Protein AF-A0AAD6Z0L5-F1 (afdb_monomer)

InterPro domains:
  IPR029052 Metallo-dependent phosphatase-like [SSF56300] (133-350)

Radius of gyration: 22.9 Å; Cα contacts (8 Å, |Δi|>4): 616; chains: 1; bounding box: 65×64×57 Å

pLDDT: mean 75.51, std 23.5, range [26.34, 98.75]

Secondary structure (DSSP, 8-state):
-HHHHHHHHHHHHHHHHHTSTTSGGGSPPSS----TTHHHHHHHHHHHHHTT--TT-HHHHHHHHHHH-----PPPP--PPP-SS---SS------------------SSSS-SS----S-PPS-S-GGGTHHHHHHHHHHHHHHHHHTT--S-------TTSSSSTT----TT-TTPPPTHHHHHHHHHHHHHHH-HHHHHHHHHTTT-EEEEPTTSSEEEEE--GGGGBTT-GGGGS-SS--SSGGGHHHHHHHHHHHHHHHT-EEEEE-SS-SSSTTB-HHHHHHHHHHHHHHTTTEEEEEE-SSSS--EEEEES-TTS--TTTEEEEEEEPPPSS----TTSTTTTT---------HHHHHGGGGT--TT----HHHHHHHHHHHHH-HHHHHHHHHHTTTTTT-----GGG-HHHHHHHHHT-SSTTS----

Solvent-accessible surface area (backbone atoms only — not comparable to full-atom values): 25762 Å² total; per-residue (Å²): 120,68,67,66,57,52,51,58,50,51,55,51,50,51,52,57,33,74,74,32,88,74,49,66,81,66,69,82,61,98,69,80,73,95,53,89,65,64,69,56,52,60,44,51,55,48,46,58,63,56,73,69,63,62,94,87,42,72,34,54,58,52,49,45,30,58,75,63,60,48,90,69,83,72,80,67,72,93,71,79,78,85,68,101,67,81,71,80,94,72,85,76,90,88,86,90,91,91,92,93,91,88,73,74,73,80,71,69,94,57,101,75,41,70,70,90,76,86,91,62,88,78,79,84,87,75,84,73,91,71,49,58,53,53,51,49,49,47,51,52,51,52,49,40,55,54,44,61,75,72,51,90,69,84,52,86,77,54,55,51,58,74,64,35,58,60,66,32,52,50,51,41,89,82,48,91,84,59,78,68,48,52,66,45,17,51,48,50,17,69,53,40,24,90,48,50,33,64,73,21,18,50,28,14,47,75,39,76,41,18,32,54,33,72,44,86,98,50,69,34,29,42,35,26,37,43,35,54,72,35,29,49,76,18,63,50,76,48,80,50,78,71,88,63,83,52,54,72,44,55,59,57,53,51,48,52,53,48,49,54,24,49,75,71,69,21,32,29,36,39,36,29,18,61,50,41,16,38,83,57,22,35,50,50,47,21,51,47,49,46,55,52,44,71,59,40,44,69,31,46,75,46,32,41,24,32,76,78,50,26,48,56,49,22,32,29,54,81,38,78,94,50,86,39,47,87,30,30,61,29,50,42,40,27,43,51,47,63,63,68,52,66,68,79,83,44,96,47,57,90,78,58,86,80,91,72,84,86,80,50,73,60,77,71,47,20,73,78,66,69,55,54,97,86,58,70,93,40,33,32,52,54,45,48,46,48,53,44,34,73,77,31,65,69,59,32,54,52,48,56,32,50,30,44,61,61,39,88,61,70,84,65,48,82,96,69,49,45,58,59,37,54,50,36,31,32,59,4,43,29,26,79,58,38,58,81,121

Foldseek 3Di:
DVVVVVVVVVVVVVVVLLVDLVNVLPDDDPADAPDPPVSPVVSVVVNVLSVPDDPPFPLVVLLCCLRPVPPPPDPADDDADDFPDFADPDFDDDADDDDDDFDDDADDDGPGDDDDDPPDDDDDDDDPPPDPQVVLLVVLLVVLVVCVVPDPDQDDDADDQCSGVVGLAAAFPPQPPDDHPLSSLLSVLVSRCVRQNNQQSVCSNQQSHWGKGDDPPALEIETHAAQSCFFSPNSNVSSDSPDDLQGSCRLVRLSVNLVVSVVSVGAYEYEYADFALAPGGHLNNLVNVLSVCVRRLSRYDAAEYENVLWFAKAWRFPDLVDLALVRGSDMYTYDHDSHDPDPPVPPCRPPDDDDDCLDDCCVLCVVLQVNDPRHHCGSSVLSSLLVSLVVPVVSVLVRLCRGSSNRPRDRPDDVNCVSVQSSQSNHGSHNVRHDDD

Sequence (437 aa):
MPAVRRNRRLQNIVRTSLSNPVAVAAIPDPYPSDGPGLNYIVTRDLVADVAAYELGLQTAEKLFDALLGMCVTHPINEFTVPFPKPLPKHPKAFKSRGRPTVGAEANCTRSICCRDFDDSPAAESEVLECHWGWEVTTDLKAFDVQMAAKLTALIFPSLGNHDSAPVNAFARTTSNTANNSQLVFDTQSAGWDHWIGAPAAFEVDHHSGAYSAKVPGMDLRIIAVNTQYWYKQNYWLYDSDVLQPDPNGIIALVVDALQAAEDAGDRAWIIGHIPLGKEDTLIDQSNYYDQVLQCYKNTIAGRFFGHSHKDPFEVAYSNYSEQTAANAVGVGLIGPALTPTTNISEPSFQVRSQWGLYYSARETYGPLVGLSPNEPLSPAFRQNLTEVFAANKTAFQMFNTFISRGGAVTACDAPSGCQNTTICDMRAFRSQDNCVS

Structure (mmCIF, N/CA/C/O backbone):
data_AF-A0AAD6Z0L5-F1
#
_entry.id   AF-A0AAD6Z0L5-F1
#
loop_
_atom_site.group_PDB
_atom_site.id
_atom_site.type_symbol
_atom_site.label_atom_id
_atom_site.label_alt_id
_atom_site.label_comp_id
_atom_site.label_asym_id
_atom_site.label_entity_id
_atom_site.label_seq_id
_atom_site.pdbx_PDB_ins_code
_atom_site.Cartn_x
_atom_site.Cartn_y
_atom_site.Cartn_z
_atom_site.occupancy
_atom_site.B_iso_or_equiv
_atom_site.auth_seq_id
_atom_site.auth_comp_id
_atom_site.auth_asym_id
_atom_site.auth_atom_id
_atom_site.pdbx_PDB_model_num
ATOM 1 N N . MET A 1 1 ? -5.539 38.392 -16.979 1.00 39.47 1 MET A N 1
ATOM 2 C CA . MET A 1 1 ? -4.248 38.910 -17.508 1.00 39.47 1 MET A CA 1
ATOM 3 C C . MET A 1 1 ? -3.071 38.941 -16.509 1.00 39.47 1 MET A C 1
ATOM 5 O O . MET A 1 1 ? -1.957 38.773 -16.992 1.00 39.47 1 MET A O 1
ATOM 9 N N . PRO A 1 2 ? -3.223 39.092 -15.171 1.00 26.34 2 PRO A N 1
ATOM 10 C CA . PRO A 1 2 ? -2.066 39.060 -14.254 1.00 26.34 2 PRO A CA 1
ATOM 11 C C . PRO A 1 2 ? -1.342 37.701 -14.177 1.00 26.34 2 PRO A C 1
ATOM 13 O O . PRO A 1 2 ? -0.115 37.660 -14.241 1.00 26.34 2 PRO A O 1
ATOM 16 N N . ALA A 1 3 ? -2.088 36.589 -14.112 1.00 28.22 3 ALA A N 1
ATOM 17 C CA . ALA A 1 3 ? -1.534 35.235 -13.967 1.00 28.22 3 ALA A CA 1
ATOM 18 C C . ALA A 1 3 ? -0.533 34.860 -15.082 1.00 28.22 3 ALA A C 1
ATOM 20 O O . ALA A 1 3 ? 0.575 34.412 -14.800 1.00 28.22 3 ALA A O 1
ATOM 21 N N . VAL A 1 4 ? -0.865 35.163 -16.342 1.00 31.27 4 VAL A N 1
ATOM 22 C CA . VAL A 1 4 ? -0.009 34.896 -17.517 1.00 31.27 4 VAL A CA 1
ATOM 23 C C . VAL A 1 4 ? 1.332 35.649 -17.448 1.00 31.27 4 VAL A C 1
ATOM 25 O O . VAL A 1 4 ? 2.357 35.135 -17.895 1.00 31.27 4 VAL A O 1
ATOM 28 N N . ARG A 1 5 ? 1.366 36.851 -16.848 1.00 28.67 5 ARG A N 1
ATOM 29 C CA . ARG A 1 5 ? 2.616 37.608 -16.643 1.00 28.67 5 ARG A CA 1
ATOM 30 C C . ARG A 1 5 ? 3.454 37.081 -15.474 1.00 28.67 5 ARG A C 1
ATOM 32 O O . ARG A 1 5 ? 4.675 37.185 -15.545 1.00 28.67 5 ARG A O 1
ATOM 39 N N . ARG A 1 6 ? 2.834 36.503 -14.434 1.00 32.16 6 ARG A N 1
ATOM 40 C CA . ARG A 1 6 ? 3.556 35.772 -13.373 1.00 32.16 6 ARG A CA 1
ATOM 41 C C . ARG A 1 6 ? 4.226 34.523 -13.948 1.00 32.16 6 ARG A C 1
ATOM 43 O O . ARG A 1 6 ? 5.421 34.342 -13.736 1.00 32.16 6 ARG A O 1
ATOM 50 N N . ASN A 1 7 ? 3.490 33.752 -14.752 1.00 34.91 7 ASN A N 1
ATOM 51 C CA . ASN A 1 7 ? 3.973 32.501 -15.336 1.00 34.91 7 ASN A CA 1
ATOM 52 C C . ASN A 1 7 ? 5.211 32.722 -16.236 1.00 34.91 7 ASN A C 1
ATOM 54 O O . ASN A 1 7 ? 6.258 32.129 -16.003 1.00 34.91 7 ASN A O 1
ATOM 58 N N . ARG A 1 8 ? 5.183 33.717 -17.141 1.00 35.72 8 ARG A N 1
ATOM 59 C CA . ARG A 1 8 ? 6.368 34.082 -17.953 1.00 35.72 8 ARG A CA 1
ATOM 60 C C . ARG A 1 8 ? 7.580 34.573 -17.147 1.00 35.72 8 ARG A C 1
ATOM 62 O O . ARG A 1 8 ? 8.705 34.456 -17.622 1.00 35.72 8 ARG A O 1
ATOM 69 N N . ARG A 1 9 ? 7.384 35.151 -15.953 1.00 33.97 9 ARG A N 1
ATOM 70 C CA . ARG A 1 9 ? 8.504 35.569 -15.087 1.00 33.97 9 ARG A CA 1
ATOM 71 C C . ARG A 1 9 ? 9.155 34.368 -14.402 1.00 33.97 9 ARG A C 1
ATOM 73 O O . ARG A 1 9 ? 10.377 34.307 -14.381 1.00 33.97 9 ARG A O 1
ATOM 80 N N . LEU A 1 10 ? 8.353 33.419 -13.917 1.00 38.00 10 LEU A N 1
ATOM 81 C CA . LEU A 1 10 ? 8.833 32.145 -13.371 1.00 38.00 10 LEU A CA 1
ATOM 82 C C . LEU A 1 10 ? 9.554 31.316 -14.443 1.00 38.00 10 LEU A C 1
ATOM 84 O O . LEU A 1 10 ? 10.703 30.949 -14.234 1.00 38.00 10 LEU A O 1
ATOM 88 N N . GLN A 1 11 ? 8.961 31.149 -15.629 1.00 36.06 11 GLN A N 1
ATOM 89 C CA . GLN A 1 11 ? 9.591 30.464 -16.769 1.00 36.06 11 GLN A CA 1
ATOM 90 C C . GLN A 1 11 ? 10.951 31.069 -17.164 1.00 36.06 11 GLN A C 1
ATOM 92 O O . GLN A 1 11 ? 11.882 30.335 -17.490 1.00 36.06 11 GLN A O 1
ATOM 97 N N . ASN A 1 12 ? 11.100 32.399 -17.108 1.00 35.47 12 ASN A N 1
ATOM 98 C CA . ASN A 1 12 ? 12.386 33.048 -17.377 1.00 35.47 12 ASN A CA 1
ATOM 99 C C . ASN A 1 12 ? 13.410 32.844 -16.248 1.00 35.47 12 ASN A C 1
ATOM 101 O O . ASN A 1 12 ? 14.580 32.646 -16.556 1.00 35.47 12 ASN A O 1
ATOM 105 N N . ILE A 1 13 ? 12.988 32.865 -14.976 1.00 39.41 13 ILE A N 1
ATOM 106 C CA . ILE A 1 13 ? 13.866 32.570 -13.828 1.00 39.41 13 ILE A CA 1
ATOM 107 C C . ILE A 1 13 ? 14.368 31.122 -13.913 1.00 39.41 13 ILE A C 1
ATOM 109 O O . ILE A 1 13 ? 15.573 30.890 -13.840 1.00 39.41 13 ILE A O 1
ATOM 113 N N . VAL A 1 14 ? 13.462 30.172 -14.171 1.00 40.34 14 VAL A N 1
ATOM 114 C CA . VAL A 1 14 ? 13.776 28.749 -14.373 1.00 40.34 14 VAL A CA 1
ATOM 115 C C . VAL A 1 14 ? 14.745 28.563 -15.543 1.00 40.34 14 VAL A C 1
ATOM 117 O O . VAL A 1 14 ? 15.762 27.902 -15.371 1.00 40.34 14 VAL A O 1
ATOM 120 N N . ARG A 1 15 ? 14.530 29.223 -16.694 1.00 37.56 15 ARG A N 1
ATOM 121 C CA . ARG A 1 15 ? 15.501 29.208 -17.808 1.00 37.56 15 ARG A CA 1
ATOM 122 C C . ARG A 1 15 ? 16.902 29.664 -17.390 1.00 37.56 15 ARG A C 1
ATOM 124 O O . ARG A 1 15 ? 17.869 29.017 -17.776 1.00 37.56 15 ARG A O 1
ATOM 131 N N . THR A 1 16 ? 17.026 30.742 -16.610 1.00 35.19 16 THR A N 1
ATOM 132 C CA . THR A 1 16 ? 18.342 31.200 -16.126 1.00 35.19 16 THR A CA 1
ATOM 133 C C . THR A 1 16 ? 18.983 30.249 -15.114 1.00 35.19 16 THR A C 1
ATOM 135 O O . THR A 1 16 ? 20.201 30.082 -15.157 1.00 35.19 16 THR A O 1
ATOM 138 N N . SER A 1 17 ? 18.199 29.595 -14.252 1.00 36.28 17 SER A N 1
ATOM 139 C CA . SER A 1 17 ? 18.722 28.612 -13.292 1.00 36.28 17 SER A CA 1
ATOM 140 C C . SER A 1 17 ? 19.157 27.307 -13.966 1.00 36.28 17 SER A C 1
ATOM 142 O O . SER A 1 17 ? 20.209 26.777 -13.635 1.00 36.28 17 SER A O 1
ATOM 144 N N . LEU A 1 18 ? 18.408 26.825 -14.961 1.00 36.88 18 LEU A N 1
ATOM 145 C CA . LEU A 1 18 ? 18.762 25.623 -15.728 1.00 36.88 18 LEU A CA 1
ATOM 146 C C . LEU A 1 18 ? 19.993 25.834 -16.627 1.00 36.88 18 LEU A C 1
ATOM 148 O O . LEU A 1 18 ? 20.739 24.898 -16.885 1.00 36.88 18 LEU A O 1
ATOM 152 N N . SER A 1 19 ? 20.250 27.068 -17.074 1.00 34.84 19 SER A N 1
ATOM 153 C CA . SER A 1 19 ? 21.434 27.399 -17.885 1.00 34.84 19 SER A CA 1
ATOM 154 C C . SER A 1 19 ? 22.745 27.546 -17.099 1.00 34.84 19 SER A C 1
ATOM 156 O O . SER A 1 19 ? 23.765 27.895 -17.692 1.00 34.84 19 SER A O 1
ATOM 158 N N . ASN A 1 20 ? 22.734 27.361 -15.774 1.00 30.50 20 ASN A N 1
ATOM 159 C CA . ASN A 1 20 ? 23.877 27.671 -14.919 1.00 30.50 20 ASN A CA 1
ATOM 160 C C . ASN A 1 20 ? 24.074 26.571 -13.853 1.00 30.50 20 ASN A C 1
ATOM 162 O O . ASN A 1 20 ? 23.283 26.519 -12.911 1.00 30.50 20 ASN A O 1
ATOM 166 N N . PRO A 1 21 ? 25.120 25.718 -13.943 1.00 32.81 21 PRO A N 1
ATOM 167 C CA . PRO A 1 21 ? 25.277 24.528 -13.087 1.00 32.81 21 PRO A CA 1
ATOM 168 C C . PRO A 1 21 ? 25.244 24.800 -11.575 1.00 32.81 21 PRO A C 1
ATOM 170 O O . PRO A 1 21 ? 24.890 23.933 -10.785 1.00 32.81 21 PRO A O 1
ATOM 173 N N . VAL A 1 22 ? 25.581 26.026 -11.166 1.00 28.75 22 VAL A N 1
ATOM 174 C CA . VAL A 1 22 ? 25.608 26.465 -9.762 1.00 28.75 22 VAL A CA 1
ATOM 175 C C . VAL A 1 22 ? 24.200 26.724 -9.192 1.00 28.75 22 VAL A C 1
ATOM 177 O O . VAL A 1 22 ? 24.020 26.714 -7.980 1.00 28.75 22 VAL A O 1
ATOM 180 N N . ALA A 1 23 ? 23.184 26.952 -10.032 1.00 29.62 23 ALA A N 1
ATOM 181 C CA . ALA A 1 23 ? 21.845 27.348 -9.580 1.00 29.62 23 ALA A CA 1
ATOM 182 C C . ALA A 1 23 ? 20.902 26.170 -9.266 1.00 29.62 23 ALA A C 1
ATOM 184 O O . ALA A 1 23 ? 19.882 26.379 -8.610 1.00 29.62 23 ALA A O 1
ATOM 185 N N . VAL A 1 24 ? 21.241 24.942 -9.680 1.00 33.44 24 VAL A N 1
ATOM 186 C CA . VAL A 1 24 ? 20.523 23.716 -9.270 1.00 33.44 24 VAL A CA 1
ATOM 187 C C . VAL A 1 24 ? 20.819 23.377 -7.799 1.00 33.44 24 VAL A C 1
ATOM 189 O O . VAL A 1 24 ? 19.946 22.886 -7.092 1.00 33.44 24 VAL A O 1
ATOM 192 N N . ALA A 1 25 ? 21.993 23.766 -7.288 1.00 31.91 25 ALA A N 1
ATOM 193 C CA . ALA A 1 25 ? 22.405 23.605 -5.888 1.00 31.91 25 ALA A CA 1
ATOM 194 C C . ALA A 1 25 ? 21.700 24.561 -4.889 1.00 31.91 25 ALA A C 1
ATOM 196 O O . ALA A 1 25 ? 22.191 24.768 -3.781 1.00 31.91 25 ALA A O 1
ATOM 197 N N . ALA A 1 26 ? 20.587 25.190 -5.284 1.00 28.55 26 ALA A N 1
ATOM 198 C CA . ALA A 1 26 ? 19.882 26.215 -4.505 1.00 28.55 26 ALA A CA 1
ATOM 199 C C . ALA A 1 26 ? 18.366 25.963 -4.357 1.00 28.55 26 ALA A C 1
ATOM 201 O O . ALA A 1 26 ? 17.623 26.883 -4.007 1.00 28.55 26 ALA A O 1
ATOM 202 N N . ILE A 1 27 ? 17.896 24.736 -4.605 1.00 33.72 27 ILE A N 1
ATOM 203 C CA . ILE A 1 27 ? 16.567 24.298 -4.155 1.00 33.72 27 ILE A CA 1
ATOM 204 C C . ILE A 1 27 ? 16.690 23.951 -2.661 1.00 33.72 27 ILE A C 1
ATOM 206 O O . ILE A 1 27 ? 17.524 23.111 -2.326 1.00 33.72 27 ILE A O 1
ATOM 210 N N . PRO A 1 28 ? 15.932 24.589 -1.747 1.00 28.23 28 PRO A N 1
ATOM 211 C CA . PRO A 1 28 ? 16.038 24.283 -0.326 1.00 28.23 28 PRO A CA 1
ATOM 212 C C . PRO A 1 28 ? 15.486 22.887 -0.034 1.00 28.23 28 PRO A C 1
ATOM 214 O O . PRO A 1 28 ? 14.287 22.653 -0.179 1.00 28.23 28 PRO A O 1
ATOM 217 N N . ASP A 1 29 ? 16.353 21.992 0.431 1.00 33.59 29 ASP A N 1
ATOM 218 C CA . ASP A 1 29 ? 15.929 20.797 1.153 1.00 33.59 29 ASP A CA 1
ATOM 219 C C . ASP A 1 29 ? 15.163 21.243 2.421 1.00 33.59 29 ASP A C 1
ATOM 221 O O . ASP A 1 29 ? 15.684 22.084 3.168 1.00 33.59 29 ASP A O 1
ATOM 225 N N . PRO A 1 30 ? 13.944 20.737 2.700 1.00 33.16 30 PRO A N 1
ATOM 226 C CA . PRO A 1 30 ? 13.277 20.976 3.982 1.00 33.16 30 PRO A CA 1
ATOM 227 C C . PRO A 1 30 ? 14.077 20.464 5.201 1.00 33.16 30 PRO A C 1
ATOM 229 O O . PRO A 1 30 ? 13.768 20.865 6.325 1.00 33.16 30 PRO A O 1
ATOM 232 N N . TYR A 1 31 ? 15.116 19.645 4.998 1.00 30.95 31 TYR A N 1
ATOM 233 C CA . TYR A 1 31 ? 16.064 19.170 6.008 1.00 30.95 31 TYR A CA 1
ATOM 234 C C . TYR A 1 31 ? 17.530 19.388 5.571 1.00 30.95 31 TYR A C 1
ATOM 236 O O . TYR A 1 31 ? 18.158 18.474 5.042 1.00 30.95 31 TYR A O 1
ATOM 244 N N . PRO A 1 32 ? 18.137 20.565 5.826 1.00 28.09 32 PRO A N 1
ATOM 245 C CA . PRO A 1 32 ? 19.492 20.863 5.358 1.00 28.09 32 PRO A CA 1
ATOM 246 C C . PRO A 1 32 ? 20.540 19.890 5.925 1.00 28.09 32 PRO A C 1
ATOM 248 O O . PRO A 1 32 ? 20.762 19.821 7.136 1.00 28.09 32 PRO A O 1
ATOM 251 N N . SER A 1 33 ? 21.225 19.164 5.039 1.00 38.75 33 SER A N 1
ATOM 252 C CA . SER A 1 33 ? 22.336 18.278 5.394 1.00 38.75 33 SER A CA 1
ATOM 253 C C . SER A 1 33 ? 23.686 19.006 5.340 1.00 38.75 33 SER A C 1
ATOM 255 O O . SER A 1 33 ? 24.220 19.258 4.258 1.00 38.75 33 SER A O 1
ATOM 257 N N . ASP A 1 34 ? 24.286 19.283 6.500 1.00 31.56 34 ASP A N 1
ATOM 258 C CA . ASP A 1 34 ? 25.655 19.810 6.582 1.00 31.56 34 ASP A CA 1
ATOM 259 C C . ASP A 1 34 ? 26.695 18.735 6.205 1.00 31.56 34 ASP A C 1
ATOM 261 O O . ASP A 1 34 ? 27.176 17.970 7.049 1.00 31.56 34 ASP A O 1
ATOM 265 N N . GLY A 1 35 ? 27.052 18.688 4.918 1.00 31.02 35 GLY A N 1
ATOM 266 C CA . GLY A 1 35 ? 28.132 17.858 4.381 1.00 31.02 35 GLY A CA 1
ATOM 267 C C . GLY A 1 35 ? 28.409 18.146 2.894 1.00 31.02 35 GLY A C 1
ATOM 268 O O . GLY A 1 35 ? 27.501 18.000 2.077 1.00 31.02 35 GLY A O 1
ATOM 269 N N . PRO A 1 36 ? 29.643 18.515 2.491 1.00 28.12 36 PRO A N 1
ATOM 270 C CA . PRO A 1 36 ? 29.929 18.970 1.122 1.00 28.12 36 PRO A CA 1
ATOM 271 C C . PRO A 1 36 ? 29.839 17.884 0.029 1.00 28.12 36 PRO A C 1
ATOM 273 O O . PRO A 1 36 ? 29.899 18.224 -1.149 1.00 28.12 36 PRO A O 1
ATOM 276 N N . GLY A 1 37 ? 29.689 16.600 0.386 1.00 28.08 37 GLY A N 1
ATOM 277 C CA . GLY A 1 37 ? 29.610 15.485 -0.572 1.00 28.08 37 GLY A CA 1
ATOM 278 C C . GLY A 1 37 ? 28.209 15.191 -1.133 1.00 28.08 37 GLY A C 1
ATOM 279 O O . GLY A 1 37 ? 28.087 14.835 -2.303 1.00 28.08 37 GLY A O 1
ATOM 280 N N . LEU A 1 38 ? 27.145 15.385 -0.341 1.00 30.73 38 LEU A N 1
ATOM 281 C CA . LEU A 1 38 ? 25.758 15.076 -0.746 1.00 30.73 38 LEU A CA 1
ATOM 282 C C . LEU A 1 38 ? 25.309 15.913 -1.954 1.00 30.73 38 LEU A C 1
ATOM 284 O O . LEU A 1 38 ? 24.701 15.397 -2.890 1.00 30.73 38 LEU A O 1
ATOM 288 N N . ASN A 1 39 ? 25.715 17.183 -1.982 1.00 29.41 39 ASN A N 1
ATOM 289 C CA . ASN A 1 39 ? 25.398 18.120 -3.058 1.00 29.41 39 ASN A CA 1
ATOM 290 C C . ASN A 1 39 ? 26.049 17.788 -4.413 1.00 29.41 39 ASN A C 1
ATOM 292 O O . ASN A 1 39 ? 25.706 18.447 -5.390 1.00 29.41 39 ASN A O 1
ATOM 296 N N . TYR A 1 40 ? 26.980 16.826 -4.507 1.00 27.11 40 TYR A N 1
ATOM 297 C CA . TYR A 1 40 ? 27.768 16.590 -5.731 1.00 27.11 40 TYR A CA 1
ATOM 298 C C . TYR A 1 40 ? 27.297 15.399 -6.584 1.00 27.11 40 TYR A C 1
ATOM 300 O O . TYR A 1 40 ? 27.489 15.415 -7.795 1.00 27.11 40 TYR A O 1
ATOM 308 N N . ILE A 1 41 ? 26.666 14.382 -5.981 1.00 33.53 41 ILE A N 1
ATOM 309 C CA . ILE A 1 41 ? 26.122 13.220 -6.720 1.00 33.53 41 ILE A CA 1
ATOM 310 C C . ILE A 1 41 ? 24.634 13.413 -7.005 1.00 33.53 41 ILE A C 1
ATOM 312 O O . ILE A 1 41 ? 24.222 13.209 -8.143 1.00 33.53 41 ILE A O 1
ATOM 316 N N . VAL A 1 42 ? 23.864 13.949 -6.042 1.00 36.44 42 VAL A N 1
ATOM 317 C CA . VAL A 1 42 ? 22.489 14.413 -6.305 1.00 36.44 42 VAL A CA 1
ATOM 318 C C . VAL A 1 42 ? 22.488 15.356 -7.504 1.00 36.44 42 VAL A C 1
ATOM 320 O O . VAL A 1 42 ? 21.635 15.218 -8.365 1.00 36.44 42 VAL A O 1
ATOM 323 N N . THR A 1 43 ? 23.478 16.249 -7.627 1.00 39.19 43 THR A N 1
ATOM 324 C CA . THR A 1 43 ? 23.611 17.103 -8.814 1.00 39.19 43 THR A CA 1
ATOM 325 C C . THR A 1 43 ? 24.211 16.421 -10.037 1.00 39.19 43 THR A C 1
ATOM 327 O O . THR A 1 43 ? 23.929 16.915 -11.117 1.00 39.19 43 THR A O 1
ATOM 330 N N . ARG A 1 44 ? 24.995 15.335 -9.969 1.00 36.44 44 ARG A N 1
ATOM 331 C CA . ARG A 1 44 ? 25.493 14.702 -11.209 1.00 36.44 44 ARG A CA 1
ATOM 332 C C . ARG A 1 44 ? 24.420 13.863 -11.890 1.00 36.44 44 ARG A C 1
ATOM 334 O O . ARG A 1 44 ? 24.278 13.977 -13.106 1.00 36.44 44 ARG A O 1
ATOM 341 N N . ASP A 1 45 ? 23.640 13.124 -11.107 1.00 39.53 45 ASP A N 1
ATOM 342 C CA . ASP A 1 45 ? 22.478 12.401 -11.619 1.00 39.53 45 ASP A CA 1
ATOM 343 C C . ASP A 1 45 ? 21.372 13.406 -11.993 1.00 39.53 45 ASP A C 1
ATOM 345 O O . ASP A 1 45 ? 21.034 13.465 -13.172 1.00 39.53 45 ASP A O 1
ATOM 349 N N . LEU A 1 46 ? 20.964 14.355 -11.120 1.00 41.41 46 LEU A N 1
ATOM 350 C CA . LEU A 1 46 ? 19.996 15.392 -11.540 1.00 41.41 46 LEU A CA 1
ATOM 351 C C . LEU A 1 46 ? 20.480 16.236 -12.723 1.00 41.41 46 LEU A C 1
ATOM 353 O O . LEU A 1 46 ? 19.637 16.699 -13.473 1.00 41.41 46 LEU A O 1
ATOM 357 N N . VAL A 1 47 ? 21.772 16.526 -12.913 1.00 39.84 47 VAL A N 1
ATOM 358 C CA . VAL A 1 47 ? 22.205 17.315 -14.088 1.00 39.84 47 VAL A CA 1
ATOM 359 C C . VAL A 1 47 ? 22.203 16.463 -15.354 1.00 39.84 47 VAL A C 1
ATOM 361 O O . VAL A 1 47 ? 21.903 17.009 -16.413 1.00 39.84 47 VAL A O 1
ATOM 364 N N . ALA A 1 48 ? 22.449 15.152 -15.275 1.00 41.53 48 ALA A N 1
ATOM 365 C CA . ALA A 1 48 ? 22.195 14.248 -16.395 1.00 41.53 48 ALA A CA 1
ATOM 366 C C . ALA A 1 48 ? 20.688 14.166 -16.709 1.00 41.53 48 ALA A C 1
ATOM 368 O O . ALA A 1 48 ? 20.304 14.349 -17.865 1.00 41.53 48 ALA A O 1
ATOM 369 N N . ASP A 1 49 ? 19.849 14.002 -15.681 1.00 45.16 49 ASP A N 1
ATOM 370 C CA . ASP A 1 49 ? 18.387 13.964 -15.792 1.00 45.16 49 ASP A CA 1
ATOM 371 C C . ASP A 1 49 ? 17.842 15.276 -16.381 1.00 45.16 49 ASP A C 1
ATOM 373 O O . ASP A 1 49 ? 17.043 15.281 -17.314 1.00 45.16 49 ASP A O 1
ATOM 377 N N . VAL A 1 50 ? 18.295 16.419 -15.854 1.00 43.03 50 VAL A N 1
ATOM 378 C CA . VAL A 1 50 ? 17.749 17.748 -16.156 1.00 43.03 50 VAL A CA 1
ATOM 379 C C . VAL A 1 50 ? 18.279 18.331 -17.465 1.00 43.03 50 VAL A C 1
ATOM 381 O O . VAL A 1 50 ? 17.558 19.081 -18.128 1.00 43.03 50 VAL A O 1
ATOM 384 N N . ALA A 1 51 ? 19.496 17.978 -17.891 1.00 40.22 51 ALA A N 1
ATOM 385 C CA . ALA A 1 51 ? 20.046 18.434 -19.171 1.00 40.22 51 ALA A CA 1
ATOM 386 C C . ALA A 1 51 ? 19.328 17.840 -20.400 1.00 40.22 51 ALA A C 1
ATOM 388 O O . ALA A 1 51 ? 19.523 18.343 -21.508 1.00 40.22 51 ALA A O 1
ATOM 389 N N . ALA A 1 52 ? 18.496 16.808 -20.220 1.00 43.69 52 ALA A N 1
ATOM 390 C CA . ALA A 1 52 ? 17.728 16.175 -21.290 1.00 43.69 52 ALA A CA 1
ATOM 391 C C . ALA A 1 52 ? 16.380 16.865 -21.610 1.00 43.69 52 ALA A C 1
ATOM 393 O O . ALA A 1 52 ? 15.788 16.568 -22.648 1.00 43.69 52 ALA A O 1
ATOM 394 N N . TYR A 1 53 ? 15.874 17.776 -20.765 1.00 49.09 53 TYR A N 1
ATOM 395 C CA . TYR A 1 53 ? 14.510 18.310 -20.912 1.00 49.09 53 TYR A CA 1
ATOM 396 C C . TYR A 1 53 ? 14.385 19.517 -21.853 1.00 49.09 53 TYR A C 1
ATOM 398 O O . TYR A 1 53 ? 14.926 20.596 -21.592 1.00 49.09 53 TYR A O 1
ATOM 406 N N . GLU A 1 54 ? 13.512 19.410 -22.861 1.00 45.78 54 GLU A N 1
ATOM 407 C CA . GLU A 1 54 ? 12.914 20.591 -23.492 1.00 45.78 54 GLU A CA 1
ATOM 408 C C . GLU A 1 54 ? 11.698 21.091 -22.687 1.00 45.78 54 GLU A C 1
ATOM 410 O O . GLU A 1 54 ? 10.795 20.343 -22.309 1.00 45.78 54 GLU A O 1
ATOM 415 N N . LEU A 1 55 ? 11.645 22.403 -22.436 1.00 44.81 55 LEU A N 1
ATOM 416 C CA . LEU A 1 55 ? 10.533 23.043 -21.726 1.00 44.81 55 LEU A CA 1
ATOM 417 C C . LEU A 1 55 ? 9.254 23.044 -22.583 1.00 44.81 55 LEU A C 1
ATOM 419 O O . LEU A 1 55 ? 9.166 23.801 -23.552 1.00 44.81 55 LEU A O 1
ATOM 423 N N . GLY A 1 56 ? 8.248 22.271 -22.164 1.00 50.28 56 GLY A N 1
ATOM 424 C CA . GLY A 1 56 ? 6.946 22.129 -22.839 1.00 50.28 56 GLY A CA 1
ATOM 425 C C . GLY A 1 56 ? 6.525 20.679 -23.112 1.00 50.28 56 GLY A C 1
ATOM 426 O O . GLY A 1 56 ? 5.458 20.455 -23.677 1.00 50.28 56 GLY A O 1
ATOM 427 N N . LEU A 1 57 ? 7.361 19.714 -22.726 1.00 64.38 57 LEU A N 1
ATOM 428 C CA . LEU A 1 57 ? 7.094 18.279 -22.778 1.00 64.38 57 LEU A CA 1
ATOM 429 C C . LEU A 1 57 ? 6.358 17.811 -21.506 1.00 64.38 57 LEU A C 1
ATOM 431 O O . LEU A 1 57 ? 6.647 18.308 -20.413 1.00 64.38 57 LEU A O 1
ATOM 435 N N . GLN A 1 58 ? 5.414 16.863 -21.630 1.00 71.19 58 GLN A N 1
ATOM 436 C CA . GLN A 1 58 ? 4.555 16.422 -20.511 1.00 71.19 58 GLN A CA 1
ATOM 437 C C . GLN A 1 58 ? 5.395 15.905 -19.337 1.00 71.19 58 GLN A C 1
ATOM 439 O O . GLN A 1 58 ? 5.071 16.152 -18.174 1.00 71.19 58 GLN A O 1
ATOM 444 N N . THR A 1 59 ? 6.496 15.218 -19.632 1.00 74.38 59 THR A N 1
ATOM 445 C CA . THR A 1 59 ? 7.356 14.639 -18.606 1.00 74.38 59 THR A CA 1
ATOM 446 C C . THR A 1 59 ? 8.064 15.703 -17.766 1.00 74.38 59 THR A C 1
ATOM 448 O O . THR A 1 59 ? 8.093 15.587 -16.540 1.00 74.38 59 THR A O 1
ATOM 451 N N . ALA A 1 60 ? 8.515 16.801 -18.382 1.00 69.81 60 ALA A N 1
ATOM 452 C CA . ALA A 1 60 ? 9.060 17.942 -17.650 1.00 69.81 60 ALA A CA 1
ATOM 453 C C . ALA A 1 60 ? 7.997 18.587 -16.740 1.00 69.81 60 ALA A C 1
ATOM 455 O O . ALA A 1 60 ? 8.286 18.918 -15.592 1.00 69.81 60 ALA A O 1
ATOM 456 N N . GLU A 1 61 ? 6.751 18.733 -17.207 1.00 72.12 61 GLU A N 1
ATOM 457 C CA . GLU A 1 61 ? 5.671 19.305 -16.389 1.00 72.12 61 GLU A CA 1
ATOM 458 C C . GLU A 1 61 ? 5.258 18.406 -15.210 1.00 72.12 61 GLU A C 1
ATOM 460 O O . GLU A 1 61 ? 4.906 18.922 -14.146 1.00 72.12 61 GLU A O 1
ATOM 465 N N . LYS A 1 62 ? 5.333 17.077 -15.360 1.00 75.38 62 LYS A N 1
ATOM 466 C CA . LYS A 1 62 ? 5.104 16.120 -14.263 1.00 75.38 62 LYS A CA 1
ATOM 467 C C . LYS A 1 62 ? 6.262 16.082 -13.259 1.00 75.38 62 LYS A C 1
ATOM 469 O O . LYS A 1 62 ? 6.009 15.950 -12.064 1.00 75.38 62 LYS A O 1
ATOM 474 N N . LEU A 1 63 ? 7.510 16.223 -13.712 1.00 78.31 63 LEU A N 1
ATOM 475 C CA . LEU A 1 63 ? 8.665 16.362 -12.817 1.00 78.31 63 LEU A CA 1
ATOM 476 C C . LEU A 1 63 ? 8.578 17.673 -12.020 1.00 78.31 63 LEU A C 1
ATOM 478 O O . LEU A 1 63 ? 8.854 17.703 -10.825 1.00 78.31 63 LEU A O 1
ATOM 482 N N . PHE A 1 64 ? 8.131 18.756 -12.659 1.00 73.00 64 PHE A N 1
ATOM 483 C CA . PHE A 1 64 ? 7.886 20.030 -11.988 1.00 73.00 64 PHE A CA 1
ATOM 484 C C . PHE A 1 64 ? 6.753 19.971 -10.947 1.00 73.00 64 PHE A C 1
ATOM 486 O O . PHE A 1 64 ? 6.868 20.635 -9.918 1.00 73.00 64 PHE A O 1
ATOM 493 N N . ASP A 1 65 ? 5.691 19.191 -11.175 1.00 73.94 65 ASP A N 1
ATOM 494 C CA . ASP A 1 65 ? 4.684 18.890 -10.143 1.00 73.94 65 ASP A CA 1
ATOM 495 C C . ASP A 1 65 ? 5.324 18.152 -8.953 1.00 73.94 65 ASP A C 1
ATOM 497 O O . ASP A 1 65 ? 5.222 18.613 -7.818 1.00 73.94 65 ASP A O 1
ATOM 501 N N . ALA A 1 66 ? 6.072 17.077 -9.221 1.00 71.88 66 ALA A N 1
ATOM 502 C CA . ALA A 1 66 ? 6.739 16.269 -8.198 1.00 71.88 66 ALA A CA 1
ATOM 503 C C . ALA A 1 66 ? 7.773 17.037 -7.353 1.00 71.88 66 ALA A C 1
ATOM 505 O O . ALA A 1 66 ? 7.863 16.810 -6.149 1.00 71.88 66 ALA A O 1
ATOM 506 N N . LEU A 1 67 ? 8.543 17.944 -7.964 1.00 72.12 67 LEU A N 1
ATOM 507 C CA . LEU A 1 67 ? 9.593 18.710 -7.281 1.00 72.12 67 LEU A CA 1
ATOM 508 C C . LEU A 1 67 ? 9.081 19.955 -6.546 1.00 72.12 67 LEU A C 1
ATOM 510 O O . LEU A 1 67 ? 9.709 20.385 -5.581 1.00 72.12 67 LEU A O 1
ATOM 514 N N . LEU A 1 68 ? 8.014 20.597 -7.037 1.00 66.19 68 LEU A N 1
ATOM 515 C CA . LEU A 1 68 ? 7.629 21.952 -6.609 1.00 66.19 68 LEU A CA 1
ATOM 516 C C . LEU A 1 68 ? 6.167 22.088 -6.154 1.00 66.19 68 LEU A C 1
ATOM 518 O O . LEU A 1 68 ? 5.760 23.205 -5.826 1.00 66.19 68 LEU A O 1
ATOM 522 N N . GLY A 1 69 ? 5.365 21.016 -6.177 1.00 59.88 69 GLY A N 1
ATOM 523 C CA . GLY A 1 69 ? 3.932 21.067 -5.844 1.00 59.88 69 GLY A CA 1
ATOM 524 C C . GLY A 1 69 ? 3.152 22.046 -6.730 1.00 59.88 69 GLY A C 1
ATOM 525 O O . GLY A 1 69 ? 2.219 22.716 -6.284 1.00 59.88 69 GLY A O 1
ATOM 526 N N . MET A 1 70 ? 3.590 22.247 -7.979 1.00 55.44 70 MET A N 1
ATOM 527 C CA . MET A 1 70 ? 2.968 23.246 -8.845 1.00 55.44 70 MET A CA 1
ATOM 528 C C . MET A 1 70 ? 1.601 22.760 -9.315 1.00 55.44 70 MET A C 1
ATOM 530 O O . MET A 1 70 ? 1.524 21.870 -10.150 1.00 55.44 70 MET A O 1
ATOM 534 N N . CYS A 1 71 ? 0.548 23.433 -8.834 1.00 52.22 71 CYS A N 1
ATOM 535 C CA . CYS A 1 71 ? -0.877 23.079 -8.918 1.00 52.22 71 CYS A CA 1
ATOM 536 C C . CYS A 1 71 ? -1.508 23.025 -10.336 1.00 52.22 71 CYS A C 1
ATOM 538 O O . CYS A 1 71 ? -2.639 23.478 -10.536 1.00 52.22 71 CYS A O 1
ATOM 540 N N . VAL A 1 72 ? -0.796 22.523 -11.342 1.00 53.09 72 VAL A N 1
ATOM 541 C CA . VAL A 1 72 ? -1.343 22.140 -12.644 1.00 53.09 72 VAL A CA 1
ATOM 542 C C . VAL A 1 72 ? -1.708 20.665 -12.544 1.00 53.09 72 VAL A C 1
ATOM 544 O O . VAL A 1 72 ? -0.861 19.794 -12.703 1.00 53.09 72 VAL A O 1
ATOM 547 N N . THR A 1 73 ? -2.981 20.385 -12.265 1.00 57.56 73 THR A N 1
ATOM 548 C CA . THR A 1 73 ? -3.504 19.020 -12.316 1.00 57.56 73 THR A CA 1
ATOM 549 C C . THR A 1 73 ? -3.398 18.493 -13.743 1.00 57.56 73 THR A C 1
ATOM 551 O O . THR A 1 73 ? -4.160 18.880 -14.632 1.00 57.56 73 THR A O 1
ATOM 554 N N . HIS A 1 74 ? -2.423 17.616 -13.969 1.00 68.75 74 HIS A N 1
ATOM 555 C CA . HIS A 1 74 ? -2.245 16.962 -15.259 1.00 68.75 74 HIS A CA 1
ATOM 556 C C . HIS A 1 74 ? -3.427 16.032 -15.543 1.00 68.75 74 HIS A C 1
ATOM 558 O O . HIS A 1 74 ? -3.840 15.292 -14.645 1.00 68.75 74 HIS A O 1
ATOM 564 N N . PRO A 1 75 ? -3.992 16.044 -16.765 1.00 81.69 75 PRO A N 1
ATOM 565 C CA . PRO A 1 75 ? -4.965 15.033 -17.145 1.00 81.69 75 PRO A CA 1
ATOM 566 C C . PRO A 1 75 ? -4.296 13.657 -17.092 1.00 81.69 75 PRO A C 1
ATOM 568 O O . PRO A 1 75 ? -3.154 13.502 -17.528 1.00 81.69 75 PRO A O 1
ATOM 571 N N . ILE A 1 76 ? -5.025 12.671 -16.568 1.00 89.44 76 ILE A N 1
ATOM 572 C CA . ILE A 1 76 ? -4.603 11.268 -16.572 1.00 89.44 76 ILE A CA 1
ATOM 573 C C . ILE A 1 76 ? -4.331 10.870 -18.025 1.00 89.44 76 ILE A C 1
ATOM 575 O O . ILE A 1 76 ? -5.168 11.135 -18.896 1.00 89.44 76 ILE A O 1
ATOM 579 N N . ASN A 1 77 ? -3.204 10.221 -18.301 1.00 91.25 77 ASN A N 1
ATOM 580 C CA . ASN A 1 77 ? -3.013 9.629 -19.621 1.00 91.25 77 ASN A CA 1
ATOM 581 C C . ASN A 1 77 ? -4.003 8.473 -19.830 1.00 91.25 77 ASN A C 1
ATOM 583 O O . ASN A 1 77 ? -4.275 7.684 -18.924 1.00 91.25 77 ASN A O 1
ATOM 587 N N . GLU A 1 78 ? -4.560 8.358 -21.035 1.00 92.12 78 GLU A N 1
ATOM 588 C CA . GLU A 1 78 ? -5.510 7.287 -21.330 1.00 92.12 78 GLU A CA 1
ATOM 589 C C . GLU A 1 78 ? -4.792 5.933 -21.421 1.00 92.12 78 GLU A C 1
ATOM 591 O O . GLU A 1 78 ? -4.051 5.654 -22.364 1.00 92.12 78 GLU A O 1
ATOM 596 N N . PHE A 1 79 ? -5.059 5.063 -20.449 1.00 95.06 79 PHE A N 1
ATOM 597 C CA . PHE A 1 79 ? -4.667 3.660 -20.475 1.00 95.06 79 PHE A CA 1
ATOM 598 C C . PHE A 1 79 ? -5.768 2.797 -19.857 1.00 95.06 79 PHE A C 1
ATOM 600 O O . PHE A 1 79 ? -6.257 3.064 -18.758 1.00 95.06 79 PHE A O 1
ATOM 607 N N . THR A 1 80 ? -6.162 1.751 -20.582 1.00 95.94 80 THR A N 1
ATOM 608 C CA . THR A 1 80 ? -7.054 0.703 -20.076 1.00 95.94 80 THR A CA 1
ATOM 609 C C . THR A 1 80 ? -6.198 -0.494 -19.701 1.00 95.94 80 THR A C 1
ATOM 611 O O . THR A 1 80 ? -5.517 -1.047 -20.566 1.00 95.94 80 THR A O 1
ATOM 614 N N . VAL A 1 81 ? -6.238 -0.902 -18.434 1.00 95.50 81 VAL A N 1
ATOM 615 C CA . VAL A 1 81 ? -5.499 -2.082 -17.977 1.00 95.50 81 VAL A CA 1
ATOM 616 C C . VAL A 1 81 ? -6.070 -3.332 -18.666 1.00 95.50 81 VAL A C 1
ATOM 618 O O . VAL A 1 81 ? -7.286 -3.545 -18.627 1.00 95.50 81 VAL A O 1
ATOM 621 N N . PRO A 1 82 ? -5.238 -4.169 -19.313 1.00 94.12 82 PRO A N 1
ATOM 622 C CA . PRO A 1 82 ? -5.707 -5.408 -19.918 1.00 94.12 82 PRO A CA 1
ATOM 623 C C . PRO A 1 82 ? -6.052 -6.434 -18.830 1.00 94.12 82 PRO A C 1
ATOM 625 O O . PRO A 1 82 ? -5.220 -6.751 -17.987 1.00 94.12 82 PRO A O 1
ATOM 628 N N . PHE A 1 83 ? -7.264 -6.994 -18.877 1.00 93.50 83 PHE A N 1
ATOM 629 C CA . PHE A 1 83 ? -7.706 -8.061 -17.971 1.00 93.50 83 PHE A CA 1
ATOM 630 C C . PHE A 1 83 ? -7.933 -9.371 -18.739 1.00 93.50 83 PHE A C 1
ATOM 632 O O . PHE A 1 83 ? -8.649 -9.353 -19.746 1.00 93.50 83 PHE A O 1
ATOM 639 N N . PRO A 1 84 ? -7.407 -10.523 -18.273 1.00 87.31 84 PRO A N 1
ATOM 640 C CA . PRO A 1 84 ?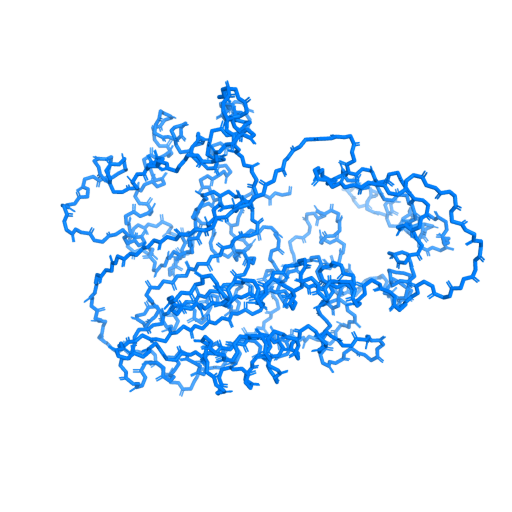 -7.626 -11.808 -18.939 1.00 87.31 84 PRO A CA 1
ATOM 641 C C . PRO A 1 84 ? -9.093 -12.270 -18.955 1.00 87.31 84 PRO A C 1
ATOM 643 O O . PRO A 1 84 ? -9.489 -13.019 -19.852 1.00 87.31 84 PRO A O 1
ATOM 646 N N . LYS A 1 85 ? -9.905 -11.868 -17.963 1.00 80.31 85 LYS A N 1
ATOM 647 C CA . LYS A 1 85 ? -11.315 -12.276 -17.813 1.00 80.31 85 LYS A CA 1
ATOM 648 C C . LYS A 1 85 ? -12.197 -11.141 -17.271 1.00 80.31 85 LYS A C 1
ATOM 650 O O . LYS A 1 85 ? -11.699 -10.255 -16.583 1.00 80.31 85 LYS A O 1
ATOM 655 N N . PRO A 1 86 ? -13.517 -11.165 -17.543 1.00 74.25 86 PRO A N 1
ATOM 656 C CA . PRO A 1 86 ? -14.472 -10.232 -16.949 1.00 74.25 86 PRO A CA 1
ATOM 657 C C . PRO A 1 86 ? -14.885 -10.630 -15.519 1.00 74.25 86 PRO A C 1
ATOM 659 O O . PRO A 1 86 ? -14.901 -11.808 -15.167 1.00 74.25 86 PRO A O 1
ATOM 662 N N . LEU A 1 87 ? -15.328 -9.629 -14.749 1.00 64.62 87 LEU A N 1
ATOM 663 C CA . LEU A 1 87 ? -15.830 -9.715 -13.367 1.00 64.62 87 LEU A CA 1
ATOM 664 C C . LEU A 1 87 ? -16.705 -10.959 -13.047 1.00 64.62 87 LEU A C 1
ATOM 666 O O . LEU A 1 87 ? -17.713 -11.197 -13.728 1.00 64.62 87 LEU A O 1
ATOM 670 N N . PRO A 1 88 ? -16.428 -11.688 -11.943 1.00 53.69 88 PRO A N 1
ATOM 671 C CA . PRO A 1 88 ? -17.275 -12.783 -11.467 1.00 53.69 88 PRO A CA 1
ATOM 672 C C . PRO A 1 88 ? -18.695 -12.346 -11.074 1.00 53.69 88 PRO A C 1
ATOM 674 O O . PRO A 1 88 ? -18.895 -11.361 -10.364 1.00 53.69 88 PRO A O 1
ATOM 677 N N . LYS A 1 89 ? -19.702 -13.146 -11.451 1.00 55.19 89 LYS A N 1
ATOM 678 C CA . LYS A 1 89 ? -21.131 -12.834 -11.227 1.00 55.19 89 LYS A CA 1
ATOM 679 C C . LYS A 1 89 ? -21.615 -12.939 -9.769 1.00 55.19 89 LYS A C 1
ATOM 681 O O . LYS A 1 89 ? -22.707 -12.459 -9.475 1.00 55.19 89 LYS A O 1
ATOM 686 N N . HIS A 1 90 ? -20.853 -13.565 -8.864 1.00 54.41 90 HIS A N 1
ATOM 687 C CA . HIS A 1 90 ? -21.283 -13.848 -7.484 1.00 54.41 90 HIS A CA 1
ATOM 688 C C . HIS A 1 90 ? -20.140 -13.672 -6.453 1.00 54.41 90 HIS A C 1
ATOM 690 O O . HIS A 1 90 ? -19.236 -14.509 -6.412 1.00 54.41 90 HIS A O 1
ATOM 696 N N . PRO A 1 91 ? -20.172 -12.629 -5.596 1.00 47.34 91 PRO A N 1
ATOM 697 C CA . PRO A 1 91 ? -19.190 -12.421 -4.520 1.00 47.34 91 PRO A CA 1
ATOM 698 C C . PRO A 1 91 ? -19.272 -13.449 -3.372 1.00 47.34 91 PRO A C 1
ATOM 700 O O . PRO A 1 91 ? -20.349 -13.957 -3.061 1.00 47.34 91 PRO A O 1
ATOM 703 N N . LYS A 1 92 ? -18.149 -13.696 -2.675 1.00 41.62 92 LYS A N 1
ATOM 704 C CA . LYS A 1 92 ? -18.050 -14.539 -1.456 1.00 41.62 92 LYS A CA 1
ATOM 705 C C . LYS A 1 92 ? -17.508 -13.730 -0.256 1.00 41.62 92 LYS A C 1
ATOM 707 O O . LYS A 1 92 ? -16.634 -12.885 -0.432 1.00 41.62 92 LYS A O 1
ATOM 712 N N . ALA A 1 93 ? -17.967 -14.009 0.972 1.00 37.19 93 ALA A N 1
ATOM 713 C CA . ALA A 1 93 ? -17.628 -13.248 2.193 1.00 37.19 93 ALA A CA 1
ATOM 714 C C . ALA A 1 93 ? -16.808 -14.056 3.232 1.00 37.19 93 ALA A C 1
ATOM 716 O O . ALA A 1 93 ? -17.052 -15.245 3.410 1.00 37.19 93 ALA A O 1
ATOM 717 N N . PHE A 1 94 ? -15.854 -13.414 3.937 1.00 38.19 94 PHE A N 1
ATOM 718 C CA . PHE A 1 94 ? -14.835 -14.067 4.800 1.00 38.19 94 PHE A CA 1
ATOM 719 C C . PHE A 1 94 ? -14.386 -13.197 6.017 1.00 38.19 94 PHE A C 1
ATOM 721 O O . PHE A 1 94 ? -14.763 -12.028 6.103 1.00 38.19 94 PHE A O 1
ATOM 728 N N . LYS A 1 95 ? -13.592 -13.745 6.971 1.00 31.75 95 LYS A N 1
ATOM 729 C CA . LYS A 1 95 ? -13.084 -13.077 8.214 1.00 31.75 95 LYS A CA 1
ATOM 730 C C . LYS A 1 95 ? -11.617 -13.477 8.557 1.00 31.75 95 LYS A C 1
ATOM 732 O O . LYS A 1 95 ? -11.213 -14.567 8.178 1.00 31.75 95 LYS A O 1
ATOM 737 N N . SER A 1 96 ? -10.839 -12.635 9.275 1.00 30.78 96 SER A N 1
ATOM 738 C CA . SER A 1 96 ? -9.353 -12.736 9.465 1.00 30.78 96 SER A CA 1
ATOM 739 C C . SER A 1 96 ? -8.815 -12.207 10.838 1.00 30.78 96 SER A C 1
ATOM 741 O O . SER A 1 96 ? -9.551 -11.454 11.484 1.00 30.78 96 SER A O 1
ATOM 743 N N . ARG A 1 97 ? -7.575 -12.576 11.285 1.00 32.19 97 ARG A N 1
ATOM 744 C CA . ARG A 1 97 ? -6.793 -12.080 12.483 1.00 32.19 97 ARG A CA 1
ATOM 745 C C . ARG A 1 97 ? -5.235 -12.331 12.389 1.00 32.19 97 ARG A C 1
ATOM 747 O O . ARG A 1 97 ? -4.878 -13.405 11.924 1.00 32.19 97 ARG A O 1
ATOM 754 N N . GLY A 1 98 ? -4.329 -11.445 12.896 1.00 30.44 98 GLY A N 1
ATOM 755 C CA . GLY A 1 98 ? -2.827 -11.629 13.014 1.00 30.44 98 GLY A CA 1
ATOM 756 C C . GLY A 1 98 ? -1.988 -10.401 13.548 1.00 30.44 98 GLY A C 1
ATOM 757 O O . GLY A 1 98 ? -2.569 -9.317 13.577 1.00 30.44 98 GLY A O 1
ATOM 758 N N . ARG A 1 99 ? -0.695 -10.528 14.012 1.00 31.05 99 ARG A N 1
ATOM 759 C CA . ARG A 1 99 ? 0.197 -9.453 14.640 1.00 31.05 99 ARG A CA 1
ATOM 760 C C . ARG A 1 99 ? 1.777 -9.739 14.728 1.00 31.05 99 ARG A C 1
ATOM 762 O O . ARG A 1 99 ? 2.126 -10.847 14.338 1.00 31.05 99 ARG A O 1
ATOM 769 N N . PRO A 1 100 ? 2.707 -8.809 15.188 1.00 43.06 100 PRO A N 1
ATOM 770 C CA . PRO A 1 100 ? 4.120 -8.574 14.677 1.00 43.06 100 PRO A CA 1
ATOM 771 C C . PRO A 1 100 ? 5.323 -8.315 15.699 1.00 43.06 100 PRO A C 1
ATOM 773 O O . PRO A 1 100 ? 5.131 -8.549 16.890 1.00 43.06 100 PRO A O 1
ATOM 776 N N . THR A 1 101 ? 6.499 -7.747 15.266 1.00 30.00 101 THR A N 1
ATOM 777 C CA . THR A 1 101 ? 7.697 -7.159 16.022 1.00 30.00 101 THR A CA 1
ATOM 778 C C . THR A 1 101 ? 8.635 -6.244 15.117 1.00 30.00 101 THR A C 1
ATOM 780 O O . THR A 1 101 ? 8.293 -6.144 13.947 1.00 30.00 101 THR A O 1
ATOM 783 N N . VAL A 1 102 ? 9.842 -5.664 15.460 1.00 38.53 102 VAL A N 1
ATOM 784 C CA . VAL A 1 102 ? 10.250 -4.517 16.383 1.00 38.53 102 VAL A CA 1
ATOM 785 C C . VAL A 1 102 ? 11.784 -4.065 16.367 1.00 38.53 102 VAL A C 1
ATOM 787 O O . VAL A 1 102 ? 12.617 -4.962 16.410 1.00 38.53 102 VAL A O 1
ATOM 790 N N . GLY A 1 103 ? 12.186 -2.747 16.458 1.00 34.78 103 GLY A N 1
ATOM 791 C CA . GLY A 1 103 ? 13.513 -2.250 17.031 1.00 34.78 103 GLY A CA 1
ATOM 792 C C . GLY A 1 103 ? 14.265 -0.935 16.540 1.00 34.78 103 GLY A C 1
ATOM 793 O O . GLY A 1 103 ? 14.216 -0.656 15.350 1.00 34.78 103 GLY A O 1
ATOM 794 N N . ALA A 1 104 ? 15.034 -0.227 17.435 1.00 35.84 104 ALA A N 1
ATOM 795 C CA . ALA A 1 104 ? 16.094 0.866 17.284 1.00 35.84 104 ALA A CA 1
ATOM 796 C C . ALA A 1 104 ? 15.815 2.337 17.805 1.00 35.84 104 ALA A C 1
ATOM 798 O O . ALA A 1 104 ? 14.681 2.614 18.171 1.00 35.84 104 ALA A O 1
ATOM 799 N N . GLU A 1 105 ? 16.825 3.244 17.960 1.00 38.81 105 GLU A N 1
ATOM 800 C CA . GLU A 1 105 ? 16.821 4.511 18.796 1.00 38.81 105 GLU A CA 1
ATOM 801 C C . GLU A 1 105 ? 16.825 5.889 18.026 1.00 38.81 105 GLU A C 1
ATOM 803 O O . GLU A 1 105 ? 16.851 5.875 16.800 1.00 38.81 105 GLU A O 1
ATOM 808 N N . ALA A 1 106 ? 16.713 7.080 18.686 1.00 46.22 106 ALA A N 1
ATOM 809 C CA . ALA A 1 106 ? 16.140 8.304 18.048 1.00 46.22 106 ALA A CA 1
ATOM 810 C C . ALA A 1 106 ? 16.491 9.793 18.465 1.00 46.22 106 ALA A C 1
ATOM 812 O O . ALA A 1 106 ? 15.596 10.629 18.332 1.00 46.22 106 ALA A O 1
ATOM 813 N N . ASN A 1 107 ? 17.682 10.240 18.929 1.00 46.03 107 ASN A N 1
ATOM 814 C CA . ASN A 1 107 ? 17.920 11.707 19.148 1.00 46.03 107 ASN A CA 1
ATOM 815 C C . ASN A 1 107 ? 19.373 12.232 18.954 1.00 46.03 107 ASN A C 1
ATOM 817 O O . ASN A 1 107 ? 20.310 11.687 19.528 1.00 46.03 107 ASN A O 1
ATOM 821 N N . CYS A 1 108 ? 19.558 13.299 18.157 1.00 42.19 108 CYS A N 1
ATOM 822 C CA . CYS A 1 108 ? 20.833 13.978 17.830 1.00 42.19 108 CYS A CA 1
ATOM 823 C C . CYS A 1 108 ? 20.601 15.302 17.046 1.00 42.19 108 CYS A C 1
ATOM 825 O O . CYS A 1 108 ? 19.466 15.733 16.873 1.00 42.19 108 CYS A O 1
ATOM 827 N N . THR A 1 109 ? 21.673 15.929 16.532 1.00 41.84 109 THR A N 1
ATOM 828 C CA . THR A 1 109 ? 21.659 17.186 15.744 1.00 41.84 109 THR A CA 1
ATOM 829 C C . THR A 1 109 ? 21.872 17.033 14.224 1.00 41.84 109 THR A C 1
ATOM 831 O O . THR A 1 109 ? 21.946 18.033 13.516 1.00 41.84 109 THR A O 1
ATOM 834 N N . ARG A 1 110 ? 21.992 15.805 13.706 1.00 50.47 110 ARG A N 1
ATOM 835 C CA . ARG A 1 110 ? 22.115 15.475 12.269 1.00 50.47 110 ARG A CA 1
ATOM 836 C C . ARG A 1 110 ? 20.758 14.990 11.727 1.00 50.47 110 ARG A C 1
ATOM 838 O O . ARG A 1 110 ? 19.879 14.641 12.506 1.00 50.47 110 ARG A O 1
ATOM 845 N N . SER A 1 111 ? 20.592 14.906 10.404 1.00 43.97 111 SER A N 1
ATOM 846 C CA . SER A 1 111 ? 19.318 14.519 9.759 1.00 43.97 111 SER A CA 1
ATOM 847 C C . SER A 1 111 ? 18.799 13.113 10.116 1.00 43.97 111 SER A C 1
ATOM 849 O O . SER A 1 111 ? 17.595 12.884 10.068 1.00 43.97 111 SER A O 1
ATOM 851 N N . ILE A 1 112 ? 19.679 12.186 10.516 1.00 43.12 112 ILE A N 1
ATOM 852 C CA . ILE A 1 112 ? 19.322 10.898 11.143 1.00 43.12 112 ILE A CA 1
ATOM 853 C C . ILE A 1 112 ? 20.282 10.635 12.304 1.00 43.12 112 ILE A C 1
ATOM 855 O O . ILE A 1 112 ? 21.492 10.865 12.174 1.00 43.12 112 ILE A O 1
ATOM 859 N N . CYS A 1 113 ? 19.727 10.126 13.403 1.00 48.22 113 CYS A N 1
ATOM 860 C CA . CYS A 1 113 ? 20.327 10.078 14.730 1.00 48.22 113 CYS A CA 1
ATOM 861 C C . CYS A 1 113 ? 20.569 8.672 15.277 1.00 48.22 113 CYS A C 1
ATOM 863 O O . CYS A 1 113 ? 20.192 7.692 14.647 1.00 48.22 113 CYS A O 1
ATOM 865 N N . CYS A 1 114 ? 21.208 8.600 16.452 1.00 52.66 114 CYS A N 1
ATOM 866 C CA . CYS A 1 114 ? 21.585 7.354 17.130 1.00 52.66 114 CYS A CA 1
ATOM 867 C C . CYS A 1 114 ? 22.460 6.427 16.272 1.00 52.66 114 CYS A C 1
ATOM 869 O O . CYS A 1 114 ? 22.195 5.237 16.122 1.00 52.66 114 CYS A O 1
ATOM 871 N N . ARG A 1 115 ? 23.533 7.017 15.740 1.00 50.09 115 ARG A N 1
ATOM 872 C CA . ARG A 1 115 ? 24.657 6.358 15.070 1.00 50.09 115 ARG A CA 1
ATOM 873 C C . ARG A 1 115 ? 25.957 7.047 15.470 1.00 50.09 115 ARG A C 1
ATOM 875 O O . ARG A 1 115 ? 25.927 8.217 15.861 1.00 50.09 115 ARG A O 1
ATOM 882 N N . ASP A 1 116 ? 27.064 6.333 15.329 1.00 43.09 116 ASP A N 1
ATOM 883 C CA . ASP A 1 116 ? 28.394 6.926 15.409 1.00 43.09 116 ASP A CA 1
ATOM 884 C C . ASP A 1 116 ? 28.649 7.817 14.180 1.00 43.09 116 ASP A C 1
ATOM 886 O O . ASP A 1 116 ? 28.120 7.573 13.090 1.00 43.09 116 ASP A O 1
ATOM 890 N N . PHE A 1 117 ? 29.437 8.875 14.366 1.00 50.12 117 PHE A N 1
ATOM 891 C CA . PHE A 1 117 ? 29.874 9.771 13.298 1.00 50.12 117 PHE A CA 1
ATOM 892 C C . PHE A 1 117 ? 31.403 9.794 13.280 1.00 50.12 117 PHE A C 1
ATOM 894 O O . PHE A 1 117 ? 32.023 10.162 14.279 1.00 50.12 117 PHE A O 1
ATOM 901 N N . ASP A 1 118 ? 32.003 9.428 12.145 1.00 49.84 118 ASP A N 1
ATOM 902 C CA . ASP A 1 118 ? 33.448 9.531 11.936 1.00 49.84 118 ASP A CA 1
ATOM 903 C C . ASP A 1 118 ? 33.853 10.996 11.720 1.00 49.84 118 ASP A C 1
ATOM 905 O O . ASP A 1 118 ? 34.074 11.466 10.601 1.00 49.84 118 ASP A O 1
ATOM 909 N N . ASP A 1 119 ? 33.962 11.739 12.821 1.00 44.12 119 ASP A N 1
ATOM 910 C CA . ASP A 1 119 ? 34.515 13.093 12.843 1.00 44.12 119 ASP A CA 1
ATOM 911 C C . ASP A 1 119 ? 36.051 13.032 12.667 1.00 44.12 119 ASP A C 1
ATOM 913 O O . ASP A 1 119 ? 36.837 13.242 13.594 1.00 44.12 119 ASP A O 1
ATOM 917 N N . SER A 1 120 ? 36.505 12.710 11.453 1.00 32.09 120 SER A N 1
ATOM 918 C CA . SER A 1 120 ? 37.914 12.766 11.043 1.00 32.09 120 SER A CA 1
ATOM 919 C C . SER A 1 120 ? 38.060 13.278 9.606 1.00 32.09 120 SER A C 1
ATOM 921 O O . SER A 1 120 ? 37.245 12.947 8.746 1.00 32.09 120 SER A O 1
ATOM 923 N N . PRO A 1 121 ? 39.081 14.108 9.311 1.00 35.81 121 PRO A N 1
ATOM 924 C CA . PRO A 1 121 ? 39.255 14.679 7.982 1.00 35.81 121 PRO A CA 1
ATOM 925 C C . PRO A 1 121 ? 39.678 13.589 6.991 1.00 35.81 121 PRO A C 1
ATOM 927 O O . PRO A 1 121 ? 40.805 13.096 7.043 1.00 35.81 121 PRO A O 1
ATOM 930 N N . ALA A 1 122 ? 38.772 13.226 6.082 1.00 35.38 122 ALA A N 1
ATOM 931 C CA . ALA A 1 122 ? 39.067 12.303 4.994 1.00 35.38 122 ALA A CA 1
ATOM 932 C C . ALA A 1 122 ? 40.218 12.843 4.128 1.00 35.38 122 ALA A C 1
ATOM 934 O O . ALA A 1 122 ? 40.202 14.001 3.704 1.00 35.38 122 ALA A O 1
ATOM 935 N N . ALA A 1 123 ? 41.214 11.995 3.867 1.00 28.73 123 ALA A N 1
ATOM 936 C CA . ALA A 1 123 ? 42.266 12.294 2.904 1.00 28.73 123 ALA A CA 1
ATOM 937 C C . ALA A 1 123 ? 41.682 12.355 1.481 1.00 28.73 123 ALA A C 1
ATOM 939 O O . ALA A 1 123 ? 40.724 11.650 1.161 1.00 28.73 123 ALA A O 1
ATOM 940 N N . GLU A 1 124 ? 42.248 13.211 0.632 1.00 37.00 124 GLU A N 1
ATOM 941 C CA . GLU A 1 124 ? 41.722 13.452 -0.712 1.00 37.00 124 GLU A CA 1
ATOM 942 C C . GLU A 1 124 ? 41.849 12.237 -1.650 1.00 37.00 124 GLU A C 1
ATOM 944 O O . GLU A 1 124 ? 42.865 11.545 -1.685 1.00 37.00 124 GLU A O 1
ATOM 949 N N . SER A 1 125 ? 40.847 12.112 -2.526 1.00 39.19 125 SER A N 1
ATOM 950 C CA . SER A 1 125 ? 40.885 11.423 -3.824 1.00 39.19 125 SER A CA 1
ATOM 951 C C . SER A 1 125 ? 41.124 9.904 -3.855 1.00 39.19 125 SER A C 1
ATOM 953 O O . SER A 1 125 ? 42.215 9.443 -4.167 1.00 39.19 125 SER A O 1
ATOM 955 N N . GLU A 1 126 ? 40.031 9.140 -3.769 1.00 28.59 126 GLU A N 1
ATOM 956 C CA . GLU A 1 126 ? 39.772 8.030 -4.700 1.00 28.59 126 GLU A CA 1
ATOM 957 C C . GLU A 1 126 ? 38.249 7.866 -4.919 1.00 28.59 126 GLU A C 1
ATOM 959 O O . GLU A 1 126 ? 37.441 8.415 -4.174 1.00 28.59 126 GLU A O 1
ATOM 964 N N . VAL A 1 127 ? 37.855 7.229 -6.025 1.00 35.00 127 VAL A N 1
ATOM 965 C CA . VAL A 1 127 ? 36.519 7.292 -6.663 1.00 35.00 127 VAL A CA 1
ATOM 966 C C . VAL A 1 127 ? 35.336 6.960 -5.723 1.00 35.00 127 VAL A C 1
ATOM 968 O O . VAL A 1 127 ? 35.014 5.796 -5.499 1.00 35.00 127 VAL A O 1
ATOM 971 N N . LEU A 1 128 ? 34.600 7.982 -5.259 1.00 35.34 128 LEU A N 1
ATOM 972 C CA . LEU A 1 128 ? 33.451 7.827 -4.340 1.00 35.34 128 LEU A CA 1
ATOM 973 C C . LEU A 1 128 ? 32.176 7.200 -4.956 1.00 35.34 128 LEU A C 1
ATOM 975 O O . LEU A 1 128 ? 31.230 6.901 -4.230 1.00 35.34 128 LEU A O 1
ATOM 979 N N . GLU A 1 129 ? 32.118 7.004 -6.275 1.00 35.22 129 GLU A N 1
ATOM 980 C CA . GLU A 1 129 ? 30.894 6.593 -6.996 1.00 35.22 129 GLU A CA 1
ATOM 981 C C . GLU A 1 129 ? 30.564 5.092 -6.929 1.00 35.22 129 GLU A C 1
ATOM 983 O O . GLU A 1 129 ? 29.543 4.667 -7.461 1.00 35.22 129 GLU A O 1
ATOM 988 N N . CYS A 1 130 ? 31.385 4.277 -6.260 1.00 35.16 130 CYS A N 1
ATOM 989 C CA . CYS A 1 130 ? 31.150 2.833 -6.117 1.00 35.16 130 CYS A CA 1
ATOM 990 C C . CYS A 1 130 ? 30.991 2.342 -4.669 1.00 35.16 130 CYS A C 1
ATOM 992 O O . CYS A 1 130 ? 30.926 1.137 -4.471 1.00 35.16 130 CYS A O 1
ATOM 994 N N . HIS A 1 131 ? 30.896 3.219 -3.663 1.00 43.66 131 HIS A N 1
ATOM 995 C CA . HIS A 1 131 ? 30.788 2.785 -2.259 1.00 43.66 131 HIS A CA 1
ATOM 996 C C . HIS A 1 131 ? 29.338 2.705 -1.738 1.00 43.66 131 HIS A C 1
ATOM 998 O O . HIS A 1 131 ? 28.932 1.675 -1.204 1.00 43.66 131 HIS A O 1
ATOM 1004 N N . TRP A 1 132 ? 28.502 3.714 -1.993 1.00 41.91 132 TRP A N 1
ATOM 1005 C CA . TRP A 1 132 ? 27.161 3.825 -1.387 1.00 41.91 132 TRP A CA 1
ATOM 1006 C C . TRP A 1 132 ? 26.169 2.707 -1.770 1.00 41.91 132 TRP A C 1
ATOM 1008 O O . TRP A 1 132 ? 25.388 2.255 -0.935 1.00 41.91 132 TRP A O 1
ATOM 1018 N N . GLY A 1 133 ? 26.216 2.211 -3.013 1.00 50.50 133 GLY A N 1
ATOM 1019 C CA . GLY A 1 133 ? 25.403 1.063 -3.453 1.00 50.50 133 GLY A CA 1
ATOM 1020 C C . GLY A 1 133 ? 25.774 -0.252 -2.769 1.00 50.50 133 GLY A C 1
ATOM 1021 O O . GLY A 1 133 ? 24.908 -1.097 -2.540 1.00 50.50 133 GLY A O 1
ATOM 1022 N N . TRP A 1 134 ? 27.046 -0.404 -2.396 1.00 58.31 134 TRP A N 1
ATOM 1023 C CA . TRP A 1 134 ? 27.537 -1.560 -1.651 1.00 58.31 134 TRP A CA 1
ATOM 1024 C C . TRP A 1 134 ? 27.178 -1.471 -0.170 1.00 58.31 134 TRP A C 1
ATOM 1026 O O . TRP A 1 134 ? 26.895 -2.502 0.429 1.00 58.31 134 TRP A O 1
ATOM 1036 N N . GLU A 1 135 ? 27.134 -0.272 0.414 1.00 68.69 135 GLU A N 1
ATOM 1037 C CA . GLU A 1 135 ? 26.703 -0.069 1.804 1.00 68.69 135 GLU A CA 1
ATOM 1038 C C . GLU A 1 135 ? 25.238 -0.478 2.005 1.00 68.69 135 GLU A C 1
ATOM 1040 O O . GLU A 1 135 ? 24.974 -1.393 2.783 1.00 68.69 135 GLU A O 1
ATOM 1045 N N . VAL A 1 136 ? 24.295 0.081 1.231 1.00 80.69 136 VAL A N 1
ATOM 1046 C CA . VAL A 1 136 ? 22.862 -0.260 1.373 1.00 80.69 136 VAL A CA 1
ATOM 1047 C C . VAL A 1 136 ? 22.611 -1.751 1.132 1.00 80.69 136 VAL A C 1
ATOM 1049 O O . VAL A 1 136 ? 21.927 -2.398 1.919 1.00 80.69 136 VAL A O 1
ATOM 1052 N N . THR A 1 137 ? 23.201 -2.346 0.094 1.00 81.19 137 THR A N 1
ATOM 1053 C CA . THR A 1 137 ? 23.008 -3.783 -0.190 1.00 81.19 137 THR A CA 1
ATOM 1054 C C . THR A 1 137 ? 23.702 -4.691 0.834 1.00 81.19 137 THR A C 1
ATOM 1056 O O . THR A 1 137 ? 23.201 -5.781 1.125 1.00 81.19 137 THR A O 1
ATOM 1059 N N . THR A 1 138 ? 24.792 -4.236 1.464 1.00 84.31 138 THR A N 1
ATOM 1060 C CA . THR A 1 138 ? 25.404 -4.917 2.618 1.00 84.31 138 THR A CA 1
ATOM 1061 C C . THR A 1 138 ? 24.493 -4.862 3.843 1.00 84.31 138 THR A C 1
ATOM 1063 O O . THR A 1 138 ? 24.307 -5.893 4.491 1.00 84.31 138 THR A O 1
ATOM 1066 N N . ASP A 1 139 ? 23.878 -3.712 4.127 1.00 84.12 139 ASP A N 1
ATOM 1067 C CA . ASP A 1 139 ? 22.943 -3.539 5.243 1.00 84.12 139 ASP A CA 1
ATOM 1068 C C . ASP A 1 139 ? 21.668 -4.373 5.063 1.00 84.12 139 ASP A C 1
ATOM 1070 O O . ASP A 1 139 ? 21.254 -5.057 6.000 1.00 84.12 139 ASP A O 1
ATOM 1074 N N . LEU A 1 140 ? 21.088 -4.405 3.855 1.00 88.06 140 LEU A N 1
ATOM 1075 C CA . LEU A 1 140 ? 19.944 -5.267 3.526 1.00 88.06 140 LEU A CA 1
ATOM 1076 C C . LEU A 1 140 ? 20.281 -6.746 3.760 1.00 88.06 140 LEU A C 1
ATOM 1078 O O . LEU A 1 140 ? 19.588 -7.440 4.503 1.00 88.06 140 LEU A O 1
ATOM 1082 N N . LYS A 1 141 ? 21.420 -7.210 3.234 1.00 89.12 141 LYS A N 1
ATOM 1083 C CA . LYS A 1 141 ? 21.898 -8.584 3.440 1.00 89.12 141 LYS A CA 1
ATOM 1084 C C . LYS A 1 141 ? 22.170 -8.900 4.915 1.00 89.12 141 LYS A C 1
ATOM 1086 O O . LYS A 1 141 ? 21.889 -10.007 5.380 1.00 89.12 141 LYS A O 1
ATOM 1091 N N . ALA A 1 142 ? 22.720 -7.948 5.668 1.00 86.69 142 ALA A N 1
ATOM 1092 C CA . ALA A 1 142 ? 22.956 -8.093 7.101 1.00 86.69 142 ALA A CA 1
ATOM 1093 C C . ALA A 1 142 ? 21.643 -8.116 7.901 1.00 86.69 142 ALA A C 1
ATOM 1095 O O . ALA A 1 142 ? 21.554 -8.839 8.898 1.00 86.69 142 ALA A O 1
ATOM 1096 N N . PHE A 1 143 ? 20.628 -7.362 7.476 1.00 86.19 143 PHE A N 1
ATOM 1097 C CA . PHE A 1 143 ? 19.285 -7.384 8.046 1.00 86.19 143 PHE A CA 1
ATOM 1098 C C . PHE A 1 143 ? 18.600 -8.730 7.792 1.00 86.19 143 PHE A C 1
ATOM 1100 O O . PHE A 1 143 ? 18.164 -9.364 8.754 1.00 86.19 143 PHE A O 1
ATOM 1107 N N . ASP A 1 144 ? 18.591 -9.221 6.551 1.00 89.88 144 ASP A N 1
ATOM 1108 C CA . ASP A 1 144 ? 17.994 -10.515 6.197 1.00 89.88 144 ASP A CA 1
ATOM 1109 C C . ASP A 1 144 ? 18.603 -11.657 7.012 1.00 89.88 144 ASP A C 1
ATOM 1111 O O . ASP A 1 144 ? 17.875 -12.418 7.648 1.00 89.88 144 ASP A O 1
ATOM 1115 N N . VAL A 1 145 ? 19.938 -11.738 7.091 1.00 89.50 145 VAL A N 1
ATOM 1116 C CA . VAL A 1 145 ? 20.637 -12.756 7.897 1.00 89.50 145 VAL A CA 1
ATOM 1117 C C . VAL A 1 145 ? 20.262 -12.659 9.381 1.00 89.50 145 VAL A C 1
ATOM 1119 O O . VAL A 1 145 ? 20.023 -13.680 10.033 1.00 89.50 145 VAL A O 1
ATOM 1122 N N . GLN A 1 146 ? 20.178 -11.446 9.936 1.00 87.75 146 GLN A N 1
ATOM 1123 C CA . GLN A 1 146 ? 19.784 -11.247 11.334 1.00 87.75 146 GLN A CA 1
ATOM 1124 C C . GLN A 1 146 ? 18.327 -11.623 11.599 1.00 87.75 146 GLN A C 1
ATOM 1126 O O . GLN A 1 146 ? 18.026 -12.162 12.667 1.00 87.75 146 GLN A O 1
ATOM 1131 N N . MET A 1 147 ? 17.428 -11.335 10.661 1.00 84.12 147 MET A N 1
ATOM 1132 C CA . MET A 1 147 ? 16.003 -11.617 10.787 1.00 84.12 147 MET A CA 1
ATOM 1133 C C . MET A 1 147 ? 15.714 -13.102 10.561 1.00 84.12 147 MET A C 1
ATOM 1135 O O . MET A 1 147 ? 14.995 -13.692 11.366 1.00 84.12 147 MET A O 1
ATOM 1139 N N . ALA A 1 148 ? 16.359 -13.741 9.584 1.00 87.00 148 ALA A N 1
ATOM 1140 C CA . ALA A 1 148 ? 16.329 -15.188 9.362 1.00 87.00 148 ALA A CA 1
ATOM 1141 C C . ALA A 1 148 ? 16.783 -15.970 10.607 1.00 87.00 148 ALA A C 1
ATOM 1143 O O . ALA A 1 148 ? 16.174 -16.966 10.991 1.00 87.00 148 ALA A O 1
ATOM 1144 N N . ALA A 1 149 ? 17.815 -15.480 11.302 1.00 88.88 149 ALA A N 1
ATOM 1145 C CA . ALA A 1 149 ? 18.311 -16.087 12.538 1.00 88.88 149 ALA A CA 1
ATOM 1146 C C . ALA A 1 149 ? 17.395 -15.878 13.766 1.00 88.88 149 ALA A C 1
ATOM 1148 O O . ALA A 1 149 ? 17.587 -16.541 14.788 1.00 88.88 149 ALA A O 1
ATOM 1149 N N . LYS A 1 150 ? 16.433 -14.944 13.712 1.00 84.69 150 LYS A N 1
ATOM 1150 C CA . LYS A 1 150 ? 15.552 -14.575 14.842 1.00 84.69 150 LYS A CA 1
ATOM 1151 C C . LYS A 1 150 ? 14.092 -14.982 14.643 1.00 84.69 150 LYS A C 1
ATOM 1153 O O . LYS A 1 150 ? 13.382 -15.168 15.633 1.00 84.69 150 LYS A O 1
ATOM 1158 N N . LEU A 1 151 ? 13.627 -15.080 13.400 1.00 82.94 151 LEU A N 1
ATOM 1159 C CA . LEU A 1 151 ? 12.232 -15.326 13.051 1.00 82.94 151 LEU A CA 1
ATOM 1160 C C . LEU A 1 151 ? 12.018 -16.769 12.592 1.00 82.94 151 LEU A C 1
ATOM 1162 O O . LEU A 1 151 ? 12.754 -17.304 11.777 1.00 82.94 151 LEU A O 1
ATOM 1166 N N . THR A 1 152 ? 10.955 -17.384 13.108 1.00 81.00 152 THR A N 1
ATOM 1167 C CA . THR A 1 152 ? 10.504 -18.741 12.739 1.00 81.00 152 THR A CA 1
ATOM 1168 C C . THR A 1 152 ? 9.155 -18.740 12.014 1.00 81.00 152 THR A C 1
ATOM 1170 O O . THR A 1 152 ? 8.646 -19.794 11.643 1.00 81.00 152 THR A O 1
ATOM 1173 N N . ALA A 1 153 ? 8.559 -17.560 11.828 1.00 79.88 153 ALA A N 1
ATOM 1174 C CA . ALA A 1 153 ? 7.335 -17.367 11.062 1.00 79.88 153 ALA A CA 1
ATOM 1175 C C . ALA A 1 153 ? 7.658 -17.113 9.583 1.00 79.88 153 ALA A C 1
ATOM 1177 O O . ALA A 1 153 ? 8.732 -16.611 9.261 1.00 79.88 153 ALA A O 1
ATOM 1178 N N . LEU A 1 154 ? 6.700 -17.402 8.698 1.00 82.88 154 LEU A N 1
ATOM 1179 C CA . LEU A 1 154 ? 6.762 -16.952 7.308 1.00 82.88 154 LEU A CA 1
ATOM 1180 C C . LEU A 1 154 ? 6.647 -15.426 7.251 1.00 82.88 154 LEU A C 1
ATOM 1182 O O . LEU A 1 154 ? 5.748 -14.850 7.869 1.00 82.88 154 LEU A O 1
ATOM 1186 N N . ILE A 1 155 ? 7.537 -14.798 6.488 1.00 89.19 155 ILE A N 1
ATOM 1187 C CA . ILE A 1 155 ? 7.594 -13.352 6.277 1.00 89.19 155 ILE A CA 1
ATOM 1188 C C . ILE A 1 155 ? 7.404 -13.077 4.789 1.00 89.19 155 ILE A C 1
ATOM 1190 O O . ILE A 1 155 ? 7.965 -13.763 3.944 1.00 89.19 155 ILE A O 1
ATOM 1194 N N . PHE A 1 156 ? 6.608 -12.062 4.470 1.00 94.56 156 PHE A N 1
ATOM 1195 C CA . PHE A 1 156 ? 6.419 -11.591 3.104 1.00 94.56 156 PHE A CA 1
ATOM 1196 C C . PHE A 1 156 ? 6.831 -10.116 3.072 1.00 94.56 156 PHE A C 1
ATOM 1198 O O . PHE A 1 156 ? 6.041 -9.265 3.485 1.00 94.56 156 PHE A O 1
ATOM 1205 N N . PRO A 1 157 ? 8.090 -9.816 2.713 1.00 94.31 157 PRO A N 1
ATOM 1206 C CA . PRO A 1 157 ? 8.606 -8.453 2.639 1.00 94.31 157 PRO A CA 1
ATOM 1207 C C . PRO A 1 157 ? 8.193 -7.755 1.333 1.00 94.31 157 PRO A C 1
ATOM 1209 O O . PRO A 1 157 ? 7.722 -8.390 0.388 1.00 94.31 157 PRO A O 1
ATOM 1212 N N . SER A 1 158 ? 8.385 -6.439 1.283 1.00 96.19 158 SER A N 1
ATOM 1213 C CA . SER A 1 158 ? 8.199 -5.597 0.096 1.00 96.19 158 SER A CA 1
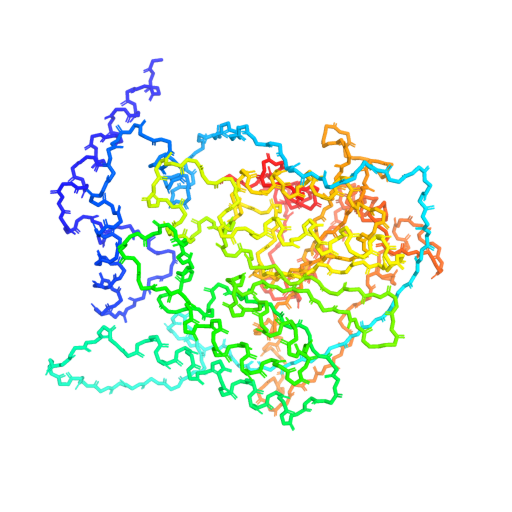ATOM 1214 C C . SER A 1 158 ? 9.211 -4.458 0.127 1.00 96.19 158 SER A C 1
ATOM 1216 O O . SER A 1 158 ? 9.398 -3.872 1.195 1.00 96.19 158 SER A O 1
ATOM 1218 N N . LEU A 1 159 ? 9.800 -4.119 -1.021 1.00 96.19 159 LEU A N 1
ATOM 1219 C CA . LEU A 1 159 ? 10.801 -3.054 -1.124 1.00 96.19 159 LEU A CA 1
ATOM 1220 C C . LEU A 1 159 ? 10.252 -1.679 -0.732 1.00 96.19 159 LEU A C 1
ATOM 1222 O O . LEU A 1 159 ? 9.140 -1.315 -1.126 1.00 96.19 159 LEU A O 1
ATOM 1226 N N . GLY A 1 160 ? 11.058 -0.917 0.004 1.00 94.50 160 GLY A N 1
ATOM 1227 C CA . GLY A 1 160 ? 10.837 0.485 0.344 1.00 94.50 160 GLY A CA 1
ATOM 1228 C C . GLY A 1 160 ? 11.728 1.458 -0.426 1.00 94.50 160 GLY A C 1
ATOM 1229 O O . GLY A 1 160 ? 12.648 1.080 -1.149 1.00 94.50 160 GLY A O 1
ATOM 1230 N N . ASN A 1 161 ? 11.466 2.756 -0.256 1.00 93.38 161 ASN A N 1
ATOM 1231 C CA . ASN A 1 161 ? 12.154 3.804 -1.016 1.00 93.38 161 ASN A CA 1
ATOM 1232 C C . ASN A 1 161 ? 13.617 4.040 -0.587 1.00 93.38 161 ASN A C 1
ATOM 1234 O O . ASN A 1 161 ? 14.378 4.648 -1.335 1.00 93.38 161 ASN A O 1
ATOM 1238 N N . HIS A 1 162 ? 14.011 3.534 0.585 1.00 91.19 162 HIS A N 1
ATOM 1239 C CA . HIS A 1 162 ? 15.383 3.570 1.105 1.00 91.19 162 HIS A CA 1
ATOM 1240 C C . HIS A 1 162 ? 16.197 2.295 0.816 1.00 91.19 162 HIS A C 1
ATOM 1242 O O . HIS A 1 162 ? 17.366 2.243 1.185 1.00 91.19 162 HIS A O 1
ATOM 1248 N N . ASP A 1 163 ? 15.625 1.300 0.130 1.00 91.00 163 ASP A N 1
ATOM 1249 C CA . ASP A 1 163 ? 16.314 0.033 -0.174 1.00 91.00 163 ASP A CA 1
ATOM 1250 C C . ASP A 1 163 ? 17.266 0.150 -1.387 1.00 91.00 163 ASP A C 1
ATOM 1252 O O . ASP A 1 163 ? 17.907 -0.821 -1.782 1.00 91.00 163 ASP A O 1
ATOM 1256 N N . SER A 1 164 ? 17.370 1.339 -1.989 1.00 84.75 164 SER A N 1
ATOM 1257 C CA . SER A 1 164 ? 18.295 1.671 -3.075 1.00 84.75 164 SER A CA 1
ATOM 1258 C C . SER A 1 164 ? 19.290 2.756 -2.652 1.00 84.75 164 SER A C 1
ATOM 1260 O O . SER A 1 164 ? 18.968 3.633 -1.849 1.00 84.75 164 SER A O 1
ATOM 1262 N N . ALA A 1 165 ? 20.473 2.757 -3.273 1.00 79.75 165 ALA A N 1
ATOM 1263 C CA . ALA A 1 165 ? 21.364 3.915 -3.297 1.00 79.75 165 ALA A CA 1
ATOM 1264 C C . ALA A 1 165 ? 21.602 4.356 -4.758 1.00 79.75 165 ALA A C 1
ATOM 1266 O O . ALA A 1 165 ? 22.057 3.527 -5.550 1.00 79.75 165 ALA A O 1
ATOM 1267 N N . PRO A 1 166 ? 21.345 5.627 -5.127 1.00 81.88 166 PRO A N 1
ATOM 1268 C CA . PRO A 1 166 ? 20.723 6.672 -4.310 1.00 81.88 166 PRO A CA 1
ATOM 1269 C C . PRO A 1 166 ? 19.310 6.316 -3.812 1.00 81.88 166 PRO A C 1
ATOM 1271 O O . PRO A 1 166 ? 18.651 5.412 -4.331 1.00 81.88 166 PRO A O 1
ATOM 1274 N N . VAL A 1 167 ? 18.846 7.033 -2.787 1.00 82.62 167 VAL A N 1
ATOM 1275 C CA . VAL A 1 167 ? 17.476 6.895 -2.269 1.00 82.62 167 VAL A CA 1
ATOM 1276 C C . VAL A 1 167 ? 16.460 7.132 -3.395 1.00 82.62 167 VAL A C 1
ATOM 1278 O O . VAL A 1 167 ? 16.685 7.963 -4.273 1.00 82.62 167 VAL A O 1
ATOM 1281 N N . ASN A 1 168 ? 15.350 6.394 -3.382 1.00 87.62 168 ASN A N 1
ATOM 1282 C CA . ASN A 1 168 ? 14.283 6.407 -4.391 1.00 87.62 168 ASN A CA 1
ATOM 1283 C C . ASN A 1 168 ? 14.664 5.915 -5.807 1.00 87.62 168 ASN A C 1
ATOM 1285 O O . ASN A 1 168 ? 13.768 5.813 -6.646 1.00 87.62 168 ASN A O 1
ATOM 1289 N N . ALA A 1 169 ? 15.932 5.604 -6.096 1.00 86.31 169 ALA A N 1
ATOM 1290 C CA . ALA A 1 169 ? 16.423 5.294 -7.440 1.00 86.31 169 ALA A CA 1
ATOM 1291 C C . ALA A 1 169 ? 16.026 3.883 -7.935 1.00 86.31 169 ALA A C 1
ATOM 1293 O O . ALA A 1 169 ? 16.783 2.915 -7.808 1.00 86.31 169 ALA A O 1
ATOM 1294 N N . PHE A 1 170 ? 14.849 3.782 -8.564 1.00 89.38 170 PHE A N 1
ATOM 1295 C CA . PHE A 1 170 ? 14.344 2.553 -9.187 1.00 89.38 170 PHE A CA 1
ATOM 1296 C C . PHE A 1 170 ? 14.183 2.718 -10.703 1.00 89.38 170 PHE A C 1
ATOM 1298 O O . PHE A 1 170 ? 13.140 3.151 -11.196 1.00 89.38 170 PHE A O 1
ATOM 1305 N N . ALA A 1 171 ? 15.243 2.381 -11.442 1.00 85.69 171 ALA A N 1
ATOM 1306 C CA . ALA A 1 171 ? 15.348 2.629 -12.878 1.00 85.69 171 ALA A CA 1
ATOM 1307 C C . ALA A 1 171 ? 14.346 1.822 -13.722 1.00 85.69 171 ALA A C 1
ATOM 1309 O O . ALA A 1 171 ? 14.024 0.666 -13.409 1.00 85.69 171 ALA A O 1
ATOM 1310 N N . ARG A 1 172 ? 13.876 2.415 -14.830 1.00 84.19 172 ARG A N 1
ATOM 1311 C CA . ARG A 1 172 ? 13.065 1.706 -15.829 1.00 84.19 172 ARG A CA 1
ATOM 1312 C C . ARG A 1 172 ? 13.972 0.796 -16.658 1.00 84.19 172 ARG A C 1
ATOM 1314 O O . ARG A 1 172 ? 15.110 1.132 -16.961 1.00 84.19 172 ARG A O 1
ATOM 1321 N N . THR A 1 173 ? 13.447 -0.336 -17.111 1.00 83.62 173 THR A N 1
ATOM 1322 C CA . THR A 1 173 ? 14.131 -1.236 -18.065 1.00 83.62 173 THR A CA 1
ATOM 1323 C C . THR A 1 173 ? 14.412 -0.571 -19.418 1.00 83.62 173 THR A C 1
ATOM 1325 O O . THR A 1 173 ? 15.247 -1.048 -20.181 1.00 83.62 173 THR A O 1
ATOM 1328 N N . THR A 1 174 ? 13.746 0.549 -19.711 1.00 82.62 174 THR A N 1
ATOM 1329 C CA . THR A 1 174 ? 13.980 1.400 -20.887 1.00 82.62 174 THR A CA 1
ATOM 1330 C C . THR A 1 174 ? 15.023 2.503 -20.668 1.00 82.62 174 THR A C 1
ATOM 1332 O O . THR A 1 174 ? 15.315 3.240 -21.610 1.00 82.62 174 THR A O 1
ATOM 1335 N N . SER A 1 175 ? 15.521 2.689 -19.441 1.00 77.62 175 SER A N 1
ATOM 1336 C CA . SER A 1 175 ? 16.456 3.763 -19.090 1.00 77.62 175 SER A CA 1
ATOM 1337 C C . SER A 1 175 ? 17.843 3.470 -19.664 1.00 77.62 175 SER A C 1
ATOM 1339 O O . SER A 1 175 ? 18.552 2.588 -19.189 1.00 77.62 175 SER A O 1
ATOM 1341 N N . ASN A 1 176 ? 18.251 4.215 -20.695 1.00 61.56 176 ASN A N 1
ATOM 1342 C CA . ASN A 1 176 ? 19.485 3.936 -21.450 1.00 61.56 176 ASN A CA 1
ATOM 1343 C C . ASN A 1 176 ? 20.787 4.326 -20.721 1.00 61.56 176 ASN A C 1
ATOM 1345 O O . ASN A 1 176 ? 21.873 3.992 -21.190 1.00 61.56 176 ASN A O 1
ATOM 1349 N N . THR A 1 177 ? 20.688 5.076 -19.622 1.00 55.09 177 THR A N 1
ATOM 1350 C CA . THR A 1 177 ? 21.817 5.675 -18.884 1.00 55.09 177 THR A CA 1
ATOM 1351 C C . THR A 1 177 ? 21.896 5.232 -17.423 1.00 55.09 177 THR A C 1
ATOM 1353 O O . THR A 1 177 ? 22.846 5.595 -16.733 1.00 55.09 177 THR A O 1
ATOM 1356 N N . ALA A 1 178 ? 20.920 4.458 -16.945 1.00 55.69 178 ALA A N 1
ATOM 1357 C CA . ALA A 1 178 ? 20.828 4.057 -15.549 1.00 55.69 178 ALA A CA 1
ATOM 1358 C C . ALA A 1 178 ? 21.719 2.851 -15.239 1.00 55.69 178 ALA A C 1
ATOM 1360 O O . ALA A 1 178 ? 21.709 1.855 -15.965 1.00 55.69 178 ALA A O 1
ATOM 1361 N N . ASN A 1 179 ? 22.395 2.886 -14.091 1.00 56.41 179 ASN A N 1
ATOM 1362 C CA . ASN A 1 179 ? 22.808 1.647 -13.443 1.00 56.41 179 ASN A CA 1
ATOM 1363 C C . ASN A 1 179 ? 21.532 0.992 -12.888 1.00 56.41 179 ASN A C 1
ATOM 1365 O O . ASN A 1 179 ? 20.744 1.656 -12.212 1.00 56.41 179 ASN A O 1
ATOM 1369 N N . ASN A 1 180 ? 21.269 -0.269 -13.227 1.00 62.47 180 ASN A N 1
ATOM 1370 C CA . ASN A 1 180 ? 19.997 -0.890 -12.871 1.00 62.47 180 ASN A CA 1
ATOM 1371 C C . ASN A 1 180 ? 19.909 -1.161 -11.358 1.00 62.47 180 ASN A C 1
ATOM 1373 O O . ASN A 1 180 ? 20.889 -1.500 -10.700 1.00 62.47 180 ASN A O 1
ATOM 1377 N N . SER A 1 181 ? 18.698 -1.099 -10.802 1.00 82.88 181 SER A N 1
ATOM 1378 C CA . SER A 1 181 ? 18.432 -1.459 -9.399 1.00 82.88 181 SER A CA 1
ATOM 1379 C C . SER A 1 181 ? 18.528 -2.976 -9.142 1.00 82.88 181 SER A C 1
ATOM 1381 O O . SER A 1 181 ? 18.117 -3.459 -8.091 1.00 82.88 181 SER A O 1
ATOM 1383 N N . GLN A 1 182 ? 19.089 -3.727 -10.096 1.00 84.12 182 GLN A N 1
ATOM 1384 C CA . GLN A 1 182 ? 19.173 -5.182 -10.106 1.00 84.12 182 GLN A CA 1
ATOM 1385 C C . GLN A 1 182 ? 19.949 -5.716 -8.907 1.00 84.12 182 GLN A C 1
ATOM 1387 O O . GLN A 1 182 ? 19.495 -6.656 -8.280 1.00 84.12 182 GLN A O 1
ATOM 1392 N N . LEU A 1 183 ? 21.025 -5.047 -8.476 1.00 84.75 183 LEU A N 1
ATOM 1393 C CA . LEU A 1 183 ? 21.768 -5.462 -7.279 1.00 84.75 183 LEU A CA 1
ATOM 1394 C C . LEU A 1 183 ? 20.888 -5.501 -6.009 1.00 84.75 183 LEU A C 1
ATOM 1396 O O . LEU A 1 183 ? 21.123 -6.330 -5.128 1.00 84.75 183 LEU A O 1
ATOM 1400 N N . VAL A 1 184 ? 19.863 -4.644 -5.913 1.00 89.38 184 VAL A N 1
ATOM 1401 C CA . VAL A 1 184 ? 18.867 -4.694 -4.826 1.00 89.38 184 VAL A CA 1
ATOM 1402 C C . VAL A 1 184 ? 17.986 -5.933 -4.984 1.00 89.38 184 VAL A C 1
ATOM 1404 O O . VAL A 1 184 ? 17.776 -6.662 -4.017 1.00 89.38 184 VAL A O 1
ATOM 1407 N N . PHE A 1 185 ? 17.508 -6.205 -6.200 1.00 91.50 185 PHE A N 1
ATOM 1408 C CA . PHE A 1 185 ? 16.659 -7.358 -6.509 1.00 91.50 185 PHE A CA 1
ATOM 1409 C C . PHE A 1 185 ? 17.400 -8.690 -6.308 1.00 91.50 185 PHE A C 1
ATOM 1411 O O . PHE A 1 185 ? 16.876 -9.560 -5.622 1.00 91.50 185 PHE A O 1
ATOM 1418 N N . ASP A 1 186 ? 18.641 -8.815 -6.783 1.00 89.44 186 ASP A N 1
ATOM 1419 C CA . ASP A 1 186 ? 19.528 -9.969 -6.586 1.00 89.44 186 ASP A CA 1
ATOM 1420 C C . ASP A 1 186 ? 19.759 -10.244 -5.090 1.00 89.44 186 ASP A C 1
ATOM 1422 O O . ASP A 1 186 ? 19.645 -11.380 -4.620 1.00 89.44 186 ASP A O 1
ATOM 1426 N N . THR A 1 187 ? 20.066 -9.185 -4.326 1.00 91.50 187 THR A N 1
ATOM 1427 C CA . THR A 1 187 ? 20.323 -9.268 -2.880 1.00 91.50 187 THR A CA 1
ATOM 1428 C C . THR A 1 187 ? 19.092 -9.781 -2.141 1.00 91.50 187 THR A C 1
ATOM 1430 O O . THR A 1 187 ? 19.194 -10.733 -1.368 1.00 91.50 187 THR A O 1
ATOM 1433 N N . GLN A 1 188 ? 17.932 -9.184 -2.414 1.00 95.31 188 GLN A N 1
ATOM 1434 C CA . GLN A 1 188 ? 16.680 -9.488 -1.723 1.00 95.31 188 GLN A CA 1
ATOM 1435 C C . GLN A 1 188 ? 16.064 -10.809 -2.202 1.00 95.31 188 GLN A C 1
ATOM 1437 O O . GLN A 1 188 ? 15.490 -11.542 -1.405 1.00 95.31 188 GLN A O 1
ATOM 1442 N N . SER A 1 189 ? 16.244 -11.190 -3.469 1.00 93.81 189 SER A N 1
ATOM 1443 C CA . SER A 1 189 ? 15.883 -12.517 -3.981 1.00 93.81 189 SER A CA 1
ATOM 1444 C C . SER A 1 189 ? 16.625 -13.614 -3.211 1.00 93.81 189 SER A C 1
ATOM 1446 O O . SER A 1 189 ? 16.002 -14.511 -2.634 1.00 93.81 189 SER A O 1
ATOM 1448 N N . ALA A 1 190 ? 17.954 -13.490 -3.103 1.00 93.94 190 ALA A N 1
ATOM 1449 C CA . ALA A 1 190 ? 18.786 -14.429 -2.356 1.00 93.94 190 ALA A CA 1
ATOM 1450 C C . ALA A 1 190 ? 18.511 -14.406 -0.839 1.00 93.94 190 ALA A C 1
ATOM 1452 O O . ALA A 1 190 ? 18.565 -15.451 -0.189 1.00 93.94 190 ALA A O 1
ATOM 1453 N N . GLY A 1 191 ? 18.221 -13.232 -0.269 1.00 93.19 191 GLY A N 1
ATOM 1454 C CA . GLY A 1 191 ? 17.868 -13.073 1.141 1.00 93.19 191 GLY A CA 1
ATOM 1455 C C . GLY A 1 191 ? 16.512 -13.690 1.492 1.00 93.19 191 GLY A C 1
ATOM 1456 O O . GLY A 1 191 ? 16.389 -14.402 2.491 1.00 93.19 191 GLY A O 1
ATOM 1457 N N . TRP A 1 192 ? 15.495 -13.472 0.657 1.00 95.19 192 TRP A N 1
ATOM 1458 C CA . TRP A 1 192 ? 14.101 -13.805 0.962 1.00 95.19 192 TRP A CA 1
ATOM 1459 C C . TRP A 1 192 ? 13.661 -15.204 0.525 1.00 95.19 192 TRP A C 1
ATOM 1461 O O . TRP A 1 192 ? 12.632 -15.662 1.025 1.00 95.19 192 TRP A O 1
ATOM 1471 N N . ASP A 1 193 ? 14.406 -15.906 -0.342 1.00 94.50 193 ASP A N 1
ATOM 1472 C CA . ASP A 1 193 ? 14.071 -17.256 -0.848 1.00 94.50 193 ASP A CA 1
ATOM 1473 C C . ASP A 1 193 ? 13.568 -18.211 0.248 1.00 94.50 193 ASP A C 1
ATOM 1475 O O . ASP A 1 193 ? 12.517 -18.836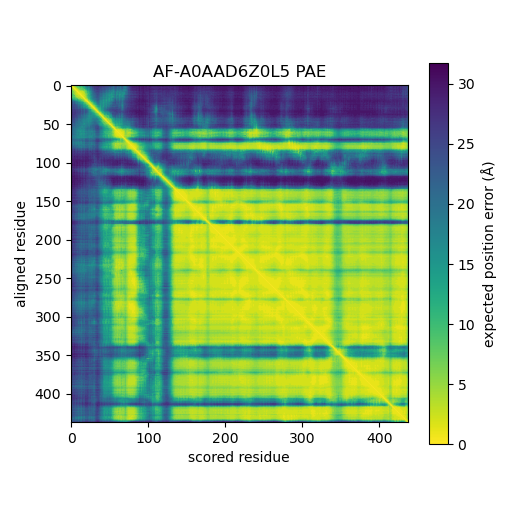 0.118 1.00 94.50 193 ASP A O 1
ATOM 1479 N N . HIS A 1 194 ? 14.247 -18.246 1.393 1.00 91.38 194 HIS A N 1
ATOM 1480 C CA . HIS A 1 194 ? 13.879 -19.118 2.509 1.00 91.38 194 HIS A CA 1
ATOM 1481 C C . HIS A 1 194 ? 12.523 -18.786 3.180 1.00 91.38 194 HIS A C 1
ATOM 1483 O O . HIS A 1 194 ? 11.968 -19.639 3.878 1.00 91.38 194 HIS A O 1
ATOM 1489 N N . TRP A 1 195 ? 11.978 -17.580 2.978 1.00 91.88 195 TRP A N 1
ATOM 1490 C CA . TRP A 1 195 ? 10.652 -17.163 3.451 1.00 91.88 195 TRP A CA 1
ATOM 1491 C C . TRP A 1 195 ? 9.567 -17.241 2.369 1.00 91.88 195 TRP A C 1
ATOM 1493 O O . TRP A 1 195 ? 8.464 -17.709 2.656 1.00 91.88 195 TRP A O 1
ATOM 1503 N N . ILE A 1 196 ? 9.856 -16.763 1.151 1.00 94.50 196 ILE A N 1
ATOM 1504 C CA . ILE A 1 196 ? 8.857 -16.618 0.070 1.00 94.50 196 ILE A CA 1
ATOM 1505 C C . ILE A 1 196 ? 8.863 -17.789 -0.925 1.00 94.50 196 ILE A C 1
ATOM 1507 O O . ILE A 1 196 ? 7.864 -18.024 -1.607 1.00 94.50 196 ILE A O 1
ATOM 1511 N N . GLY A 1 197 ? 9.950 -18.563 -0.953 1.00 94.69 197 GLY A N 1
ATOM 1512 C CA . GLY A 1 197 ? 10.181 -19.711 -1.823 1.00 94.69 197 GLY A CA 1
ATOM 1513 C C . GLY A 1 197 ? 10.722 -19.341 -3.207 1.00 94.69 197 GLY A C 1
ATOM 1514 O O . GLY A 1 197 ? 10.366 -18.309 -3.776 1.00 94.69 197 GLY A O 1
ATOM 1515 N N . ALA A 1 198 ? 11.512 -20.248 -3.784 1.00 96.38 198 ALA A N 1
ATOM 15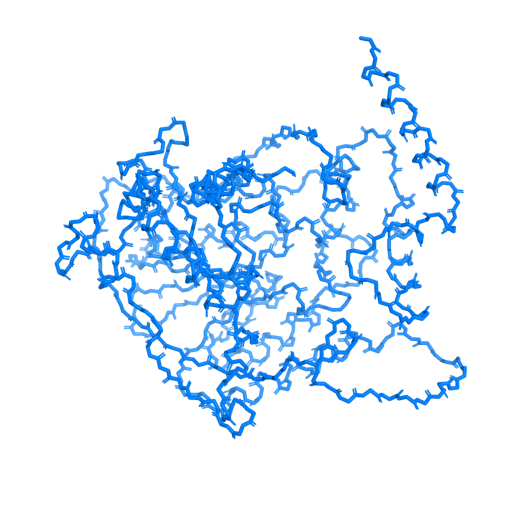16 C CA . ALA A 1 198 ? 12.235 -20.041 -5.041 1.00 96.38 198 ALA A CA 1
ATOM 1517 C C . ALA A 1 198 ? 11.422 -19.455 -6.217 1.00 96.38 198 ALA A C 1
ATOM 1519 O O . ALA A 1 198 ? 11.970 -18.609 -6.919 1.00 96.38 198 ALA A O 1
ATOM 1520 N N . PRO A 1 199 ? 10.139 -19.812 -6.460 1.00 96.56 199 PRO A N 1
ATOM 1521 C CA . PRO A 1 199 ? 9.356 -19.168 -7.519 1.00 96.56 199 PRO A CA 1
ATOM 1522 C C . PRO A 1 199 ? 9.132 -17.668 -7.276 1.00 96.56 199 PRO A C 1
ATOM 1524 O O . PRO A 1 199 ? 9.228 -16.877 -8.205 1.00 96.56 199 PRO A O 1
ATOM 1527 N N . ALA A 1 200 ? 8.881 -17.271 -6.027 1.00 97.25 200 ALA A N 1
ATOM 1528 C CA . ALA A 1 200 ? 8.682 -15.874 -5.660 1.00 97.25 200 ALA A CA 1
ATOM 1529 C C . ALA A 1 200 ? 10.013 -15.106 -5.605 1.00 97.25 200 ALA A C 1
ATOM 1531 O O . ALA A 1 200 ? 10.064 -13.955 -6.022 1.00 97.25 200 ALA A O 1
ATOM 1532 N N . ALA A 1 201 ? 11.104 -15.743 -5.169 1.00 96.12 201 ALA A N 1
ATOM 1533 C CA . ALA A 1 201 ? 12.445 -15.160 -5.255 1.00 96.12 201 ALA A CA 1
ATOM 1534 C C . ALA A 1 201 ? 12.893 -14.947 -6.714 1.00 96.12 201 ALA A C 1
ATOM 1536 O O . ALA A 1 201 ? 13.485 -13.917 -7.035 1.00 96.12 201 ALA A O 1
ATOM 1537 N N . PHE A 1 202 ? 12.554 -15.868 -7.622 1.00 94.31 202 PHE A N 1
ATOM 1538 C CA . PHE A 1 202 ? 12.763 -15.678 -9.058 1.00 94.31 202 PHE A CA 1
ATOM 1539 C C . PHE A 1 202 ? 11.958 -14.484 -9.599 1.00 94.31 202 PHE A C 1
ATOM 1541 O O . PHE A 1 202 ? 12.485 -13.709 -10.397 1.00 94.31 202 PHE A O 1
ATOM 1548 N N . GLU A 1 203 ? 10.713 -14.297 -9.140 1.00 95.00 203 GLU A N 1
ATOM 1549 C CA . GLU A 1 203 ? 9.918 -13.109 -9.478 1.00 95.00 203 GLU A CA 1
ATOM 1550 C C . GLU A 1 203 ? 10.556 -11.813 -8.934 1.00 95.00 203 GLU A C 1
ATOM 1552 O O . GLU A 1 203 ? 10.684 -10.867 -9.704 1.00 95.00 203 GLU A O 1
ATOM 1557 N N . VAL A 1 204 ? 11.060 -11.776 -7.687 1.00 95.38 204 VAL A N 1
ATOM 1558 C CA . VAL A 1 204 ? 11.801 -10.610 -7.136 1.00 95.38 204 VAL A CA 1
ATOM 1559 C C . VAL A 1 204 ? 12.938 -10.180 -8.068 1.00 95.38 204 VAL A C 1
ATOM 1561 O O . VAL A 1 204 ? 13.049 -9.001 -8.392 1.00 95.38 204 VAL A O 1
ATOM 1564 N N . ASP A 1 205 ? 13.749 -11.139 -8.509 1.00 89.31 205 ASP A N 1
ATOM 1565 C CA . ASP A 1 205 ? 14.902 -10.938 -9.393 1.00 89.31 205 ASP A CA 1
ATOM 1566 C C . ASP A 1 205 ? 14.480 -10.408 -10.784 1.00 89.31 205 ASP A C 1
ATOM 1568 O O . ASP A 1 205 ? 14.979 -9.385 -11.255 1.00 89.31 205 ASP A O 1
ATOM 1572 N N . HIS A 1 206 ? 13.476 -11.033 -11.413 1.00 89.25 206 HIS A N 1
ATOM 1573 C CA . HIS A 1 206 ? 13.133 -10.788 -12.823 1.00 89.25 206 HIS A CA 1
ATOM 1574 C C . HIS A 1 206 ? 11.988 -9.784 -13.058 1.00 89.25 206 HIS A C 1
ATOM 1576 O O . HIS A 1 206 ? 11.827 -9.290 -14.175 1.00 89.25 206 HIS A O 1
ATOM 1582 N N . HIS A 1 207 ? 11.200 -9.449 -12.033 1.00 93.06 207 HIS A N 1
ATOM 1583 C CA . HIS A 1 207 ? 10.063 -8.518 -12.099 1.00 93.06 207 HIS A CA 1
ATOM 1584 C C . HIS A 1 207 ? 10.286 -7.268 -11.236 1.00 93.06 207 HIS A C 1
ATOM 1586 O O . HIS A 1 207 ? 9.369 -6.725 -10.616 1.00 93.06 207 HIS A O 1
ATOM 1592 N N . SER A 1 208 ? 11.529 -6.779 -11.224 1.00 93.94 208 SER A N 1
ATOM 1593 C CA . SER A 1 208 ? 11.927 -5.524 -10.573 1.00 93.94 208 SER A CA 1
ATOM 1594 C C . SER A 1 208 ? 11.518 -5.435 -9.094 1.00 93.94 208 SER A C 1
ATOM 1596 O O . SER A 1 208 ? 10.994 -4.416 -8.634 1.00 93.94 208 SER A O 1
ATOM 1598 N N . GLY A 1 209 ? 11.714 -6.520 -8.344 1.00 94.31 209 GLY A N 1
ATOM 1599 C CA . GLY A 1 209 ? 11.425 -6.605 -6.914 1.00 94.31 209 GLY A CA 1
ATOM 1600 C C . GLY A 1 209 ? 9.961 -6.852 -6.535 1.00 94.31 209 GLY A C 1
ATOM 1601 O O . GLY A 1 209 ? 9.654 -6.923 -5.344 1.00 94.31 209 GLY A O 1
ATOM 1602 N N . ALA A 1 210 ? 9.053 -6.979 -7.507 1.00 97.56 210 ALA A N 1
ATOM 1603 C CA . ALA A 1 210 ? 7.678 -7.420 -7.274 1.00 97.56 210 ALA A CA 1
ATOM 1604 C C . ALA A 1 210 ? 7.563 -8.949 -7.386 1.00 97.56 210 ALA A C 1
ATOM 1606 O O . ALA A 1 210 ? 8.280 -9.572 -8.162 1.00 97.56 210 ALA A O 1
ATOM 1607 N N . TYR A 1 211 ? 6.659 -9.561 -6.617 1.00 98.56 211 TYR A N 1
ATOM 1608 C CA . TYR A 1 211 ? 6.444 -11.013 -6.643 1.00 98.56 211 TYR A CA 1
ATOM 1609 C C . TYR A 1 211 ? 5.060 -11.415 -6.133 1.00 98.56 211 TYR A C 1
ATOM 1611 O O . TYR A 1 211 ? 4.344 -10.643 -5.490 1.00 98.56 211 TYR A O 1
ATOM 1619 N N . SER A 1 212 ? 4.700 -12.676 -6.349 1.00 98.12 212 SER A N 1
ATOM 1620 C CA . SER A 1 212 ? 3.534 -13.319 -5.769 1.00 98.12 212 SER A CA 1
ATOM 1621 C C . SER A 1 212 ? 3.874 -14.680 -5.153 1.00 98.12 212 SER A C 1
ATOM 1623 O O . SER A 1 212 ? 4.587 -15.498 -5.724 1.00 98.12 212 SER A O 1
ATOM 1625 N N . ALA A 1 213 ? 3.334 -14.953 -3.966 1.00 96.44 213 ALA A N 1
ATOM 1626 C CA . ALA A 1 213 ? 3.591 -16.186 -3.226 1.00 96.44 213 ALA A CA 1
ATOM 1627 C C . ALA A 1 213 ? 2.283 -16.760 -2.670 1.00 96.44 213 ALA A C 1
ATOM 1629 O O . ALA A 1 213 ? 1.519 -16.055 -2.009 1.00 96.44 213 ALA A O 1
ATOM 1630 N N . LYS A 1 214 ? 2.003 -18.049 -2.906 1.00 94.44 214 LYS A N 1
ATOM 1631 C CA . LYS A 1 214 ? 0.892 -18.732 -2.223 1.00 94.44 214 LYS A CA 1
ATOM 1632 C C . LYS A 1 214 ? 1.327 -19.106 -0.809 1.00 94.44 214 LYS A C 1
ATOM 1634 O O . LYS A 1 214 ? 2.347 -19.766 -0.632 1.00 94.44 214 LYS A O 1
ATOM 1639 N N . VAL A 1 215 ? 0.540 -18.716 0.190 1.00 90.62 215 VAL A N 1
ATOM 1640 C CA . VAL A 1 215 ? 0.818 -19.019 1.596 1.00 90.62 215 VAL A CA 1
ATOM 1641 C C . VAL A 1 215 ? 0.620 -20.526 1.835 1.00 90.62 215 VAL A C 1
ATOM 1643 O O . VAL A 1 215 ? -0.476 -21.040 1.590 1.00 90.62 215 VAL A O 1
ATOM 1646 N N . PRO A 1 216 ? 1.643 -21.262 2.311 1.00 90.56 216 PRO A N 1
ATOM 1647 C CA . PRO A 1 216 ? 1.546 -22.697 2.557 1.00 90.56 216 PRO A CA 1
ATOM 1648 C C . PRO A 1 216 ? 0.373 -23.068 3.472 1.00 90.56 216 PRO A C 1
ATOM 1650 O O . PRO A 1 216 ? 0.210 -22.517 4.559 1.00 90.56 216 PRO A O 1
ATOM 1653 N N . GLY A 1 217 ? -0.445 -24.028 3.033 1.00 91.31 217 GLY A N 1
ATOM 1654 C CA . GLY A 1 217 ? -1.600 -24.514 3.794 1.00 91.31 217 GLY A CA 1
ATOM 1655 C C . GLY A 1 217 ? -2.796 -23.555 3.865 1.00 91.31 217 GLY A C 1
ATOM 1656 O O . GLY A 1 217 ? -3.701 -23.797 4.663 1.00 91.31 217 GLY A O 1
ATOM 1657 N N . MET A 1 218 ? -2.824 -22.486 3.060 1.00 90.94 218 MET A N 1
ATOM 1658 C CA . MET A 1 218 ? -3.920 -21.513 3.026 1.00 90.94 218 MET A CA 1
ATOM 1659 C C . MET A 1 218 ? -4.389 -21.216 1.597 1.00 90.94 218 MET A C 1
ATOM 1661 O O . MET A 1 218 ? -3.590 -21.154 0.664 1.00 90.94 218 MET A O 1
ATOM 1665 N N . ASP A 1 219 ? -5.679 -20.911 1.451 1.00 94.50 219 ASP A N 1
ATOM 1666 C CA . ASP A 1 219 ? -6.268 -20.378 0.214 1.00 94.50 219 ASP A CA 1
ATOM 1667 C C . ASP A 1 219 ? -6.024 -18.856 0.115 1.00 94.50 219 ASP A C 1
ATOM 1669 O O . ASP A 1 219 ? -6.946 -18.035 0.056 1.00 94.50 219 ASP A O 1
ATOM 1673 N N . LEU A 1 220 ? -4.749 -18.466 0.219 1.00 92.62 220 LEU A N 1
ATOM 1674 C CA . LEU A 1 220 ? -4.279 -17.082 0.275 1.00 92.62 220 LEU A CA 1
ATOM 1675 C C . LEU A 1 220 ? -3.004 -16.919 -0.561 1.00 92.62 220 LEU A C 1
ATOM 1677 O O . LEU A 1 220 ? -2.018 -17.617 -0.336 1.00 92.62 220 LEU A O 1
ATOM 1681 N N . ARG A 1 221 ? -3.001 -15.947 -1.474 1.00 97.00 221 ARG A N 1
ATOM 1682 C CA . ARG A 1 221 ? -1.816 -15.452 -2.182 1.00 97.00 221 ARG A CA 1
ATOM 1683 C C . ARG A 1 221 ? -1.416 -14.085 -1.627 1.00 97.00 221 ARG A C 1
ATOM 1685 O O . ARG A 1 221 ? -2.268 -13.216 -1.453 1.00 97.00 221 ARG A O 1
ATOM 1692 N N . ILE A 1 222 ? -0.132 -13.890 -1.359 1.00 98.00 222 ILE A N 1
ATOM 1693 C CA . ILE A 1 222 ? 0.461 -12.568 -1.147 1.00 98.00 222 ILE A CA 1
ATOM 1694 C C . ILE A 1 222 ? 0.974 -12.064 -2.494 1.00 98.00 222 ILE A C 1
ATOM 1696 O O . ILE A 1 222 ? 1.501 -12.847 -3.281 1.00 98.00 222 ILE A O 1
ATOM 1700 N N . ILE A 1 223 ? 0.793 -10.777 -2.761 1.00 98.75 223 ILE A N 1
ATOM 1701 C CA . ILE A 1 223 ? 1.288 -10.081 -3.948 1.00 98.75 223 ILE A CA 1
ATOM 1702 C C . ILE A 1 223 ? 2.048 -8.859 -3.437 1.00 98.75 223 ILE A C 1
ATOM 1704 O O . ILE A 1 223 ? 1.437 -7.924 -2.914 1.00 98.75 223 ILE A O 1
ATOM 1708 N N . ALA A 1 224 ? 3.371 -8.898 -3.526 1.00 98.44 224 ALA A N 1
ATOM 1709 C CA . ALA A 1 224 ? 4.239 -7.798 -3.151 1.00 98.44 224 ALA A CA 1
ATOM 1710 C C . ALA A 1 224 ? 4.519 -6.928 -4.372 1.00 98.44 224 ALA A C 1
ATOM 1712 O O . ALA A 1 224 ? 4.964 -7.406 -5.414 1.00 98.44 224 ALA A O 1
ATOM 1713 N N . VAL A 1 225 ? 4.226 -5.643 -4.234 1.00 98.44 225 VAL A N 1
ATOM 1714 C CA . VAL A 1 225 ? 4.237 -4.674 -5.321 1.00 98.44 225 VAL A CA 1
ATOM 1715 C C . VAL A 1 225 ? 5.359 -3.687 -5.078 1.00 98.44 225 VAL A C 1
ATOM 1717 O O . VAL A 1 225 ? 5.378 -3.014 -4.045 1.00 98.44 225 VAL A O 1
ATOM 1720 N N . ASN A 1 226 ? 6.267 -3.555 -6.046 1.00 97.94 226 ASN A N 1
ATOM 1721 C CA . ASN A 1 226 ? 7.269 -2.503 -6.000 1.00 97.94 226 ASN A CA 1
ATOM 1722 C C . ASN A 1 226 ? 6.635 -1.152 -6.382 1.00 97.94 226 ASN A C 1
ATOM 1724 O O . ASN A 1 226 ? 6.660 -0.717 -7.534 1.00 97.94 226 ASN A O 1
ATOM 1728 N N . THR A 1 227 ? 6.063 -0.481 -5.382 1.00 98.00 227 THR A N 1
ATOM 1729 C CA . THR A 1 227 ? 5.414 0.834 -5.510 1.00 98.00 227 THR A CA 1
ATOM 1730 C C . THR A 1 227 ? 6.373 1.960 -5.910 1.00 98.00 227 THR A C 1
ATOM 1732 O O . THR A 1 227 ? 5.917 3.052 -6.237 1.00 98.00 227 THR A O 1
ATOM 1735 N N . GLN A 1 228 ? 7.690 1.721 -5.934 1.00 96.38 228 GLN A N 1
ATOM 1736 C CA . GLN A 1 228 ? 8.679 2.717 -6.358 1.00 96.38 228 GLN A CA 1
ATOM 1737 C C . GLN A 1 228 ? 8.544 3.093 -7.836 1.00 96.38 228 GLN A C 1
ATOM 1739 O O . GLN A 1 228 ? 8.858 4.220 -8.214 1.00 96.38 228 GLN A O 1
ATOM 1744 N N . TYR A 1 229 ? 7.986 2.207 -8.663 1.00 96.12 229 TYR A N 1
ATOM 1745 C CA . TYR A 1 229 ? 7.642 2.507 -10.056 1.00 96.12 229 TYR A CA 1
ATOM 1746 C C . TYR A 1 229 ? 6.429 3.435 -10.216 1.00 96.12 229 TYR A C 1
ATOM 1748 O O . TYR A 1 229 ? 6.097 3.827 -11.334 1.00 96.12 229 TYR A O 1
ATOM 1756 N N . TRP A 1 230 ? 5.769 3.793 -9.112 1.00 96.75 230 TRP A N 1
ATOM 1757 C CA . TRP A 1 230 ? 4.604 4.679 -9.064 1.00 96.75 230 TRP A CA 1
ATOM 1758 C C . TRP A 1 230 ? 4.864 5.942 -8.214 1.00 96.75 230 TRP A C 1
ATOM 1760 O O . TRP A 1 230 ? 3.973 6.778 -8.073 1.00 96.75 230 TRP A O 1
ATOM 1770 N N . TYR A 1 231 ? 6.064 6.085 -7.639 1.00 95.69 231 TYR A N 1
ATOM 1771 C CA . TYR A 1 231 ? 6.416 7.116 -6.658 1.00 95.69 231 TYR A CA 1
ATOM 1772 C C . TYR A 1 231 ? 7.003 8.373 -7.312 1.00 95.69 231 TYR A C 1
ATOM 1774 O O . TYR A 1 231 ? 7.964 8.284 -8.075 1.00 95.69 231 TYR A O 1
ATOM 1782 N N . LYS A 1 232 ? 6.483 9.558 -6.971 1.00 91.69 232 LYS A N 1
ATOM 1783 C CA . LYS A 1 232 ? 6.889 10.841 -7.576 1.00 91.69 232 LYS A CA 1
ATOM 1784 C C . LYS A 1 232 ? 8.366 11.206 -7.379 1.00 91.69 232 LYS A C 1
ATOM 1786 O O . LYS A 1 232 ? 8.925 11.895 -8.223 1.00 91.69 232 LYS A O 1
ATOM 1791 N N . GLN A 1 233 ? 9.018 10.756 -6.302 1.00 90.00 233 GLN A N 1
ATOM 1792 C CA . GLN A 1 233 ? 10.450 11.032 -6.091 1.00 90.00 233 GLN A CA 1
ATOM 1793 C C . GLN A 1 233 ? 11.386 9.990 -6.733 1.00 90.00 233 GLN A C 1
ATOM 1795 O O . GLN A 1 233 ? 12.602 10.088 -6.573 1.00 90.00 233 GLN A O 1
ATOM 1800 N N . ASN A 1 234 ? 10.862 8.986 -7.447 1.00 91.44 234 ASN A N 1
ATOM 1801 C CA . ASN A 1 234 ? 11.684 8.129 -8.299 1.00 91.44 234 ASN A CA 1
ATOM 1802 C C . ASN A 1 234 ? 11.903 8.827 -9.650 1.00 91.44 234 ASN A C 1
ATOM 1804 O O . ASN A 1 234 ? 11.089 8.703 -10.569 1.00 91.44 234 ASN A O 1
ATOM 1808 N N . TYR A 1 235 ? 12.996 9.585 -9.773 1.00 87.19 235 TYR A N 1
ATOM 1809 C CA . TYR A 1 235 ? 13.196 10.458 -10.934 1.00 87.19 235 TYR A CA 1
ATOM 1810 C C . TYR A 1 235 ? 13.407 9.712 -12.269 1.00 87.19 235 TYR A C 1
ATOM 1812 O O . TYR A 1 235 ? 13.150 10.275 -13.333 1.00 87.19 235 TYR A O 1
ATOM 1820 N N . TRP A 1 236 ? 13.703 8.408 -12.237 1.00 85.44 236 TRP A N 1
ATOM 1821 C CA . TRP A 1 236 ? 13.740 7.548 -13.430 1.00 85.44 236 TRP A CA 1
ATOM 1822 C C . TRP A 1 236 ? 12.389 7.392 -14.140 1.00 85.44 236 TRP A C 1
ATOM 1824 O O . TRP A 1 236 ? 12.338 6.953 -15.287 1.00 85.44 236 TRP A O 1
ATOM 1834 N N . LEU A 1 237 ? 11.278 7.766 -13.502 1.00 88.38 237 LEU A N 1
ATOM 1835 C CA . LEU A 1 237 ? 9.961 7.791 -14.146 1.00 88.38 237 LEU A CA 1
ATOM 1836 C C . LEU A 1 237 ? 9.798 8.971 -15.122 1.00 88.38 237 LEU A C 1
ATOM 1838 O O . LEU A 1 237 ? 8.825 8.997 -15.879 1.00 88.38 237 LEU A O 1
ATOM 1842 N N . TYR A 1 238 ? 10.759 9.902 -15.142 1.00 85.38 238 TYR A N 1
ATOM 1843 C CA . TYR A 1 238 ? 10.747 11.111 -15.967 1.00 85.38 238 TYR A CA 1
ATOM 1844 C C . TYR A 1 238 ? 11.841 11.135 -17.054 1.00 85.38 238 TYR A C 1
ATOM 1846 O O . TYR A 1 238 ? 11.944 12.100 -17.799 1.00 85.38 238 TYR A O 1
ATOM 1854 N N . ASP A 1 239 ? 12.615 10.066 -17.250 1.00 79.12 239 ASP A N 1
ATOM 1855 C CA . ASP A 1 239 ? 13.712 10.044 -18.239 1.00 79.12 239 ASP A CA 1
ATOM 1856 C C . ASP A 1 239 ? 13.264 9.899 -19.720 1.00 79.12 239 ASP A C 1
ATOM 1858 O O . ASP A 1 239 ? 14.090 9.722 -20.616 1.00 79.12 239 ASP A O 1
ATOM 1862 N N . SER A 1 240 ? 11.954 9.947 -20.009 1.00 82.31 240 SER A N 1
ATOM 1863 C CA . SER A 1 240 ? 11.407 9.842 -21.373 1.00 82.31 240 SER A CA 1
ATOM 1864 C C . SER A 1 240 ? 9.943 10.287 -21.477 1.00 82.31 240 SER A C 1
ATOM 1866 O O . SER A 1 240 ? 9.126 9.910 -20.636 1.00 82.31 240 SER A O 1
ATOM 1868 N N . ASP A 1 241 ? 9.590 10.998 -22.556 1.00 81.50 241 ASP A N 1
ATOM 1869 C CA . ASP A 1 241 ? 8.205 11.300 -22.977 1.00 81.50 241 ASP A CA 1
ATOM 1870 C C . ASP A 1 241 ? 7.482 10.141 -23.677 1.00 81.50 241 ASP A C 1
ATOM 1872 O O . ASP A 1 241 ? 6.296 10.250 -24.000 1.00 81.50 241 ASP A O 1
ATOM 1876 N N . VAL A 1 242 ? 8.155 9.011 -23.924 1.00 85.69 242 VAL A N 1
ATOM 1877 C CA . VAL A 1 242 ? 7.452 7.804 -24.369 1.00 85.69 242 VAL A CA 1
ATOM 1878 C C . VAL A 1 242 ? 6.567 7.331 -23.217 1.00 85.69 242 VAL A C 1
ATOM 1880 O O . VAL A 1 242 ? 7.068 6.903 -22.176 1.00 85.69 242 VAL A O 1
ATOM 1883 N N . LEU A 1 243 ? 5.246 7.412 -23.406 1.00 87.00 243 LEU A N 1
ATOM 1884 C CA . LEU A 1 243 ? 4.267 7.000 -22.404 1.00 87.00 243 LEU A CA 1
ATOM 1885 C C . LEU A 1 243 ? 4.463 5.522 -22.045 1.00 87.00 243 LEU A C 1
ATOM 1887 O O . LEU A 1 243 ? 4.254 4.632 -22.868 1.00 87.00 243 LEU A O 1
ATOM 1891 N N . GLN A 1 244 ? 4.819 5.275 -20.787 1.00 89.81 244 GLN A N 1
ATOM 1892 C CA . GLN A 1 244 ? 4.934 3.942 -20.205 1.00 89.81 244 GLN A CA 1
ATOM 1893 C C . GLN A 1 244 ? 3.918 3.832 -19.066 1.00 89.81 244 GLN A C 1
ATOM 1895 O O . GLN A 1 244 ? 4.210 4.253 -17.945 1.00 89.81 244 GLN A O 1
ATOM 1900 N N . PRO A 1 245 ? 2.699 3.340 -19.346 1.00 92.44 245 PRO A N 1
ATOM 1901 C CA . PRO A 1 245 ? 1.635 3.319 -18.351 1.00 92.44 245 PRO A CA 1
ATOM 1902 C C . PRO A 1 245 ? 1.900 2.292 -17.242 1.00 92.44 245 PRO A C 1
ATOM 1904 O O . PRO A 1 245 ? 1.515 2.518 -16.099 1.00 92.44 245 PRO A O 1
ATOM 1907 N N . ASP A 1 246 ? 2.619 1.215 -17.565 1.00 95.50 246 ASP A N 1
ATOM 1908 C CA . ASP A 1 246 ? 3.065 0.189 -16.624 1.00 95.50 246 ASP A CA 1
ATOM 1909 C C . ASP A 1 246 ? 4.599 0.026 -16.678 1.00 95.50 246 ASP A C 1
ATOM 1911 O O . ASP A 1 246 ? 5.105 -0.843 -17.399 1.00 95.50 246 ASP A O 1
ATOM 1915 N N . PRO A 1 247 ? 5.369 0.890 -15.984 1.00 91.88 247 PRO A N 1
ATOM 1916 C CA . PRO A 1 247 ? 6.823 0.782 -15.939 1.00 91.88 247 PRO A CA 1
ATOM 1917 C C . PRO A 1 247 ? 7.241 -0.589 -15.394 1.00 91.88 247 PRO A C 1
ATOM 1919 O O . PRO A 1 247 ? 6.799 -0.995 -14.323 1.00 91.88 247 PRO A O 1
ATOM 1922 N N . ASN A 1 248 ? 8.086 -1.299 -16.142 1.00 91.69 248 ASN A N 1
ATOM 1923 C CA . ASN A 1 248 ? 8.591 -2.645 -15.831 1.00 91.69 248 ASN A CA 1
ATOM 1924 C C . ASN A 1 248 ? 7.522 -3.748 -15.626 1.00 91.69 248 ASN A C 1
ATOM 1926 O O . ASN A 1 248 ? 7.860 -4.828 -15.146 1.00 91.69 248 ASN A O 1
ATOM 1930 N N . GLY A 1 249 ? 6.260 -3.540 -16.029 1.00 94.50 249 GLY A N 1
ATOM 1931 C CA . GLY A 1 249 ? 5.231 -4.592 -15.985 1.00 94.50 249 GLY A CA 1
ATOM 1932 C C . GLY A 1 249 ? 4.679 -4.903 -14.585 1.00 94.50 249 GLY A C 1
ATOM 1933 O O . GLY A 1 249 ? 4.193 -6.011 -14.344 1.00 94.50 249 GLY A O 1
ATOM 1934 N N . ILE A 1 250 ? 4.779 -3.961 -13.643 1.00 96.69 250 ILE A N 1
ATOM 1935 C CA . ILE A 1 250 ? 4.349 -4.139 -12.248 1.00 96.69 250 ILE A CA 1
ATOM 1936 C C . ILE A 1 250 ? 2.825 -4.324 -12.145 1.00 96.69 250 ILE A C 1
ATOM 1938 O O . ILE A 1 250 ? 2.355 -5.168 -11.381 1.00 96.69 250 ILE A O 1
ATOM 1942 N N . ILE A 1 251 ? 2.033 -3.577 -12.919 1.00 97.88 251 ILE A N 1
ATOM 1943 C CA . ILE A 1 251 ? 0.570 -3.724 -12.973 1.00 97.88 251 ILE A CA 1
ATOM 1944 C C . ILE A 1 251 ? 0.205 -5.061 -13.627 1.00 97.88 251 ILE A C 1
ATOM 1946 O O . ILE A 1 251 ? -0.671 -5.755 -13.109 1.00 97.88 251 ILE A O 1
ATOM 1950 N N . ALA A 1 252 ? 0.892 -5.457 -14.703 1.00 96.94 252 ALA A N 1
ATOM 1951 C CA . ALA A 1 252 ? 0.698 -6.755 -15.349 1.00 96.94 252 ALA A CA 1
ATOM 1952 C C . ALA A 1 252 ? 0.929 -7.928 -14.376 1.00 96.94 252 ALA A C 1
ATOM 1954 O O . ALA A 1 252 ? 0.052 -8.783 -14.250 1.00 96.94 252 ALA A O 1
ATOM 1955 N N . LEU A 1 253 ? 2.023 -7.918 -13.599 1.00 96.88 253 LEU A N 1
ATOM 1956 C CA . LEU A 1 253 ? 2.277 -8.927 -12.557 1.00 96.88 253 LEU A CA 1
ATOM 1957 C C . LEU A 1 253 ? 1.137 -8.990 -11.531 1.00 96.88 253 LEU A C 1
ATOM 1959 O O . LEU A 1 253 ? 0.695 -10.077 -11.155 1.00 96.88 253 LEU A O 1
ATOM 1963 N N . VAL A 1 254 ? 0.630 -7.836 -11.082 1.00 98.25 254 VAL A N 1
ATOM 1964 C CA . VAL A 1 254 ? -0.489 -7.787 -10.127 1.00 98.25 254 VAL A CA 1
ATOM 1965 C C . VAL A 1 254 ? -1.771 -8.356 -10.742 1.00 98.25 254 VAL A C 1
ATOM 1967 O O . VAL A 1 254 ? -2.479 -9.102 -10.065 1.00 98.25 254 VAL A O 1
ATOM 1970 N N . VAL A 1 255 ? -2.068 -8.049 -12.008 1.00 98.56 255 VAL A N 1
ATOM 1971 C CA . VAL A 1 255 ? -3.224 -8.601 -12.735 1.00 98.56 255 VAL A CA 1
ATOM 1972 C C . VAL A 1 255 ? -3.116 -10.118 -12.871 1.00 98.56 255 VAL A C 1
ATOM 1974 O O . VAL A 1 255 ? -4.061 -10.819 -12.508 1.00 98.56 255 VAL A O 1
ATOM 1977 N N . ASP A 1 256 ? -1.973 -10.637 -13.317 1.00 97.62 256 ASP A N 1
ATOM 1978 C CA . ASP A 1 256 ? -1.767 -12.074 -13.513 1.00 97.62 256 ASP A CA 1
ATOM 1979 C C . ASP A 1 256 ? -1.831 -12.841 -12.184 1.00 97.62 256 ASP A C 1
ATOM 1981 O O . ASP A 1 256 ? -2.513 -13.867 -12.079 1.00 97.62 256 ASP A O 1
ATOM 1985 N N . ALA A 1 257 ? -1.214 -12.311 -11.123 1.00 98.00 257 ALA A N 1
ATOM 1986 C CA . ALA A 1 257 ? -1.268 -12.903 -9.789 1.00 98.00 257 ALA A CA 1
ATOM 1987 C C . ALA A 1 257 ? -2.686 -12.880 -9.180 1.00 98.00 257 ALA A C 1
ATOM 1989 O O . ALA A 1 257 ? -3.081 -13.837 -8.504 1.00 98.00 257 ALA A O 1
ATOM 1990 N N . LEU A 1 258 ? -3.473 -11.825 -9.429 1.00 98.38 258 LEU A N 1
ATOM 1991 C CA . LEU A 1 258 ? -4.877 -11.746 -9.008 1.00 98.38 258 LEU A CA 1
ATOM 1992 C C . LEU A 1 258 ? -5.779 -12.676 -9.819 1.00 98.38 258 LEU A C 1
ATOM 1994 O O . LEU A 1 258 ? -6.634 -13.338 -9.230 1.00 98.38 258 LEU A O 1
ATOM 1998 N N . GLN A 1 259 ? -5.564 -12.789 -11.132 1.00 97.69 259 GLN A N 1
ATOM 1999 C CA . GLN A 1 259 ? -6.297 -13.732 -11.971 1.00 97.69 259 GLN A CA 1
ATOM 2000 C C . GLN A 1 259 ? -6.005 -15.178 -11.561 1.00 97.69 259 GLN A C 1
ATOM 2002 O O . GLN A 1 259 ? -6.933 -15.976 -11.443 1.00 97.69 259 GLN A O 1
ATOM 2007 N N . ALA A 1 260 ? -4.741 -15.509 -11.282 1.00 95.56 260 ALA A N 1
ATOM 2008 C CA . ALA A 1 260 ? -4.342 -16.826 -10.795 1.00 95.56 260 ALA A CA 1
ATOM 2009 C C . ALA A 1 260 ? -4.947 -17.148 -9.417 1.00 95.56 260 ALA A C 1
ATOM 2011 O O . ALA A 1 260 ? -5.342 -18.289 -9.174 1.00 95.56 260 ALA A O 1
ATOM 2012 N N . ALA A 1 261 ? -5.052 -16.159 -8.520 1.00 96.25 261 ALA A N 1
ATOM 2013 C CA . ALA A 1 261 ? -5.744 -16.325 -7.244 1.00 96.25 261 ALA A CA 1
ATOM 2014 C C . ALA A 1 261 ? -7.252 -16.567 -7.443 1.00 96.25 261 ALA A C 1
ATOM 2016 O O . ALA A 1 261 ? -7.799 -17.514 -6.883 1.00 96.25 261 ALA A O 1
ATOM 2017 N N . GLU A 1 262 ? -7.912 -15.765 -8.282 1.00 96.12 262 GLU A N 1
ATOM 2018 C CA . GLU A 1 262 ? -9.344 -15.899 -8.575 1.00 96.12 262 GLU A CA 1
ATOM 2019 C C . GLU A 1 262 ? -9.687 -17.250 -9.223 1.00 96.12 262 GLU A C 1
ATOM 2021 O O . GLU A 1 262 ? -10.644 -17.909 -8.811 1.00 96.12 262 GLU A O 1
ATOM 2026 N N . ASP A 1 263 ? -8.864 -17.698 -10.174 1.00 95.25 263 ASP A N 1
ATOM 2027 C CA . ASP A 1 263 ? -8.989 -18.989 -10.857 1.00 95.25 263 ASP A CA 1
ATOM 2028 C C . ASP A 1 263 ? -8.813 -20.179 -9.904 1.00 95.25 263 ASP A C 1
ATOM 2030 O O . ASP A 1 263 ? -9.522 -21.181 -10.025 1.00 95.25 263 ASP A O 1
ATOM 2034 N N . ALA A 1 264 ? -7.898 -20.066 -8.936 1.00 94.19 264 ALA A N 1
ATOM 2035 C CA . ALA A 1 264 ? -7.702 -21.056 -7.878 1.00 94.19 264 ALA A CA 1
ATOM 2036 C C . ALA A 1 264 ? -8.790 -21.002 -6.785 1.00 94.19 264 ALA A C 1
ATOM 2038 O O . ALA A 1 264 ? -8.918 -21.939 -5.997 1.00 94.19 264 ALA A O 1
ATOM 2039 N N . GLY A 1 265 ? -9.578 -19.923 -6.726 1.00 93.06 265 GLY A N 1
ATOM 2040 C CA . GLY A 1 265 ? -10.510 -19.640 -5.632 1.00 93.06 265 GLY A CA 1
ATOM 2041 C C . GLY A 1 265 ? -9.848 -19.096 -4.358 1.00 93.06 265 GLY A C 1
ATOM 2042 O O . GLY A 1 265 ? -10.527 -18.992 -3.332 1.00 93.06 265 GLY A O 1
ATOM 2043 N N . ASP A 1 266 ? -8.564 -18.736 -4.432 1.00 94.44 266 ASP A N 1
ATOM 2044 C CA . ASP A 1 266 ? -7.789 -18.116 -3.360 1.00 94.44 266 ASP A CA 1
ATOM 2045 C C . ASP A 1 266 ? -8.250 -16.672 -3.099 1.00 94.44 266 ASP A C 1
ATOM 2047 O O . ASP A 1 266 ? -8.817 -15.987 -3.954 1.00 94.44 266 ASP A O 1
ATOM 2051 N N . ARG A 1 267 ? -7.948 -16.158 -1.905 1.00 92.38 267 ARG A N 1
ATOM 2052 C CA . ARG A 1 267 ? -7.953 -14.713 -1.638 1.00 92.38 267 ARG A CA 1
ATOM 2053 C C . ARG A 1 267 ? -6.569 -14.123 -1.887 1.00 92.38 267 ARG A C 1
ATOM 2055 O O . ARG A 1 267 ? -5.571 -14.825 -1.788 1.00 92.38 267 ARG A O 1
ATOM 2062 N N . ALA A 1 268 ? -6.500 -12.820 -2.144 1.00 96.69 268 ALA A N 1
ATOM 2063 C CA . ALA A 1 268 ? -5.234 -12.107 -2.306 1.00 96.69 268 ALA A CA 1
ATOM 2064 C C . ALA A 1 268 ? -5.023 -11.042 -1.220 1.00 96.69 268 ALA A C 1
ATOM 2066 O O . ALA A 1 268 ? -5.934 -10.266 -0.920 1.00 96.69 268 ALA A O 1
ATOM 2067 N N . TRP A 1 269 ? -3.824 -10.962 -0.649 1.00 97.19 269 TRP A N 1
ATOM 2068 C CA . TRP A 1 269 ? -3.341 -9.766 0.047 1.00 97.19 269 TRP A CA 1
ATOM 2069 C C . TRP A 1 269 ? -2.321 -9.065 -0.833 1.00 97.19 269 TRP A C 1
ATOM 2071 O O . TRP A 1 269 ? -1.438 -9.711 -1.386 1.00 97.19 269 TRP A O 1
ATOM 2081 N N . ILE A 1 270 ? -2.440 -7.747 -0.934 1.00 98.44 270 ILE A N 1
ATOM 2082 C CA . ILE A 1 270 ? -1.476 -6.909 -1.642 1.00 98.44 270 ILE A CA 1
ATOM 2083 C C . ILE A 1 270 ? -0.649 -6.163 -0.595 1.00 98.44 270 ILE A C 1
ATOM 2085 O O . ILE A 1 270 ? -1.214 -5.594 0.343 1.00 98.44 270 ILE A O 1
ATOM 2089 N N . ILE A 1 271 ? 0.670 -6.185 -0.737 1.00 98.19 271 ILE A N 1
ATOM 2090 C CA . ILE A 1 271 ? 1.602 -5.436 0.108 1.00 98.19 271 ILE A CA 1
ATOM 2091 C C . ILE A 1 271 ? 2.479 -4.538 -0.767 1.00 98.19 271 ILE A C 1
ATOM 2093 O O . ILE A 1 271 ? 2.806 -4.898 -1.895 1.00 98.19 271 ILE A O 1
ATOM 2097 N N . GLY A 1 272 ? 2.838 -3.366 -0.261 1.00 96.94 272 GLY A N 1
ATOM 2098 C CA . GLY A 1 272 ? 3.726 -2.411 -0.923 1.00 96.94 272 GLY A CA 1
ATOM 2099 C C . GLY A 1 272 ? 4.221 -1.377 0.082 1.00 96.94 272 GLY A C 1
ATOM 2100 O O . GLY A 1 272 ? 3.868 -1.446 1.260 1.00 96.94 272 GLY A O 1
ATOM 2101 N N . HIS A 1 273 ? 5.017 -0.403 -0.354 1.00 97.25 273 HIS A N 1
ATOM 2102 C CA . HIS A 1 273 ? 5.561 0.604 0.558 1.00 97.25 273 HIS A CA 1
ATOM 2103 C C . HIS A 1 273 ? 4.779 1.920 0.514 1.00 97.25 273 HIS A C 1
ATOM 2105 O O . HIS A 1 273 ? 4.226 2.331 1.537 1.00 97.25 273 HIS A O 1
ATOM 2111 N N . ILE A 1 274 ? 4.684 2.545 -0.662 1.00 97.06 274 ILE A N 1
ATOM 2112 C CA . ILE A 1 274 ? 4.010 3.835 -0.862 1.00 97.06 274 ILE A CA 1
ATOM 2113 C C . ILE A 1 274 ? 2.486 3.621 -0.959 1.00 97.06 274 ILE A C 1
ATOM 2115 O O . ILE A 1 274 ? 2.046 2.795 -1.764 1.00 97.06 274 ILE A O 1
ATOM 2119 N N . PRO A 1 275 ? 1.662 4.333 -0.169 1.00 95.38 275 PRO A N 1
ATOM 2120 C CA . PRO A 1 275 ? 0.207 4.299 -0.299 1.00 95.38 275 PRO A CA 1
ATOM 2121 C C . PRO A 1 275 ? -0.293 5.093 -1.517 1.00 95.38 275 PRO A C 1
ATOM 2123 O O . PRO A 1 275 ? 0.301 6.087 -1.936 1.00 95.38 275 PRO A O 1
ATOM 2126 N N . LEU A 1 276 ? -1.411 4.652 -2.096 1.00 94.56 276 LEU A N 1
ATOM 2127 C CA . LEU A 1 276 ? -1.840 5.069 -3.439 1.00 94.56 276 LEU A CA 1
ATOM 2128 C C . LEU A 1 276 ? -2.744 6.304 -3.450 1.00 94.56 276 LEU A C 1
ATOM 2130 O O . LEU A 1 276 ? -2.898 6.931 -4.501 1.00 94.56 276 LEU A O 1
ATOM 2134 N N . GLY A 1 277 ? -3.343 6.647 -2.306 1.00 90.81 277 GLY A N 1
ATOM 2135 C CA . GLY A 1 277 ? -4.140 7.857 -2.128 1.00 90.81 277 GLY A CA 1
ATOM 2136 C C . GLY A 1 277 ? -3.322 9.135 -1.966 1.00 90.81 277 GLY A C 1
ATOM 2137 O O . GLY A 1 277 ? -3.833 10.227 -2.211 1.00 90.81 277 GLY A O 1
ATOM 2138 N N . LYS A 1 278 ? -2.055 9.020 -1.567 1.00 84.88 278 LYS A N 1
ATOM 2139 C CA . LYS A 1 278 ? -1.226 10.169 -1.196 1.00 84.88 278 LYS A CA 1
ATOM 2140 C C . LYS A 1 278 ? -0.615 10.924 -2.371 1.00 84.88 278 LYS A C 1
ATOM 2142 O O . LYS A 1 278 ? -0.446 10.390 -3.466 1.00 84.88 278 LYS A O 1
ATOM 2147 N N . GLU A 1 279 ? -0.280 12.182 -2.098 1.00 85.62 279 GLU A N 1
ATOM 2148 C CA . GLU A 1 279 ? 0.424 13.124 -2.973 1.00 85.62 279 GLU A CA 1
ATOM 2149 C C . GLU A 1 279 ? 1.732 12.548 -3.549 1.00 85.62 279 GLU A C 1
ATOM 2151 O O . GLU A 1 279 ? 2.122 12.903 -4.661 1.00 85.62 279 GLU A O 1
ATOM 2156 N N . ASP A 1 280 ? 2.332 11.600 -2.827 1.00 89.06 280 ASP A N 1
ATOM 2157 C CA . ASP A 1 280 ? 3.509 10.804 -3.178 1.00 89.06 280 ASP A CA 1
ATOM 2158 C C . ASP A 1 280 ? 3.347 9.938 -4.439 1.00 89.06 280 ASP A C 1
ATOM 2160 O O . ASP A 1 280 ? 4.330 9.670 -5.133 1.00 89.06 280 ASP A O 1
ATOM 2164 N N . THR A 1 281 ? 2.132 9.474 -4.751 1.00 93.56 281 THR A N 1
ATOM 2165 C CA . THR A 1 281 ? 1.895 8.519 -5.848 1.00 93.56 281 THR A CA 1
ATOM 2166 C C . THR A 1 281 ? 1.443 9.232 -7.123 1.00 93.56 281 THR A C 1
ATOM 2168 O O . THR A 1 281 ? 0.533 10.066 -7.117 1.00 93.56 281 THR A O 1
ATOM 2171 N N . LEU A 1 282 ? 2.038 8.863 -8.260 1.00 92.81 282 LEU A N 1
ATOM 2172 C CA . LEU A 1 282 ? 1.658 9.355 -9.584 1.00 92.81 282 LEU A CA 1
ATOM 2173 C C . LEU A 1 282 ? 0.179 9.077 -9.900 1.00 92.81 282 LEU A C 1
ATOM 2175 O O . LEU A 1 282 ? -0.310 7.955 -9.770 1.00 92.81 282 LEU A O 1
ATOM 2179 N N . ILE A 1 283 ? -0.514 10.115 -10.377 1.00 92.94 283 ILE A N 1
ATOM 2180 C CA . ILE A 1 283 ? -1.954 10.093 -10.687 1.00 92.94 283 ILE A CA 1
ATOM 2181 C C . ILE A 1 283 ? -2.308 9.025 -11.733 1.00 92.94 283 ILE A C 1
ATOM 2183 O O . ILE A 1 283 ? -3.326 8.347 -11.585 1.00 92.94 283 ILE A O 1
ATOM 2187 N N . ASP A 1 284 ? -1.465 8.857 -12.756 1.00 95.19 284 ASP A N 1
ATOM 2188 C CA . ASP A 1 284 ? -1.615 7.844 -13.808 1.00 95.19 284 ASP A CA 1
ATOM 2189 C C . ASP A 1 284 ? -1.666 6.433 -13.189 1.00 95.19 284 ASP A C 1
ATOM 2191 O O . ASP A 1 284 ? -2.702 5.767 -13.214 1.00 95.19 284 ASP A O 1
ATOM 2195 N N . GLN A 1 285 ? -0.578 6.004 -12.543 1.00 96.69 285 GLN A N 1
ATOM 2196 C CA . GLN A 1 285 ? -0.438 4.663 -11.968 1.00 96.69 285 GLN A CA 1
ATOM 2197 C C . GLN A 1 285 ? -1.452 4.388 -10.847 1.00 96.69 285 GLN A C 1
ATOM 2199 O O . GLN A 1 285 ? -1.992 3.284 -10.767 1.00 96.69 285 GLN A O 1
ATOM 2204 N N . SER A 1 286 ? -1.779 5.398 -10.035 1.00 96.56 286 SER A N 1
ATOM 2205 C CA . SER A 1 286 ? -2.825 5.315 -9.009 1.00 96.56 286 SER A CA 1
ATOM 2206 C C . SER A 1 286 ? -4.206 4.999 -9.613 1.00 96.56 286 SER A C 1
ATOM 2208 O O . SER A 1 286 ? -4.922 4.115 -9.133 1.00 96.56 286 SER A O 1
ATOM 2210 N N . ASN A 1 287 ? -4.563 5.641 -10.733 1.00 97.31 287 ASN A N 1
ATOM 2211 C CA . ASN A 1 287 ? -5.804 5.352 -11.459 1.00 97.31 287 ASN A CA 1
ATOM 2212 C C . ASN A 1 287 ? -5.783 4.001 -12.182 1.00 97.31 287 ASN A C 1
ATOM 2214 O O . ASN A 1 287 ? -6.804 3.314 -12.217 1.00 97.31 287 ASN A O 1
ATOM 2218 N N . TYR A 1 288 ? -4.649 3.598 -12.756 1.00 98.19 288 TYR A N 1
ATOM 2219 C CA . TYR A 1 288 ? -4.534 2.292 -13.409 1.00 98.19 288 TYR A CA 1
ATOM 2220 C C . TYR A 1 288 ? -4.680 1.159 -12.385 1.00 98.19 288 TYR A C 1
ATOM 2222 O O . TYR A 1 288 ? -5.410 0.198 -12.625 1.00 98.19 288 TYR A O 1
ATOM 2230 N N . TYR A 1 289 ? -4.083 1.301 -11.198 1.00 97.94 289 TYR A N 1
ATOM 2231 C CA . TYR A 1 289 ? -4.291 0.355 -10.106 1.00 97.94 289 TYR A CA 1
ATOM 2232 C C . TYR A 1 289 ? -5.749 0.324 -9.614 1.00 97.94 289 TYR A C 1
ATOM 2234 O O . TYR A 1 289 ? -6.252 -0.759 -9.305 1.00 97.94 289 TYR A O 1
ATOM 2242 N N . ASP A 1 290 ? -6.473 1.451 -9.577 1.00 97.81 290 ASP A N 1
ATOM 2243 C CA . ASP A 1 290 ? -7.906 1.406 -9.248 1.00 97.81 290 ASP A CA 1
ATOM 2244 C C . ASP A 1 290 ? -8.696 0.553 -10.253 1.00 97.81 290 ASP A C 1
ATOM 2246 O O . ASP A 1 290 ? -9.529 -0.239 -9.825 1.00 97.81 290 ASP A O 1
ATOM 2250 N N . GLN A 1 291 ? -8.380 0.572 -11.556 1.00 98.12 291 GLN A N 1
ATOM 2251 C CA . GLN A 1 291 ? -9.013 -0.353 -12.516 1.00 98.12 291 GLN A CA 1
ATOM 2252 C C . GLN A 1 291 ? -8.828 -1.824 -12.089 1.00 98.12 291 GLN A C 1
ATOM 2254 O O . GLN A 1 291 ? -9.789 -2.600 -12.092 1.00 98.12 291 GLN A O 1
ATOM 2259 N N . VAL A 1 292 ? -7.616 -2.198 -11.654 1.00 98.19 292 VAL A N 1
ATOM 2260 C CA . VAL A 1 292 ? -7.302 -3.541 -11.129 1.00 98.19 292 VAL A CA 1
ATOM 2261 C C . VAL A 1 292 ? -8.105 -3.843 -9.864 1.00 98.19 292 VAL A C 1
ATOM 2263 O O . VAL A 1 292 ? -8.694 -4.919 -9.737 1.00 98.19 292 VAL A O 1
ATOM 2266 N N . LEU A 1 293 ? -8.185 -2.884 -8.941 1.00 96.44 293 LEU A N 1
ATOM 2267 C CA . LEU A 1 293 ? -8.982 -2.995 -7.724 1.00 96.44 293 LEU A CA 1
ATOM 2268 C C . LEU A 1 293 ? -10.465 -3.193 -8.042 1.00 96.44 293 LEU A C 1
ATOM 2270 O O . LEU A 1 293 ? -11.091 -4.080 -7.462 1.00 96.44 293 LEU A O 1
ATOM 2274 N N . GLN A 1 294 ? -11.039 -2.412 -8.960 1.00 96.38 294 GLN A N 1
ATOM 2275 C CA . GLN A 1 294 ? -12.444 -2.536 -9.348 1.00 96.38 294 GLN A CA 1
ATOM 2276 C C . GLN A 1 294 ? -12.740 -3.898 -9.981 1.00 96.38 294 GLN A C 1
ATOM 2278 O O . GLN A 1 294 ? -13.813 -4.448 -9.715 1.00 96.38 294 GLN A O 1
ATOM 2283 N N . CYS A 1 295 ? -11.803 -4.447 -10.762 1.00 96.69 295 CYS A N 1
ATOM 2284 C CA . CYS A 1 295 ? -11.907 -5.781 -11.352 1.00 96.69 295 CYS A CA 1
ATOM 2285 C C . CYS A 1 295 ? -11.838 -6.889 -10.284 1.00 96.69 295 CYS A C 1
ATOM 2287 O O . CYS A 1 295 ? -12.724 -7.738 -10.210 1.00 96.69 295 CYS A O 1
ATOM 2289 N N . TYR A 1 296 ? -10.846 -6.848 -9.390 1.00 96.62 296 TYR A N 1
ATOM 2290 C CA . TYR A 1 296 ? -10.544 -7.951 -8.467 1.00 96.62 296 TYR A CA 1
ATOM 2291 C C . TYR A 1 296 ? -10.983 -7.726 -7.008 1.00 96.62 296 TYR A C 1
ATOM 2293 O O . TYR A 1 296 ? -10.584 -8.480 -6.118 1.00 96.62 296 TYR A O 1
ATOM 2301 N N . LYS A 1 297 ? -11.847 -6.740 -6.717 1.00 93.88 297 LYS A N 1
ATOM 2302 C CA . LYS A 1 297 ? -12.338 -6.412 -5.353 1.00 93.88 297 LYS A CA 1
ATOM 2303 C C . LYS A 1 297 ? -12.943 -7.578 -4.561 1.00 93.88 297 LYS A C 1
ATOM 2305 O O . LYS A 1 297 ? -12.934 -7.544 -3.333 1.00 93.88 297 LYS A O 1
ATOM 2310 N N . ASN A 1 298 ? -13.446 -8.611 -5.236 1.00 90.88 298 ASN A N 1
ATOM 2311 C CA . ASN A 1 298 ? -13.957 -9.825 -4.589 1.00 90.88 298 ASN A CA 1
ATOM 2312 C C . ASN A 1 298 ? -12.834 -10.798 -4.176 1.00 90.88 298 ASN A C 1
ATOM 2314 O O . ASN A 1 298 ? -12.964 -11.507 -3.176 1.00 90.88 298 ASN A O 1
ATOM 2318 N N . THR A 1 299 ? -11.729 -10.800 -4.920 1.00 95.94 299 THR A N 1
ATOM 2319 C CA . THR A 1 299 ? -10.559 -11.671 -4.741 1.00 95.94 299 THR A CA 1
ATOM 2320 C C . THR A 1 299 ? -9.576 -11.051 -3.743 1.00 95.94 299 THR A C 1
ATOM 2322 O O . THR A 1 299 ? -9.149 -11.714 -2.792 1.00 95.94 299 THR A O 1
ATOM 2325 N N . ILE A 1 300 ? -9.329 -9.741 -3.831 1.00 95.62 300 ILE A N 1
ATOM 2326 C CA . ILE A 1 300 ? -8.538 -8.976 -2.854 1.00 95.62 300 ILE A CA 1
ATOM 2327 C C . ILE A 1 300 ? -9.226 -9.005 -1.477 1.00 95.62 300 ILE A C 1
ATOM 2329 O O . ILE A 1 300 ? -10.405 -8.683 -1.348 1.00 95.62 300 ILE A O 1
ATOM 2333 N N . ALA A 1 301 ? -8.500 -9.397 -0.432 1.00 87.69 301 ALA A N 1
ATOM 2334 C CA . ALA A 1 301 ? -8.956 -9.472 0.962 1.00 87.69 301 ALA A CA 1
ATOM 2335 C C . ALA A 1 301 ? -8.251 -8.481 1.901 1.00 87.69 301 ALA A C 1
ATOM 2337 O O . ALA A 1 301 ? -8.760 -8.211 2.989 1.00 87.69 301 ALA A O 1
ATOM 2338 N N . GLY A 1 302 ? -7.098 -7.945 1.498 1.00 86.38 302 GLY A N 1
ATOM 2339 C CA . GLY A 1 302 ? -6.312 -6.997 2.282 1.00 86.38 302 GLY A CA 1
ATOM 2340 C C . GLY A 1 302 ? -5.328 -6.233 1.402 1.00 86.38 302 GLY A C 1
ATOM 2341 O O . GLY A 1 302 ? -4.917 -6.731 0.354 1.00 86.38 302 GLY A O 1
ATOM 2342 N N . ARG A 1 303 ? -4.991 -5.017 1.826 1.00 95.62 303 ARG A N 1
ATOM 2343 C CA . ARG A 1 303 ? -3.983 -4.136 1.229 1.00 95.62 303 ARG A CA 1
ATOM 2344 C C . ARG A 1 303 ? -3.235 -3.455 2.363 1.00 95.62 303 ARG A C 1
ATOM 2346 O O . ARG A 1 303 ? -3.890 -2.891 3.244 1.00 95.62 303 ARG A O 1
ATOM 2353 N N . PHE A 1 304 ? -1.912 -3.533 2.353 1.00 95.50 304 PHE A N 1
ATOM 2354 C CA . PHE A 1 304 ? -1.067 -3.066 3.448 1.00 95.50 304 PHE A CA 1
ATOM 2355 C C . PHE A 1 304 ? 0.117 -2.270 2.888 1.00 95.50 304 PHE A C 1
ATOM 2357 O O . PHE A 1 304 ? 0.816 -2.753 2.002 1.00 95.50 304 PHE A O 1
ATOM 2364 N N . PHE A 1 305 ? 0.310 -1.062 3.408 1.00 96.31 305 PHE A N 1
ATOM 2365 C CA . PHE A 1 305 ? 1.331 -0.100 2.995 1.00 96.31 305 PHE A CA 1
ATOM 2366 C C . PHE A 1 305 ? 2.057 0.480 4.217 1.00 96.31 305 PHE A C 1
ATOM 2368 O O . PHE A 1 305 ? 1.682 0.199 5.359 1.00 96.31 305 PHE A O 1
ATOM 2375 N N . GLY A 1 306 ? 3.079 1.302 3.987 1.00 89.81 306 GLY A N 1
ATOM 2376 C CA . GLY A 1 306 ? 3.861 1.977 5.022 1.00 89.81 306 GLY A CA 1
ATOM 2377 C C . GLY A 1 306 ? 4.161 3.424 4.634 1.00 89.81 306 GLY A C 1
ATOM 2378 O O . GLY A 1 306 ? 3.243 4.238 4.532 1.00 89.81 306 GLY A O 1
ATOM 2379 N N . HIS A 1 307 ? 5.447 3.734 4.442 1.00 93.19 307 HIS A N 1
ATOM 2380 C CA . HIS A 1 307 ? 6.007 5.029 4.026 1.00 93.19 307 HIS A CA 1
ATOM 2381 C C . HIS A 1 307 ? 5.726 6.234 4.945 1.00 93.19 307 HIS A C 1
ATOM 2383 O O . HIS A 1 307 ? 6.649 6.801 5.514 1.00 93.19 307 HIS A O 1
ATOM 2389 N N . SER A 1 308 ? 4.462 6.586 5.193 1.00 87.94 308 SER A N 1
ATOM 2390 C CA . SER A 1 308 ? 4.052 7.776 5.966 1.00 87.94 308 SER A CA 1
ATOM 2391 C C . SER A 1 308 ? 4.500 7.805 7.439 1.00 87.94 308 SER A C 1
ATOM 2393 O O . SER A 1 308 ? 4.286 8.803 8.131 1.00 87.94 308 SER A O 1
ATOM 2395 N N . HIS A 1 309 ? 5.033 6.685 7.942 1.00 87.19 309 HIS A N 1
ATOM 2396 C CA . HIS A 1 309 ? 5.390 6.406 9.341 1.00 87.19 309 HIS A CA 1
ATOM 2397 C C . HIS A 1 309 ? 4.234 6.562 10.358 1.00 87.19 309 HIS A C 1
ATOM 2399 O O . HIS A 1 309 ? 4.450 6.470 11.569 1.00 87.19 309 HIS A O 1
ATOM 2405 N N . LYS A 1 310 ? 2.999 6.724 9.874 1.00 86.38 310 LYS A N 1
ATOM 2406 C CA . LYS A 1 310 ? 1.771 6.979 10.638 1.00 86.38 310 LYS A CA 1
ATOM 2407 C C . LYS A 1 310 ? 0.799 5.789 10.546 1.00 86.38 310 LYS A C 1
ATOM 2409 O O . LYS A 1 310 ? 1.016 4.883 9.753 1.00 86.38 310 LYS A O 1
ATOM 2414 N N . ASP A 1 311 ? -0.284 5.816 11.328 1.00 88.88 311 ASP A N 1
ATOM 2415 C CA . ASP A 1 311 ? -1.387 4.825 11.317 1.00 88.88 311 ASP A CA 1
ATOM 2416 C C . ASP A 1 311 ? -2.707 5.346 10.671 1.00 88.88 311 ASP A C 1
ATOM 2418 O O . ASP A 1 311 ? -3.752 5.362 11.333 1.00 88.88 311 ASP A O 1
ATOM 2422 N N . PRO A 1 312 ? -2.714 5.864 9.418 1.00 91.50 312 PRO A N 1
ATOM 2423 C CA . PRO A 1 312 ? -3.941 6.175 8.695 1.00 91.50 312 PRO A CA 1
ATOM 2424 C C . PRO A 1 312 ? -4.495 4.954 7.937 1.00 91.50 312 PRO A C 1
ATOM 2426 O O . PRO A 1 312 ? -3.965 3.842 7.944 1.00 91.50 312 PRO A O 1
ATOM 2429 N N . PHE A 1 313 ? -5.603 5.170 7.236 1.00 94.19 313 PHE A N 1
ATOM 2430 C CA . PHE A 1 313 ? -6.124 4.242 6.242 1.00 94.19 313 PHE A CA 1
ATOM 2431 C C . PHE A 1 313 ? -6.766 5.026 5.103 1.00 94.19 313 PHE A C 1
ATOM 2433 O O . PHE A 1 313 ? -7.247 6.135 5.317 1.00 94.19 313 PHE A O 1
ATOM 2440 N N . GLU A 1 314 ? -6.831 4.410 3.931 1.00 96.50 314 GLU A N 1
ATOM 2441 C CA . GLU A 1 314 ? -7.387 5.004 2.714 1.00 96.50 314 GLU A CA 1
ATOM 2442 C C . GLU A 1 314 ? -8.532 4.126 2.199 1.00 96.50 314 GLU A C 1
ATOM 2444 O O . GLU A 1 314 ? -8.381 2.906 2.096 1.00 96.50 314 GLU A O 1
ATOM 2449 N N . VAL A 1 315 ? -9.693 4.711 1.898 1.00 97.75 315 VAL A N 1
ATOM 2450 C CA . VAL A 1 315 ? -10.884 3.991 1.416 1.00 97.75 315 VAL A CA 1
ATOM 2451 C C . VAL A 1 315 ? -11.005 4.107 -0.105 1.00 97.75 315 VAL A C 1
ATOM 2453 O O . VAL A 1 315 ? -10.886 5.190 -0.673 1.00 97.75 315 VAL A O 1
ATOM 2456 N N . ALA A 1 316 ? -11.272 2.976 -0.759 1.00 97.06 316 ALA A N 1
ATOM 2457 C CA . ALA A 1 316 ? -11.487 2.885 -2.201 1.00 97.06 316 ALA A CA 1
ATOM 2458 C C . ALA A 1 316 ? -12.977 2.765 -2.532 1.00 97.06 316 ALA A C 1
ATOM 2460 O O . ALA A 1 316 ? -13.683 1.990 -1.874 1.00 97.06 316 ALA A O 1
ATOM 2461 N N . TYR A 1 317 ? -13.437 3.458 -3.576 1.00 97.75 317 TYR A N 1
ATOM 2462 C CA . TYR A 1 317 ? -14.855 3.516 -3.948 1.00 97.75 317 TYR A CA 1
ATOM 2463 C C . TYR A 1 317 ? -15.106 3.029 -5.370 1.00 97.75 317 TYR A C 1
ATOM 2465 O O . TYR A 1 317 ? -14.292 3.240 -6.256 1.00 97.75 317 TYR A O 1
ATOM 2473 N N . SER A 1 318 ? -16.266 2.423 -5.624 1.00 96.56 318 SER A N 1
ATOM 2474 C CA . SER A 1 318 ? -16.757 2.190 -6.991 1.00 96.56 318 SER A CA 1
ATOM 2475 C C . SER A 1 318 ? -17.297 3.457 -7.659 1.00 96.56 318 SER A C 1
ATOM 2477 O O . SER A 1 318 ? -17.514 3.465 -8.866 1.00 96.56 318 SER A O 1
ATOM 2479 N N . ASN A 1 319 ? -17.545 4.510 -6.876 1.00 95.12 319 ASN A N 1
ATOM 2480 C CA . ASN A 1 319 ? -17.927 5.836 -7.343 1.00 95.12 319 ASN A CA 1
ATOM 2481 C C . ASN A 1 319 ? -17.356 6.887 -6.375 1.00 95.12 319 ASN A C 1
ATOM 2483 O O . ASN A 1 319 ? -17.891 7.077 -5.283 1.00 95.12 319 ASN A O 1
ATOM 2487 N N . TYR A 1 320 ? -16.274 7.562 -6.765 1.00 94.00 320 TYR A N 1
ATOM 2488 C CA . TYR A 1 320 ? -15.628 8.593 -5.943 1.00 94.00 320 TYR A CA 1
ATOM 2489 C C . TYR A 1 320 ? -16.445 9.891 -5.831 1.00 94.00 320 TYR A C 1
ATOM 2491 O O . TYR A 1 320 ? -16.252 10.645 -4.883 1.00 94.00 320 TYR A O 1
ATOM 2499 N N . SER A 1 321 ? -17.415 10.133 -6.722 1.00 94.12 321 SER A N 1
ATOM 2500 C CA . SER A 1 321 ? -18.372 11.242 -6.573 1.00 94.12 321 SER A CA 1
ATOM 2501 C C . SER A 1 321 ? -19.458 10.962 -5.523 1.00 94.12 321 SER A C 1
ATOM 2503 O O . SER A 1 321 ? -20.185 11.872 -5.134 1.00 94.12 321 SER A O 1
ATOM 2505 N N . GLU A 1 322 ? -19.563 9.721 -5.039 1.00 95.31 322 GLU A N 1
ATOM 2506 C CA . GLU A 1 322 ? -20.518 9.289 -4.018 1.00 95.31 322 GLU A CA 1
ATOM 2507 C C . GLU A 1 322 ? -19.806 8.425 -2.964 1.00 95.31 322 GLU A C 1
ATOM 2509 O O . GLU A 1 322 ? -20.030 7.213 -2.867 1.00 95.31 322 GLU A O 1
ATOM 2514 N N . GLN A 1 323 ? -18.945 9.050 -2.158 1.00 95.81 323 GLN A N 1
ATOM 2515 C CA . GLN A 1 323 ? -18.207 8.406 -1.065 1.00 95.81 323 GLN A CA 1
ATOM 2516 C C . GLN A 1 323 ? -19.155 7.935 0.056 1.00 95.81 323 GLN A C 1
ATOM 2518 O O . GLN A 1 323 ? -19.313 8.580 1.087 1.00 95.81 323 GLN A O 1
ATOM 2523 N N . THR A 1 324 ? -19.826 6.804 -0.155 1.00 97.38 324 THR A N 1
ATOM 2524 C CA . THR A 1 324 ? -20.787 6.200 0.779 1.00 97.38 324 THR A CA 1
ATOM 2525 C C . THR A 1 324 ? -20.343 4.800 1.186 1.00 97.38 324 THR A C 1
ATOM 2527 O O . THR A 1 324 ? -19.568 4.147 0.488 1.00 97.38 324 THR A O 1
ATOM 2530 N N . ALA A 1 325 ? -20.873 4.286 2.297 1.00 96.38 325 ALA A N 1
ATOM 2531 C CA . ALA A 1 325 ? -20.571 2.928 2.753 1.00 96.38 325 ALA A CA 1
ATOM 2532 C C . ALA A 1 325 ? -21.006 1.827 1.764 1.00 96.38 325 ALA A C 1
ATOM 2534 O O . ALA A 1 325 ? -20.442 0.737 1.793 1.00 96.38 325 ALA A O 1
ATOM 2535 N N . ALA A 1 326 ? -21.975 2.108 0.882 1.00 96.12 326 ALA A N 1
ATOM 2536 C CA . ALA A 1 326 ? -22.391 1.199 -0.187 1.00 96.12 326 ALA A CA 1
ATOM 2537 C C . ALA A 1 326 ? -21.403 1.189 -1.367 1.00 96.12 326 ALA A C 1
ATOM 2539 O O . ALA A 1 326 ? -21.170 0.139 -1.960 1.00 96.12 326 ALA A O 1
ATOM 2540 N N . ASN A 1 327 ? -20.798 2.342 -1.673 1.00 97.06 327 ASN A N 1
ATOM 2541 C CA . ASN A 1 327 ? -19.791 2.477 -2.726 1.00 97.06 327 ASN A CA 1
ATOM 2542 C C . ASN A 1 327 ? -18.369 2.148 -2.241 1.00 97.06 327 ASN A C 1
ATOM 2544 O O . ASN A 1 327 ? -17.485 1.976 -3.073 1.00 97.06 327 ASN A O 1
ATOM 2548 N N . ALA A 1 328 ? -18.125 2.047 -0.930 1.00 96.88 328 ALA A N 1
ATOM 2549 C CA . ALA A 1 328 ? -16.836 1.655 -0.362 1.00 96.88 328 ALA A CA 1
ATOM 2550 C C . ALA A 1 328 ? -16.521 0.177 -0.678 1.00 96.88 328 ALA A C 1
ATOM 2552 O O . ALA A 1 328 ? -17.018 -0.743 -0.028 1.00 96.88 328 ALA A O 1
ATOM 2553 N N . VAL A 1 329 ? -15.661 -0.053 -1.672 1.00 95.19 329 VAL A N 1
ATOM 2554 C CA . VAL A 1 329 ? -15.270 -1.387 -2.170 1.00 95.19 329 VAL A CA 1
ATOM 2555 C C . VAL A 1 329 ? -13.910 -1.854 -1.656 1.00 95.19 329 VAL A C 1
ATOM 2557 O O . VAL A 1 329 ? -13.538 -3.012 -1.843 1.00 95.19 329 VAL A O 1
ATOM 2560 N N . GLY A 1 330 ? -13.140 -0.987 -0.995 1.00 93.44 330 GLY A N 1
ATOM 2561 C CA . GLY A 1 330 ? -11.806 -1.349 -0.539 1.00 93.44 330 GLY A CA 1
ATOM 2562 C C . GLY A 1 330 ? -11.232 -0.472 0.561 1.00 93.44 330 GLY A C 1
ATOM 2563 O O . GLY A 1 330 ? -11.737 0.607 0.843 1.00 93.44 330 GLY A O 1
ATOM 2564 N N . VAL A 1 331 ? -10.140 -0.947 1.157 1.00 93.50 331 VAL A N 1
ATOM 2565 C CA . VAL A 1 331 ? -9.291 -0.148 2.042 1.00 93.50 331 VAL A CA 1
ATOM 2566 C C . VAL A 1 331 ? -7.819 -0.528 1.857 1.00 93.50 331 VAL A C 1
ATOM 2568 O O . VAL A 1 331 ? -7.521 -1.720 1.769 1.00 93.50 331 VAL A O 1
ATOM 2571 N N . GLY A 1 332 ? -6.925 0.461 1.807 1.00 94.00 332 GLY A N 1
ATOM 2572 C CA . GLY A 1 332 ? -5.497 0.312 2.100 1.00 94.00 332 GLY A CA 1
ATOM 2573 C C . GLY A 1 332 ? -5.213 0.637 3.570 1.00 94.00 332 GLY A C 1
ATOM 2574 O O . GLY A 1 332 ? -5.652 1.670 4.078 1.00 94.00 332 GLY A O 1
ATOM 2575 N N . LEU A 1 333 ? -4.527 -0.261 4.281 1.00 92.81 333 LEU A N 1
ATOM 2576 C CA . LEU A 1 333 ? -4.092 -0.036 5.664 1.00 92.81 333 LEU A CA 1
ATOM 2577 C C . LEU A 1 333 ? -2.648 0.438 5.662 1.00 92.81 333 LEU A C 1
ATOM 2579 O O . LEU A 1 333 ? -1.811 -0.218 5.050 1.00 92.81 333 LEU A O 1
ATOM 2583 N N . ILE A 1 334 ? -2.354 1.536 6.349 1.00 92.75 334 ILE A N 1
ATOM 2584 C CA . ILE A 1 334 ? -1.022 2.133 6.349 1.00 92.75 334 ILE A CA 1
ATOM 2585 C C . ILE A 1 334 ? -0.430 1.927 7.740 1.00 92.75 334 ILE A C 1
ATOM 2587 O O . ILE A 1 334 ? -0.949 2.435 8.728 1.00 92.75 334 ILE A O 1
ATOM 2591 N N . GLY A 1 335 ? 0.600 1.088 7.824 1.00 83.75 335 GLY A N 1
ATOM 2592 C CA . GLY A 1 335 ? 1.222 0.716 9.086 1.00 83.75 335 GLY A CA 1
ATOM 2593 C C . GLY A 1 335 ? 2.168 1.806 9.603 1.00 83.75 335 GLY A C 1
ATOM 2594 O O . GLY A 1 335 ? 3.027 2.264 8.842 1.00 83.75 335 GLY A O 1
ATOM 2595 N N . PRO A 1 336 ? 2.100 2.176 10.897 1.00 82.44 336 PRO A N 1
ATOM 2596 C CA . PRO A 1 336 ? 3.075 3.079 11.491 1.00 82.44 336 PRO A CA 1
ATOM 2597 C C . PRO A 1 336 ? 4.443 2.396 11.567 1.00 82.44 336 PRO A C 1
ATOM 2599 O O . PRO A 1 336 ? 4.544 1.209 11.887 1.00 82.44 336 PRO A O 1
ATOM 2602 N N . ALA A 1 337 ? 5.510 3.150 11.314 1.00 76.12 337 ALA A N 1
ATOM 2603 C CA . ALA A 1 337 ? 6.853 2.587 11.208 1.00 76.12 337 ALA A CA 1
ATOM 2604 C C . ALA A 1 337 ? 7.397 2.090 12.553 1.00 76.12 337 ALA A C 1
ATOM 2606 O O . ALA A 1 337 ? 7.045 2.603 13.614 1.00 76.12 337 ALA A O 1
ATOM 2607 N N . LEU A 1 338 ? 8.297 1.105 12.527 1.00 66.38 338 LEU A N 1
ATOM 2608 C CA . LEU A 1 338 ? 9.016 0.678 13.735 1.00 66.38 338 LEU A CA 1
ATOM 2609 C C . LEU A 1 338 ? 10.034 1.718 14.218 1.00 66.38 338 LEU A C 1
ATOM 2611 O O . LEU A 1 338 ? 10.399 1.689 15.393 1.00 66.38 338 LEU A O 1
ATOM 2615 N N . THR A 1 339 ? 10.442 2.644 13.343 1.00 59.03 339 THR A N 1
ATOM 2616 C CA . THR A 1 339 ? 11.249 3.808 13.713 1.00 59.03 339 THR A CA 1
ATOM 2617 C C . THR A 1 339 ? 10.538 4.605 14.823 1.00 59.03 339 THR A C 1
ATOM 2619 O O . THR A 1 339 ? 9.301 4.717 14.808 1.00 59.03 339 THR A O 1
ATOM 2622 N N . PRO A 1 340 ? 11.254 5.102 15.852 1.00 52.56 340 PRO A N 1
ATOM 2623 C CA . PRO A 1 340 ? 10.581 5.510 17.080 1.00 52.56 340 PRO A CA 1
ATOM 2624 C C . PRO A 1 340 ? 9.695 6.748 16.950 1.00 52.56 340 PRO A C 1
ATOM 2626 O O . PRO A 1 340 ? 10.168 7.864 16.765 1.00 52.56 340 PRO A O 1
ATOM 2629 N N . THR A 1 341 ? 8.413 6.565 17.266 1.00 54.91 341 THR A N 1
ATOM 2630 C CA . THR A 1 341 ? 7.643 7.571 18.013 1.00 54.91 341 THR A CA 1
ATOM 2631 C C . THR A 1 341 ? 7.411 7.056 19.435 1.00 54.91 341 THR A C 1
ATOM 2633 O O . THR A 1 341 ? 6.291 6.783 19.857 1.00 54.91 341 THR A O 1
ATOM 2636 N N . THR A 1 342 ? 8.512 6.839 20.162 1.00 54.22 342 THR A N 1
ATOM 2637 C CA . THR A 1 342 ? 8.511 6.327 21.544 1.00 54.22 342 THR A CA 1
ATOM 2638 C C . THR A 1 342 ? 8.197 7.441 22.542 1.00 54.22 342 THR A C 1
ATOM 2640 O O . THR A 1 342 ? 8.616 8.584 22.362 1.00 54.22 342 THR A O 1
ATOM 2643 N N . ASN A 1 343 ? 7.516 7.105 23.642 1.00 62.81 343 ASN A N 1
ATOM 2644 C CA . ASN A 1 343 ? 7.394 7.999 24.790 1.00 62.81 343 ASN A CA 1
ATOM 2645 C C . ASN A 1 343 ? 8.754 8.151 25.502 1.00 62.81 343 ASN A C 1
ATOM 2647 O O . ASN A 1 343 ? 9.067 7.408 26.430 1.00 62.81 343 ASN A O 1
ATOM 2651 N N . ILE A 1 344 ? 9.553 9.128 25.071 1.00 63.66 344 ILE A N 1
ATOM 2652 C CA . ILE A 1 344 ? 10.863 9.458 25.660 1.00 63.66 344 ILE A CA 1
ATOM 2653 C C . ILE A 1 344 ? 10.777 10.030 27.088 1.00 63.66 344 ILE A C 1
ATOM 2655 O O . ILE A 1 344 ? 11.804 10.269 27.714 1.00 63.66 344 ILE A O 1
ATOM 2659 N N . SER A 1 345 ? 9.571 10.266 27.619 1.00 65.06 345 SER A N 1
ATOM 2660 C CA . SER A 1 345 ? 9.368 10.662 29.019 1.00 65.06 345 SER A CA 1
ATOM 2661 C C . SER A 1 345 ? 9.297 9.471 29.985 1.00 65.06 345 SER A C 1
ATOM 2663 O O . SER A 1 345 ? 9.332 9.685 31.194 1.00 65.06 345 SER A O 1
ATOM 2665 N N . GLU A 1 346 ? 9.218 8.229 29.492 1.00 68.44 346 GLU A N 1
ATOM 2666 C CA . GLU A 1 346 ? 9.319 7.033 30.338 1.00 68.44 346 GLU A CA 1
ATOM 2667 C C . GLU A 1 346 ? 10.768 6.805 30.797 1.00 68.44 346 GLU A C 1
ATOM 2669 O O . GLU A 1 346 ? 11.624 6.568 29.945 1.00 68.44 346 GLU A O 1
ATOM 2674 N N . PRO A 1 347 ? 11.085 6.760 32.108 1.00 68.38 347 PRO A N 1
ATOM 2675 C CA . PRO A 1 347 ? 12.469 6.650 32.595 1.00 68.38 347 PRO A CA 1
ATOM 2676 C C . PRO A 1 347 ? 13.257 5.416 32.122 1.00 68.38 347 PRO A C 1
ATOM 2678 O O . PRO A 1 347 ? 14.470 5.359 32.296 1.00 68.38 347 PRO A O 1
ATOM 2681 N N . SER A 1 348 ? 12.581 4.412 31.552 1.00 64.75 348 SER A N 1
ATOM 2682 C CA . SER A 1 348 ? 13.193 3.176 31.045 1.00 64.75 348 SER A CA 1
ATOM 2683 C C . SER A 1 348 ? 13.342 3.111 29.517 1.00 64.75 348 SER A C 1
ATOM 2685 O O . SER A 1 348 ? 13.780 2.076 29.010 1.00 64.75 348 SER A O 1
ATOM 2687 N N . PHE A 1 349 ? 13.025 4.189 28.779 1.00 61.25 349 PHE A N 1
ATOM 2688 C CA . PHE A 1 349 ? 12.917 4.162 27.310 1.00 61.25 349 PHE A CA 1
ATOM 2689 C C . PHE A 1 349 ? 14.192 3.698 26.579 1.00 61.25 349 PHE A C 1
ATOM 2691 O O . PHE A 1 349 ? 14.079 3.003 25.571 1.00 61.25 349 PHE A O 1
ATOM 2698 N N . GLN A 1 350 ? 15.381 4.001 27.120 1.00 58.19 350 GLN A N 1
ATOM 2699 C CA . GLN A 1 350 ? 16.685 3.570 26.578 1.00 58.19 350 GLN A CA 1
ATOM 2700 C C . GLN A 1 350 ? 17.181 2.223 27.137 1.00 58.19 350 GLN A C 1
ATOM 2702 O O . GLN A 1 350 ? 18.148 1.660 26.636 1.00 58.19 350 GLN A O 1
ATOM 2707 N N . VAL A 1 351 ? 16.554 1.698 28.196 1.00 61.97 351 VAL A N 1
ATOM 2708 C CA . VAL A 1 351 ? 17.040 0.503 28.914 1.00 61.97 351 VAL A CA 1
ATOM 2709 C C . VAL A 1 351 ? 16.408 -0.773 28.364 1.00 61.97 351 VAL A C 1
ATOM 2711 O O . VAL A 1 351 ? 17.085 -1.787 28.198 1.00 61.97 351 VAL A O 1
ATOM 2714 N N . ARG A 1 352 ? 15.093 -0.751 28.111 1.00 60.62 352 ARG A N 1
ATOM 2715 C CA . ARG A 1 352 ? 14.358 -1.891 27.549 1.00 60.62 352 ARG A CA 1
ATOM 2716 C C . ARG A 1 352 ? 13.020 -1.443 26.973 1.00 60.62 352 ARG A C 1
ATOM 2718 O O . ARG A 1 352 ? 12.159 -0.970 27.710 1.00 60.62 352 ARG A O 1
ATOM 2725 N N . SER A 1 353 ? 12.790 -1.709 25.689 1.00 60.62 353 SER A N 1
ATOM 2726 C CA . SER A 1 353 ? 11.478 -1.500 25.070 1.00 60.62 353 SER A CA 1
ATOM 2727 C C . SER A 1 353 ? 10.409 -2.375 25.738 1.00 60.62 353 SER A C 1
ATOM 2729 O O . SER A 1 353 ? 10.529 -3.604 25.770 1.00 60.62 353 SER A O 1
ATOM 2731 N N . GLN A 1 354 ? 9.348 -1.749 26.246 1.00 64.25 354 GLN A N 1
ATOM 2732 C CA . GLN A 1 354 ? 8.153 -2.434 26.738 1.00 64.25 354 GLN A CA 1
ATOM 2733 C C . GLN A 1 354 ? 7.045 -2.331 25.688 1.00 64.25 354 GLN A C 1
ATOM 2735 O O . GLN A 1 354 ? 6.695 -1.235 25.258 1.00 64.25 354 GLN A O 1
ATOM 2740 N N . TRP A 1 355 ? 6.489 -3.471 25.278 1.00 70.25 355 TRP A N 1
ATOM 2741 C CA . TRP A 1 355 ? 5.447 -3.534 24.251 1.00 70.25 355 TRP A CA 1
ATOM 2742 C C . TRP A 1 355 ? 4.090 -3.798 24.893 1.00 70.25 355 TRP A C 1
ATOM 2744 O O . TRP A 1 355 ? 3.845 -4.877 25.429 1.00 70.25 355 TRP A O 1
ATOM 2754 N N . GLY A 1 356 ? 3.213 -2.796 24.834 1.00 69.06 356 GLY A N 1
ATOM 2755 C CA . GLY A 1 356 ? 1.821 -2.879 25.270 1.00 69.06 356 GLY A CA 1
ATOM 2756 C C . GLY A 1 356 ? 0.845 -2.824 24.094 1.00 69.06 356 GLY A C 1
ATOM 2757 O O . GLY A 1 356 ? 1.181 -2.383 22.994 1.00 69.06 356 GLY A O 1
ATOM 2758 N N . LEU A 1 357 ? -0.401 -3.243 24.328 1.00 76.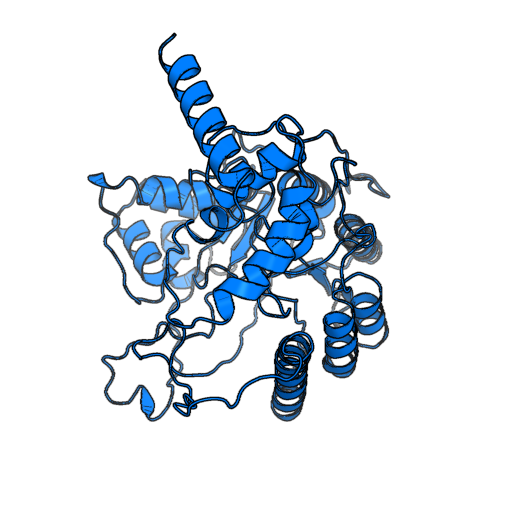56 357 LEU A N 1
ATOM 2759 C CA . LEU A 1 357 ? -1.498 -2.954 23.407 1.00 76.56 357 LEU A CA 1
ATOM 2760 C C . LEU A 1 357 ? -1.785 -1.446 23.445 1.00 76.56 357 LEU A C 1
ATOM 2762 O O . LEU A 1 357 ? -2.344 -0.967 24.423 1.00 76.56 357 LEU A O 1
ATOM 2766 N N . TYR A 1 358 ? -1.417 -0.718 22.388 1.00 79.62 358 TYR A N 1
ATOM 2767 C CA . TYR A 1 358 ? -1.683 0.722 22.308 1.00 79.62 358 TYR A CA 1
ATOM 2768 C C . TYR A 1 358 ? -3.180 1.018 22.109 1.00 79.62 358 TYR A C 1
ATOM 2770 O O . TYR A 1 358 ? -3.788 1.705 22.923 1.00 79.62 358 TYR A O 1
ATOM 2778 N N . TYR A 1 359 ? -3.802 0.426 21.082 1.00 87.50 359 TYR A N 1
ATOM 2779 C CA . TYR A 1 359 ? -5.261 0.369 20.939 1.00 87.50 359 TYR A CA 1
ATOM 2780 C C . TYR A 1 359 ? -5.708 -0.831 20.080 1.00 87.50 359 TYR A C 1
ATOM 2782 O O . TYR A 1 359 ? -4.894 -1.541 19.470 1.00 87.50 359 TYR A O 1
ATOM 2790 N N . SER A 1 360 ? -7.024 -1.051 20.040 1.00 89.12 360 SER A N 1
ATOM 2791 C CA . SER A 1 360 ? -7.712 -2.038 19.205 1.00 89.12 360 SER A CA 1
ATOM 2792 C C . SER A 1 360 ? -8.806 -1.315 18.422 1.00 89.12 360 SER A C 1
ATOM 2794 O O . SER A 1 360 ? -9.806 -0.897 18.999 1.00 89.12 360 SER A O 1
ATOM 2796 N N . ALA A 1 361 ? -8.650 -1.173 17.101 1.00 88.50 361 ALA A N 1
ATOM 2797 C CA . ALA A 1 361 ? -9.601 -0.432 16.261 1.00 88.50 361 ALA A CA 1
ATOM 2798 C C . ALA A 1 361 ? -11.061 -0.920 16.405 1.00 88.50 361 ALA A C 1
ATOM 2800 O O . ALA A 1 361 ? -11.990 -0.129 16.271 1.00 88.50 361 ALA A O 1
ATOM 2801 N N . ARG A 1 362 ? -11.276 -2.205 16.731 1.00 90.31 362 ARG A N 1
ATOM 2802 C CA . ARG A 1 362 ? -12.607 -2.750 17.048 1.00 90.31 362 ARG A CA 1
ATOM 2803 C C . ARG A 1 362 ? -13.156 -2.214 18.368 1.00 90.31 362 ARG A C 1
ATOM 2805 O O . ARG A 1 362 ? -14.306 -1.802 18.402 1.00 90.31 362 ARG A O 1
ATOM 2812 N N . GLU A 1 363 ? -12.377 -2.270 19.442 1.00 90.00 363 GLU A N 1
ATOM 2813 C CA . GLU A 1 363 ? -12.830 -1.865 20.782 1.00 90.00 363 GLU A CA 1
ATOM 2814 C C . GLU A 1 363 ? -12.984 -0.345 20.880 1.00 90.00 363 GLU A C 1
ATOM 2816 O O . GLU A 1 363 ? -13.960 0.140 21.443 1.00 90.00 363 GLU A O 1
ATOM 2821 N N . THR A 1 364 ? -12.060 0.396 20.267 1.00 91.75 364 THR A N 1
ATOM 2822 C CA . THR A 1 364 ? -12.055 1.860 20.223 1.00 91.75 364 THR A CA 1
ATOM 2823 C C . THR A 1 364 ? -13.167 2.417 19.331 1.00 91.75 364 THR A C 1
ATOM 2825 O O . THR A 1 364 ? -13.950 3.252 19.775 1.00 91.75 364 THR A O 1
ATOM 2828 N N . TYR A 1 365 ? -13.237 1.988 18.065 1.00 94.56 365 TYR A N 1
ATOM 2829 C CA . TYR A 1 365 ? -14.102 2.626 17.065 1.00 94.56 365 TYR A CA 1
ATOM 2830 C C . TYR A 1 365 ? -15.386 1.851 16.768 1.00 94.56 365 TYR A C 1
ATOM 2832 O O . TYR A 1 365 ? -16.355 2.447 16.305 1.00 94.56 365 TYR A O 1
ATOM 2840 N N . GLY A 1 366 ? -15.435 0.548 17.059 1.00 92.38 366 GLY A N 1
ATOM 2841 C CA . GLY A 1 366 ? -16.628 -0.278 16.860 1.00 92.38 366 GLY A CA 1
ATOM 2842 C C . GLY A 1 366 ? -17.892 0.291 17.518 1.00 92.38 366 GLY A C 1
ATOM 2843 O O . GLY A 1 366 ? -18.897 0.431 16.819 1.00 92.38 366 GLY A O 1
ATOM 2844 N N . PRO A 1 367 ? -17.854 0.704 18.803 1.00 96.38 367 PRO A N 1
ATOM 2845 C CA . PRO A 1 367 ? -18.998 1.333 19.463 1.00 96.38 367 PRO A CA 1
ATOM 2846 C C . PRO A 1 367 ? -19.464 2.636 18.800 1.00 96.38 367 PRO A C 1
ATOM 2848 O O . PRO A 1 367 ? -20.652 2.940 18.844 1.00 96.38 367 PRO A O 1
ATOM 2851 N N . LEU A 1 368 ? -18.561 3.389 18.159 1.00 96.75 368 LEU A N 1
ATOM 2852 C CA . LEU A 1 368 ? -18.886 4.677 17.535 1.00 96.75 368 LEU A CA 1
ATOM 2853 C C . LEU A 1 368 ? -19.697 4.534 16.238 1.00 96.75 368 LEU A C 1
ATOM 2855 O O . LEU A 1 368 ? -20.384 5.472 15.849 1.00 96.75 368 LEU A O 1
ATOM 2859 N N . VAL A 1 369 ? -19.621 3.373 15.579 1.00 95.62 369 VAL A N 1
ATOM 2860 C CA . VAL A 1 369 ? -20.325 3.073 14.316 1.00 95.62 369 VAL A CA 1
ATOM 2861 C C . VAL A 1 369 ? -21.316 1.907 14.438 1.00 95.62 369 VAL A C 1
ATOM 2863 O O . VAL A 1 369 ? -21.816 1.418 13.430 1.00 95.62 369 VAL A O 1
ATOM 2866 N N . GLY A 1 370 ? -21.597 1.437 15.660 1.00 94.31 370 GLY A N 1
ATOM 2867 C CA . GLY A 1 370 ? -22.543 0.341 15.914 1.00 94.31 370 GLY A CA 1
ATOM 2868 C C . GLY A 1 370 ? -22.072 -1.050 15.460 1.00 94.31 370 GLY A C 1
ATOM 2869 O O . GLY A 1 370 ? -22.904 -1.923 15.225 1.00 94.31 370 GLY A O 1
ATOM 2870 N N . LEU A 1 371 ? -20.758 -1.267 15.332 1.00 90.19 371 LEU A N 1
ATOM 2871 C CA . LEU A 1 371 ? -20.169 -2.512 14.826 1.00 90.19 371 LEU A CA 1
ATOM 2872 C C . LEU A 1 371 ? -20.530 -3.718 15.712 1.00 90.19 371 LEU A C 1
ATOM 2874 O O . LEU A 1 371 ? -20.213 -3.748 16.905 1.00 90.19 371 LEU A O 1
ATOM 2878 N N . SER A 1 372 ? -21.098 -4.766 15.116 1.00 87.56 372 SER A N 1
ATOM 2879 C CA . SER A 1 372 ? -21.435 -5.991 15.851 1.00 87.56 372 SER A CA 1
ATOM 2880 C C . SER A 1 372 ? -20.179 -6.802 16.241 1.00 87.56 372 SER A C 1
ATOM 2882 O O . SER A 1 372 ? -19.184 -6.801 15.507 1.00 87.56 372 SER A O 1
ATOM 2884 N N . PRO A 1 373 ? -20.190 -7.584 17.346 1.00 79.69 373 PRO A N 1
ATOM 2885 C CA . PRO A 1 373 ? -18.978 -8.204 17.907 1.00 79.69 373 PRO A CA 1
ATOM 2886 C C . PRO A 1 373 ? -18.133 -9.028 16.923 1.00 79.69 373 PRO A C 1
ATOM 2888 O O . PRO A 1 373 ? -16.906 -8.996 16.981 1.00 79.69 373 PRO A O 1
ATOM 2891 N N . ASN A 1 374 ? -18.787 -9.725 15.988 1.00 81.81 374 ASN A N 1
ATOM 2892 C CA . ASN A 1 374 ? -18.152 -10.583 14.982 1.00 81.81 374 ASN A CA 1
ATOM 2893 C C . ASN A 1 374 ? -18.162 -9.992 13.559 1.00 81.81 374 ASN A C 1
ATOM 2895 O O . ASN A 1 374 ? -17.835 -10.702 12.605 1.00 81.81 374 ASN A O 1
ATOM 2899 N N . GLU A 1 375 ? -18.578 -8.741 13.381 1.00 81.75 375 GLU A N 1
ATOM 2900 C CA . GLU A 1 375 ? -18.636 -8.064 12.081 1.00 81.75 375 GLU A CA 1
ATOM 2901 C C . GLU A 1 375 ? -17.229 -7.618 11.639 1.00 81.75 375 GLU A C 1
ATOM 2903 O O . GLU A 1 375 ? -16.460 -7.146 12.481 1.00 81.75 375 GLU A O 1
ATOM 2908 N N . PRO A 1 376 ? -16.818 -7.811 10.372 1.00 81.50 376 PRO A N 1
ATOM 2909 C CA . PRO A 1 376 ? -15.474 -7.450 9.916 1.00 81.50 376 PRO A CA 1
ATOM 2910 C C . PRO A 1 376 ? -15.246 -5.929 9.916 1.00 81.50 376 PRO A C 1
ATOM 2912 O O . PRO A 1 376 ? -16.180 -5.154 9.752 1.00 81.50 376 PRO A O 1
ATOM 2915 N N . LEU A 1 377 ? -13.981 -5.503 10.023 1.00 86.56 377 LEU A N 1
ATOM 2916 C CA . LEU A 1 377 ? -13.573 -4.098 9.848 1.00 86.56 377 LEU A CA 1
ATOM 2917 C C . LEU A 1 377 ? -13.517 -3.752 8.347 1.00 86.56 377 LEU A C 1
ATOM 2919 O O . LEU A 1 377 ? -12.447 -3.514 7.785 1.00 86.56 377 LEU A O 1
ATOM 2923 N N . SER A 1 378 ? -14.677 -3.845 7.698 1.00 89.00 378 SER A N 1
ATOM 2924 C CA . SER A 1 378 ? -14.887 -3.717 6.253 1.00 89.00 378 SER A CA 1
ATOM 2925 C C . SER A 1 378 ? -14.599 -2.301 5.718 1.00 89.00 378 SER A C 1
ATOM 2927 O O . SER A 1 378 ? -14.504 -1.351 6.501 1.00 89.00 378 SER A O 1
ATOM 2929 N N . PRO A 1 379 ? -14.522 -2.118 4.385 1.00 92.12 379 PRO A N 1
ATOM 2930 C CA . PRO A 1 379 ? -14.516 -0.788 3.774 1.00 92.12 379 PRO A CA 1
ATOM 2931 C C . PRO A 1 379 ? -15.702 0.079 4.229 1.00 92.12 379 PRO A C 1
ATOM 2933 O O . PRO A 1 379 ? -15.509 1.232 4.595 1.00 92.12 379 PRO A O 1
ATOM 2936 N N . ALA A 1 380 ? -16.905 -0.501 4.324 1.00 94.06 380 ALA A N 1
ATOM 2937 C CA . ALA A 1 380 ? -18.104 0.171 4.829 1.00 94.06 380 ALA A CA 1
ATOM 2938 C C . ALA A 1 380 ? -17.967 0.638 6.295 1.00 94.06 380 ALA A C 1
ATOM 2940 O O . ALA A 1 380 ? -18.318 1.774 6.610 1.00 94.06 380 ALA A O 1
ATOM 2941 N N . PHE A 1 381 ? -17.400 -0.196 7.181 1.00 94.44 381 PHE A N 1
ATOM 2942 C CA . PHE A 1 381 ? -17.076 0.193 8.564 1.00 94.44 381 PHE A CA 1
ATOM 2943 C C . PHE A 1 381 ? -16.135 1.405 8.593 1.00 94.44 381 PHE A C 1
ATOM 2945 O O . PHE A 1 381 ? -16.355 2.346 9.356 1.00 94.44 381 PHE A O 1
ATOM 2952 N N . ARG A 1 382 ? -15.108 1.404 7.736 1.00 94.94 382 ARG A N 1
ATOM 2953 C CA . ARG A 1 382 ? -14.129 2.495 7.659 1.00 94.94 382 ARG A CA 1
ATOM 2954 C C . ARG A 1 382 ? -14.724 3.769 7.083 1.00 94.94 382 ARG A C 1
ATOM 2956 O O . ARG A 1 382 ? -14.452 4.830 7.633 1.00 94.94 382 ARG A O 1
ATOM 2963 N N . GLN A 1 383 ? -15.592 3.671 6.075 1.00 97.44 383 GLN A N 1
ATOM 2964 C CA . GLN A 1 383 ? -16.303 4.842 5.575 1.00 97.44 383 GLN A CA 1
ATOM 2965 C C . GLN A 1 383 ? -17.196 5.459 6.653 1.00 97.44 383 GLN A C 1
ATOM 2967 O O . GLN A 1 383 ? -17.068 6.650 6.929 1.00 97.44 383 GLN A O 1
ATOM 2972 N N . ASN A 1 384 ? -18.021 4.655 7.332 1.00 98.06 384 ASN A N 1
ATOM 2973 C CA . ASN A 1 384 ? -18.860 5.134 8.436 1.00 98.06 384 ASN A CA 1
ATOM 2974 C C . ASN A 1 384 ? -18.031 5.793 9.551 1.00 98.06 384 ASN A C 1
ATOM 2976 O O . ASN A 1 384 ? -18.453 6.794 10.127 1.00 98.06 384 ASN A O 1
ATOM 2980 N N . LEU A 1 385 ? -16.831 5.274 9.831 1.00 97.38 385 LEU A N 1
ATOM 2981 C CA . LEU A 1 385 ? -15.918 5.876 10.799 1.00 97.38 385 LEU A CA 1
ATOM 2982 C C . LEU A 1 385 ? -15.429 7.266 10.358 1.00 97.38 385 LEU A C 1
ATOM 2984 O O . LEU A 1 385 ? -15.336 8.161 11.196 1.00 97.38 385 LEU A O 1
ATOM 2988 N N . THR A 1 386 ? -15.187 7.495 9.062 1.00 97.81 386 THR A N 1
ATOM 2989 C CA . THR A 1 386 ? -14.856 8.847 8.578 1.00 97.81 386 THR A CA 1
ATOM 2990 C C . THR A 1 386 ? -16.029 9.828 8.725 1.00 97.81 386 THR A C 1
ATOM 2992 O O . THR A 1 386 ? -15.797 10.995 9.028 1.00 97.81 386 THR A O 1
ATOM 2995 N N . GLU A 1 387 ? -17.285 9.381 8.576 1.00 97.88 387 GLU A N 1
ATOM 2996 C CA . GLU A 1 387 ? -18.467 10.228 8.832 1.00 97.88 387 GLU A CA 1
ATOM 2997 C C . GLU A 1 387 ? -18.592 10.585 10.320 1.00 97.88 387 GLU A C 1
ATOM 2999 O O . GLU A 1 387 ? -18.860 11.736 10.673 1.00 97.88 387 GLU A O 1
ATOM 3004 N N . VAL A 1 388 ? -18.316 9.626 11.213 1.00 97.88 388 VAL A N 1
ATOM 3005 C CA . VAL A 1 388 ? -18.208 9.893 12.656 1.00 97.88 388 VAL A CA 1
ATOM 3006 C C . VAL A 1 388 ? -17.111 10.916 12.935 1.00 97.88 388 VAL A C 1
ATOM 3008 O O . VAL A 1 388 ? -17.332 11.833 13.721 1.00 97.88 388 VAL A O 1
ATOM 3011 N N . PHE A 1 389 ? -15.947 10.805 12.294 1.00 96.06 389 PHE A N 1
ATOM 3012 C CA . PHE A 1 389 ? -14.868 11.781 12.449 1.00 96.06 389 PHE A CA 1
ATOM 3013 C C . PHE A 1 389 ? -15.239 13.168 11.914 1.00 96.06 389 PHE A C 1
ATOM 3015 O O . PHE A 1 389 ? -14.842 14.159 12.522 1.00 96.06 389 PHE A O 1
ATOM 3022 N N . ALA A 1 390 ? -16.036 13.273 10.848 1.00 94.38 390 ALA A N 1
ATOM 3023 C CA . ALA A 1 390 ? -16.532 14.559 10.355 1.00 94.38 390 ALA A CA 1
ATOM 3024 C C . ALA A 1 390 ? -17.529 15.206 11.339 1.00 94.38 390 ALA A C 1
ATOM 3026 O O . ALA A 1 390 ? -17.453 16.405 11.610 1.00 94.38 390 ALA A O 1
ATOM 3027 N N . ALA A 1 391 ? -18.432 14.410 11.921 1.00 95.31 391 ALA A N 1
ATOM 3028 C CA . ALA A 1 391 ? -19.472 14.895 12.832 1.00 95.31 391 ALA A CA 1
ATOM 3029 C C . ALA A 1 391 ? -19.001 15.100 14.289 1.00 95.31 391 ALA A C 1
ATOM 3031 O O . ALA A 1 391 ? -19.557 15.934 15.007 1.00 95.31 391 ALA A O 1
ATOM 3032 N N . ASN A 1 392 ? -17.998 14.349 14.754 1.00 94.62 392 ASN A N 1
ATOM 3033 C CA . ASN A 1 392 ? -17.576 14.300 16.154 1.00 94.62 392 ASN A CA 1
ATOM 3034 C C . ASN A 1 392 ? -16.076 14.607 16.307 1.00 94.62 392 ASN A C 1
ATOM 3036 O O . ASN A 1 392 ? -15.212 13.738 16.170 1.00 94.62 392 ASN A O 1
ATOM 3040 N N . LYS A 1 393 ? -15.778 15.853 16.694 1.00 90.69 393 LYS A N 1
ATOM 3041 C CA . LYS A 1 393 ? -14.409 16.343 16.933 1.00 90.69 393 LYS A CA 1
ATOM 3042 C C . LYS A 1 393 ? -13.647 15.555 18.000 1.00 90.69 393 LYS A C 1
ATOM 3044 O O . LYS A 1 393 ? -12.442 15.390 17.870 1.00 90.69 393 LYS A O 1
ATOM 3049 N N . THR A 1 394 ? -14.317 15.042 19.034 1.00 92.44 394 THR A N 1
ATOM 3050 C CA . THR A 1 394 ? -13.666 14.228 20.074 1.00 92.44 394 THR A CA 1
ATOM 3051 C C . THR A 1 394 ? -13.241 12.867 19.523 1.00 92.44 394 THR A C 1
ATOM 3053 O O . THR A 1 394 ? -12.143 12.403 19.825 1.00 92.44 394 THR A O 1
ATOM 3056 N N . ALA A 1 395 ? -14.062 12.252 18.665 1.00 94.75 395 ALA A N 1
ATOM 3057 C CA . ALA A 1 395 ? -13.698 11.018 17.969 1.00 94.75 395 ALA A CA 1
ATOM 3058 C C . ALA A 1 395 ? -12.540 11.245 16.981 1.00 94.75 395 ALA A C 1
ATOM 3060 O O . ALA 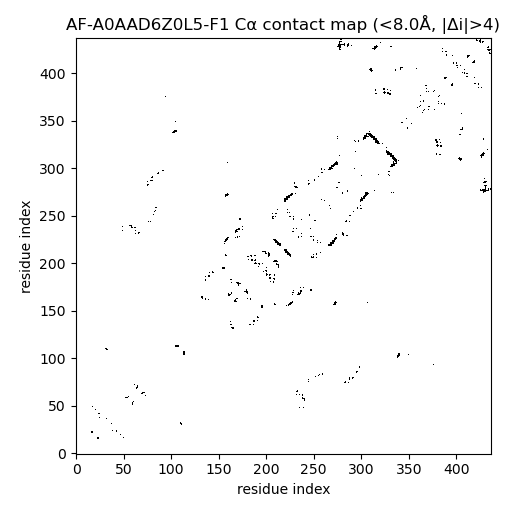A 1 395 ? -11.593 10.458 16.962 1.00 94.75 395 ALA A O 1
ATOM 3061 N N . PHE A 1 396 ? -12.563 12.347 16.222 1.00 94.12 396 PHE A N 1
ATOM 3062 C CA . PHE A 1 396 ? -11.447 12.704 15.344 1.00 94.12 396 PHE A CA 1
ATOM 3063 C C . PHE A 1 396 ? -10.157 13.008 16.122 1.00 94.12 396 PHE A C 1
ATOM 3065 O O . PHE A 1 396 ? -9.104 12.500 15.756 1.00 94.12 396 PHE A O 1
ATOM 3072 N N . GLN A 1 397 ? -10.207 13.756 17.229 1.00 91.25 397 GLN A N 1
ATOM 3073 C CA . GLN A 1 397 ? -9.006 14.063 18.019 1.00 91.25 397 GLN A CA 1
ATOM 3074 C C . GLN A 1 397 ? -8.408 12.818 18.702 1.00 91.25 397 GLN A C 1
ATOM 3076 O O . GLN A 1 397 ? -7.194 12.749 18.905 1.00 91.25 397 GLN A O 1
ATOM 3081 N N . MET A 1 398 ? -9.227 11.799 18.989 1.00 92.19 398 MET A N 1
ATOM 3082 C CA . MET A 1 398 ? -8.744 10.478 19.404 1.00 92.19 398 MET A CA 1
ATOM 3083 C C . MET A 1 398 ? -7.947 9.803 18.275 1.00 92.19 398 MET A C 1
ATOM 3085 O O . MET A 1 398 ? -6.831 9.346 18.504 1.00 92.19 398 MET A O 1
ATOM 3089 N N . PHE A 1 399 ? -8.461 9.806 17.040 1.00 92.69 399 PHE A N 1
ATOM 3090 C CA . PHE A 1 399 ? -7.719 9.335 15.863 1.00 92.69 399 PHE A CA 1
ATOM 3091 C C . PHE A 1 399 ? -6.442 10.149 15.590 1.00 92.69 399 PHE A C 1
ATOM 3093 O O . PHE A 1 399 ? -5.382 9.561 15.402 1.00 92.69 399 PHE A O 1
ATOM 3100 N N . ASN A 1 400 ? -6.503 11.479 15.677 1.00 90.38 400 ASN A N 1
ATOM 3101 C CA . ASN A 1 400 ? -5.354 12.381 15.534 1.00 90.38 400 ASN A CA 1
ATOM 3102 C C . ASN A 1 400 ? -4.273 12.157 16.615 1.00 90.38 400 ASN A C 1
ATOM 3104 O O . ASN A 1 400 ? -3.104 12.461 16.412 1.00 90.38 400 ASN A O 1
ATOM 3108 N N . THR A 1 401 ? -4.638 11.579 17.763 1.00 88.56 401 THR A N 1
ATOM 3109 C CA . THR A 1 401 ? -3.662 11.106 18.757 1.00 88.56 401 THR A CA 1
ATOM 3110 C C . THR A 1 401 ? -3.020 9.781 18.332 1.00 88.56 401 THR A C 1
ATOM 3112 O O . THR A 1 401 ? -1.814 9.596 18.486 1.00 88.56 401 THR A O 1
ATOM 3115 N N . PHE A 1 402 ? -3.808 8.848 17.789 1.00 88.38 402 PHE A N 1
ATOM 3116 C CA . PHE A 1 402 ? -3.323 7.512 17.428 1.00 88.38 402 PHE A CA 1
ATOM 3117 C C . PHE A 1 402 ? -2.522 7.465 16.123 1.00 88.38 402 PHE A C 1
ATOM 3119 O O . PHE A 1 402 ? -1.581 6.678 16.046 1.00 88.38 402 PHE A O 1
ATOM 3126 N N . ILE A 1 403 ? -2.812 8.335 15.149 1.00 86.50 403 ILE A N 1
ATOM 3127 C CA . ILE A 1 403 ? -2.129 8.376 13.844 1.00 86.50 403 ILE A CA 1
ATOM 3128 C C . ILE A 1 403 ? -0.603 8.548 13.966 1.00 86.50 403 ILE A C 1
ATOM 3130 O O . ILE A 1 403 ? 0.132 7.984 13.163 1.00 86.50 403 ILE A O 1
ATOM 3134 N N . SER A 1 404 ? -0.107 9.255 14.988 1.00 79.62 404 SER A N 1
ATOM 3135 C CA . SER A 1 404 ? 1.330 9.391 15.299 1.00 79.62 404 SER A CA 1
ATOM 3136 C C . SER A 1 404 ? 1.785 8.575 16.522 1.00 79.62 404 SER A C 1
ATOM 3138 O O . SER A 1 404 ? 2.921 8.713 16.991 1.00 79.62 404 SER A O 1
ATOM 3140 N N . ARG A 1 405 ? 0.905 7.714 17.052 1.00 79.06 405 ARG A N 1
ATOM 3141 C CA . ARG A 1 405 ? 1.062 6.947 18.304 1.00 79.06 405 ARG A CA 1
ATOM 3142 C C . ARG A 1 405 ? 1.343 7.815 19.539 1.00 79.06 405 ARG A C 1
ATOM 3144 O O . ARG A 1 405 ? 2.071 7.409 20.441 1.00 79.06 405 ARG A O 1
ATOM 3151 N N . GLY A 1 406 ? 0.781 9.021 19.586 1.00 75.50 406 GLY A N 1
ATOM 3152 C CA . GLY A 1 406 ? 1.014 9.991 20.658 1.00 75.50 406 GLY A CA 1
ATOM 3153 C C . GLY A 1 406 ? 2.281 10.841 20.489 1.00 75.50 406 GLY A C 1
ATOM 3154 O O . GLY A 1 406 ? 2.473 11.785 21.253 1.00 75.50 406 GLY A O 1
ATOM 3155 N N . GLY A 1 407 ? 3.123 10.572 19.485 1.00 70.88 407 GLY A N 1
ATOM 3156 C CA . GLY A 1 407 ? 4.292 11.399 19.179 1.00 70.88 407 GLY A CA 1
ATOM 3157 C C . GLY A 1 407 ? 3.897 12.725 18.524 1.00 70.88 407 GLY A C 1
ATOM 3158 O O . GLY A 1 407 ? 3.151 12.724 17.548 1.00 70.88 407 GLY A O 1
ATOM 3159 N N . ALA A 1 408 ? 4.393 13.850 19.049 1.00 69.06 408 ALA A N 1
ATOM 3160 C CA . ALA A 1 408 ? 4.232 15.196 18.473 1.00 69.06 408 ALA A CA 1
ATOM 3161 C C . ALA A 1 408 ? 2.786 15.573 18.050 1.00 69.06 408 ALA A C 1
ATOM 3163 O O . ALA A 1 408 ? 2.580 16.283 17.064 1.00 69.06 408 ALA A O 1
ATOM 3164 N N . VAL A 1 409 ? 1.774 15.092 18.788 1.00 76.50 409 VAL A N 1
ATOM 3165 C CA . VAL A 1 409 ? 0.354 15.314 18.462 1.00 76.50 409 VAL A CA 1
ATOM 31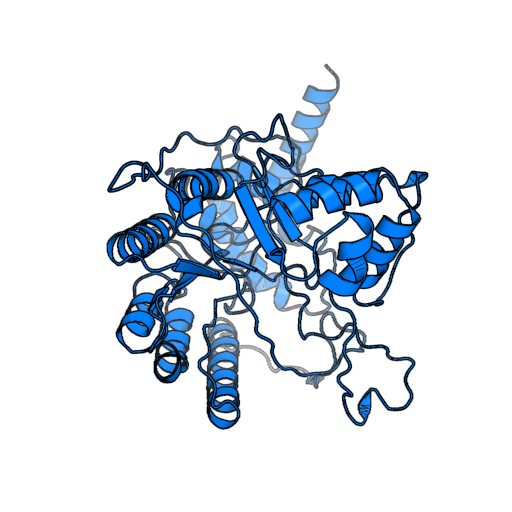66 C C . VAL A 1 409 ? 0.031 16.804 18.516 1.00 76.50 409 VAL A C 1
ATOM 3168 O O . VAL A 1 409 ? -0.043 17.404 19.588 1.00 76.50 409 VAL A O 1
ATOM 3171 N N . THR A 1 410 ? -0.202 17.392 17.347 1.00 73.12 410 THR A N 1
ATOM 3172 C CA . THR A 1 410 ? -0.667 18.775 17.216 1.00 73.12 410 THR A CA 1
ATOM 3173 C C . THR A 1 410 ? -2.193 18.787 17.169 1.00 73.12 410 THR A C 1
ATOM 3175 O O . THR A 1 410 ? -2.809 17.951 16.504 1.00 73.12 410 THR A O 1
ATOM 3178 N N . ALA A 1 411 ? -2.826 19.713 17.891 1.00 72.94 411 ALA A N 1
ATOM 3179 C CA . ALA A 1 411 ? -4.278 19.861 17.869 1.00 72.94 411 ALA A CA 1
ATOM 3180 C C . ALA A 1 411 ? -4.741 20.316 16.476 1.00 72.94 411 ALA A C 1
A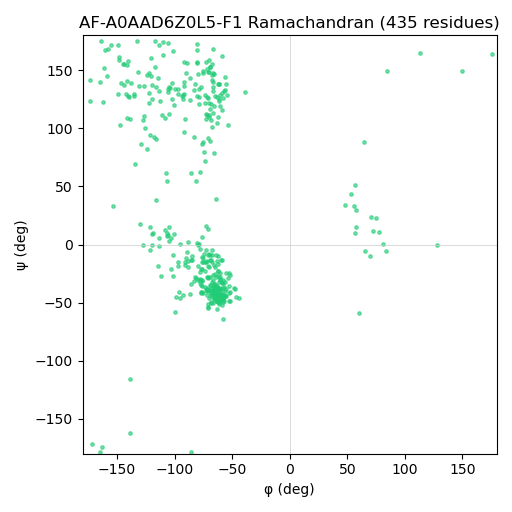TOM 3182 O O . ALA A 1 411 ? -4.369 21.390 16.003 1.00 72.94 411 ALA A O 1
ATOM 3183 N N . CYS A 1 412 ? -5.570 19.504 15.819 1.00 73.81 412 CYS A N 1
ATOM 3184 C CA . CYS A 1 412 ? -6.122 19.820 14.502 1.00 73.81 412 CYS A CA 1
ATOM 3185 C C . CYS A 1 412 ? -7.397 20.661 14.630 1.00 73.81 412 CYS A C 1
ATOM 3187 O O . CYS A 1 412 ? -8.493 20.257 14.239 1.00 73.81 412 CYS A O 1
ATOM 3189 N N . ASP A 1 413 ? -7.232 21.845 15.219 1.00 69.00 413 ASP A N 1
ATOM 3190 C CA . ASP A 1 413 ? -8.323 22.766 15.508 1.00 69.00 413 ASP A CA 1
ATOM 3191 C C . ASP A 1 413 ? -8.871 23.450 14.247 1.00 69.00 413 ASP A C 1
ATOM 3193 O O . ASP A 1 413 ? -8.192 23.623 13.229 1.00 69.00 413 ASP A O 1
ATOM 3197 N N . ALA A 1 414 ? -10.122 23.904 14.351 1.00 55.31 414 ALA A N 1
ATOM 3198 C CA . ALA A 1 414 ? -10.925 24.438 13.251 1.00 55.31 414 ALA A CA 1
ATOM 3199 C C . ALA A 1 414 ? -10.268 25.500 12.332 1.00 55.31 414 ALA A C 1
ATOM 3201 O O . ALA A 1 414 ? -10.548 25.433 11.135 1.00 55.31 414 ALA A O 1
ATOM 3202 N N . PRO A 1 415 ? -9.424 26.458 12.786 1.00 61.03 415 PRO A N 1
ATOM 3203 C CA . PRO A 1 415 ? -8.820 27.432 11.869 1.00 61.03 415 PRO A CA 1
ATOM 3204 C C . PRO A 1 415 ? -7.779 26.834 10.906 1.00 61.03 415 PRO A C 1
ATOM 3206 O O . PRO A 1 415 ? -7.404 27.509 9.954 1.00 61.03 415 PRO A O 1
ATOM 3209 N N . SER A 1 416 ? -7.311 25.599 11.132 1.00 63.50 416 SER A N 1
ATOM 3210 C CA . SER A 1 416 ? -6.272 24.955 10.308 1.00 63.50 416 SER A CA 1
ATOM 3211 C C . SER A 1 416 ? -6.795 24.187 9.090 1.00 63.50 416 SER A C 1
ATOM 3213 O O . SER A 1 416 ? -6.017 23.849 8.208 1.00 63.50 416 SER A O 1
ATOM 3215 N N . GLY A 1 417 ? -8.082 23.822 9.063 1.00 80.75 417 GLY A N 1
ATOM 3216 C CA . GLY A 1 417 ? -8.635 22.901 8.060 1.00 80.75 417 GLY A CA 1
ATOM 3217 C C . GLY A 1 417 ? -8.182 21.432 8.180 1.00 80.75 417 GLY A C 1
ATOM 3218 O O . GLY A 1 417 ? -8.806 20.581 7.548 1.00 80.75 417 GLY A O 1
ATOM 3219 N N . CYS A 1 418 ? -7.192 21.110 9.030 1.00 87.44 418 CYS A N 1
ATOM 3220 C CA . CYS A 1 418 ? -6.561 19.783 9.140 1.00 87.44 418 CYS A CA 1
ATOM 3221 C C . CYS A 1 418 ? -7.563 18.619 9.197 1.00 87.44 418 CYS A C 1
ATOM 3223 O O . CYS A 1 418 ? -7.377 17.620 8.505 1.00 87.44 418 CYS A O 1
ATOM 3225 N N . GLN A 1 419 ? -8.629 18.739 9.998 1.00 90.62 419 GLN A N 1
ATOM 3226 C CA . GLN A 1 419 ? -9.652 17.696 10.133 1.00 90.62 419 GLN A CA 1
ATOM 3227 C C . GLN A 1 419 ? -10.281 17.327 8.782 1.00 90.62 419 GLN A C 1
ATOM 3229 O O . GLN A 1 419 ? -10.416 16.146 8.472 1.00 90.62 419 GLN A O 1
ATOM 3234 N N . ASN A 1 420 ? -10.617 18.324 7.962 1.00 90.62 420 ASN A N 1
ATOM 3235 C CA . ASN A 1 420 ? -11.264 18.106 6.671 1.00 90.62 420 ASN A CA 1
ATOM 3236 C C . ASN A 1 420 ? -10.284 17.514 5.652 1.00 90.62 420 ASN A C 1
ATOM 3238 O O . ASN A 1 420 ? -10.641 16.555 4.975 1.00 90.62 420 ASN A O 1
ATOM 3242 N N . THR A 1 421 ? -9.050 18.029 5.585 1.00 90.38 421 THR A N 1
ATOM 3243 C CA . THR A 1 421 ? -7.991 17.481 4.719 1.00 90.38 421 THR A CA 1
ATOM 3244 C C . THR A 1 421 ? -7.681 16.030 5.080 1.00 90.38 421 THR A C 1
ATOM 3246 O O . THR A 1 421 ? -7.740 15.161 4.221 1.00 90.38 421 THR A O 1
ATOM 3249 N N . THR A 1 422 ? -7.474 15.738 6.368 1.00 91.62 422 THR A N 1
ATOM 3250 C CA . THR A 1 422 ? -7.179 14.378 6.849 1.00 91.62 422 THR A CA 1
ATOM 3251 C C . THR A 1 422 ? -8.311 13.408 6.512 1.00 91.62 422 THR A C 1
ATOM 3253 O O . THR A 1 422 ? -8.058 12.315 6.018 1.00 91.62 422 THR A O 1
ATOM 3256 N N . ILE A 1 423 ? -9.571 13.799 6.743 1.00 94.50 423 ILE A N 1
ATOM 3257 C CA . ILE A 1 423 ? -10.733 12.962 6.412 1.00 94.50 423 ILE A CA 1
ATOM 3258 C C . ILE A 1 423 ? -10.866 12.766 4.897 1.00 94.50 423 ILE A C 1
ATOM 3260 O O . ILE A 1 423 ? -11.203 11.666 4.469 1.00 94.50 423 ILE A O 1
ATOM 3264 N N . CYS A 1 424 ? -10.594 13.794 4.091 1.00 93.56 424 CYS A N 1
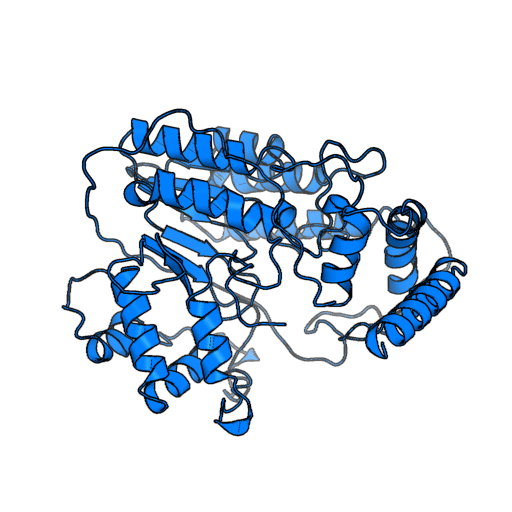ATOM 3265 C CA . CYS A 1 424 ? -10.599 13.689 2.635 1.00 93.56 424 CYS A CA 1
ATOM 3266 C C . CYS A 1 424 ? -9.533 12.706 2.134 1.00 93.56 424 CYS A C 1
ATOM 3268 O O . CYS A 1 424 ? -9.873 11.786 1.397 1.00 93.56 424 CYS A O 1
ATOM 3270 N N . ASP A 1 425 ? -8.292 12.807 2.617 1.00 92.56 425 ASP A N 1
ATOM 3271 C CA . ASP A 1 425 ? -7.219 11.868 2.269 1.00 92.56 425 ASP A CA 1
ATOM 3272 C C . ASP A 1 425 ? -7.566 10.430 2.677 1.00 92.56 425 ASP A C 1
ATOM 3274 O O . ASP A 1 425 ? -7.332 9.489 1.929 1.00 92.56 425 ASP A O 1
ATOM 3278 N N . MET A 1 426 ? -8.216 10.233 3.829 1.00 95.00 426 MET A N 1
ATOM 3279 C CA . MET A 1 426 ? -8.712 8.910 4.235 1.00 95.00 426 MET A CA 1
ATOM 3280 C C . MET A 1 426 ? -9.812 8.365 3.306 1.00 95.00 426 MET A C 1
ATOM 3282 O O . MET A 1 426 ? -10.073 7.160 3.295 1.00 95.00 426 MET A O 1
ATOM 3286 N N . ARG A 1 427 ? -10.464 9.230 2.520 1.00 96.56 427 ARG A N 1
ATOM 3287 C CA . ARG A 1 427 ? -11.416 8.883 1.451 1.00 96.56 427 ARG A CA 1
ATOM 3288 C C . ARG A 1 427 ? -10.788 8.955 0.049 1.00 96.56 427 ARG A C 1
ATOM 3290 O O . ARG A 1 427 ? -11.500 8.794 -0.942 1.00 96.56 427 ARG A O 1
ATOM 3297 N N . ALA A 1 428 ? -9.477 9.132 -0.045 1.00 93.31 428 ALA A N 1
ATOM 3298 C CA . ALA A 1 428 ? -8.723 9.060 -1.281 1.00 93.31 428 ALA A CA 1
ATOM 3299 C C . ALA A 1 428 ? -7.883 7.779 -1.269 1.00 93.31 428 ALA A C 1
ATOM 3301 O O . ALA A 1 428 ? -6.914 7.667 -0.535 1.00 93.31 428 ALA A O 1
ATOM 3302 N N . PHE A 1 429 ? -8.253 6.794 -2.089 1.00 95.19 429 PHE A N 1
ATOM 3303 C CA . PHE A 1 429 ? -7.349 5.691 -2.468 1.00 95.19 429 PHE A CA 1
ATOM 3304 C C . PHE A 1 429 ? -6.882 5.803 -3.928 1.00 95.19 429 PHE A C 1
ATOM 3306 O O . PHE A 1 429 ? -6.323 4.863 -4.483 1.00 95.19 429 PHE A O 1
ATOM 3313 N N . ARG A 1 430 ? -7.127 6.970 -4.539 1.00 94.44 430 ARG A N 1
ATOM 3314 C CA . ARG A 1 430 ? -6.473 7.432 -5.761 1.00 94.44 430 ARG A CA 1
ATOM 3315 C C . ARG A 1 430 ? -5.898 8.815 -5.491 1.00 94.44 430 ARG A C 1
ATOM 3317 O O . ARG A 1 430 ? -6.601 9.649 -4.920 1.00 94.44 430 ARG A O 1
ATOM 3324 N N . SER A 1 431 ? -4.676 9.087 -5.936 1.00 92.69 431 SER A N 1
ATOM 3325 C CA . SER A 1 431 ? -3.986 10.354 -5.653 1.00 92.69 431 SER A CA 1
ATOM 3326 C C . SER A 1 431 ? -4.575 11.570 -6.375 1.00 92.69 431 SER A C 1
ATOM 3328 O O . SER A 1 431 ? -4.224 12.699 -6.061 1.00 92.69 431 SER A O 1
ATOM 3330 N N . GLN A 1 432 ? -5.523 11.369 -7.294 1.00 91.69 432 GLN A N 1
ATOM 3331 C CA . GLN A 1 432 ? -6.321 12.454 -7.876 1.00 91.69 432 GLN A CA 1
ATOM 3332 C C . GLN A 1 432 ? -7.483 12.946 -6.996 1.00 91.69 432 GLN A C 1
ATOM 3334 O O . GLN A 1 432 ? -8.037 14.005 -7.277 1.00 91.69 432 GLN A O 1
ATOM 3339 N N . ASP A 1 433 ? -7.911 12.159 -6.001 1.00 92.75 433 ASP A N 1
ATOM 3340 C CA . ASP A 1 433 ? -9.086 12.457 -5.166 1.00 92.75 433 ASP A CA 1
ATOM 3341 C C . ASP A 1 433 ? -8.686 12.912 -3.746 1.00 92.75 433 ASP A C 1
ATOM 3343 O O . ASP A 1 433 ? -9.540 12.979 -2.861 1.00 92.75 433 ASP A O 1
ATOM 3347 N N . ASN A 1 434 ? -7.395 13.177 -3.508 1.00 89.25 434 ASN A N 1
ATOM 3348 C CA . ASN A 1 434 ? -6.880 13.654 -2.223 1.00 89.25 434 ASN A CA 1
ATOM 3349 C C . ASN A 1 434 ? -7.076 15.169 -2.036 1.00 89.25 434 ASN A C 1
ATOM 3351 O O . ASN A 1 434 ? -7.536 15.874 -2.936 1.00 89.25 434 ASN A O 1
ATOM 3355 N N . CYS A 1 435 ? -6.771 15.663 -0.833 1.00 83.38 435 CYS A N 1
ATOM 3356 C CA . CYS A 1 435 ? -6.944 17.074 -0.476 1.00 83.38 435 CYS A CA 1
ATOM 3357 C C . CYS A 1 435 ? -5.644 17.765 -0.036 1.00 83.38 435 CYS A C 1
ATOM 3359 O O . CYS A 1 435 ? -5.704 18.847 0.557 1.00 83.38 435 CYS A O 1
ATOM 3361 N N . VAL A 1 436 ? -4.483 17.165 -0.311 1.00 67.06 436 VAL A N 1
ATOM 3362 C CA . VAL A 1 436 ? -3.174 17.801 -0.109 1.00 67.06 436 VAL A CA 1
ATOM 3363 C C . VAL A 1 436 ? -2.758 18.484 -1.412 1.00 67.06 436 VAL A C 1
ATOM 3365 O O . VAL A 1 436 ? -2.804 17.868 -2.474 1.00 67.06 436 VAL A O 1
ATOM 3368 N N . SER A 1 437 ? -2.385 19.763 -1.328 1.00 43.47 437 SER A N 1
ATOM 3369 C CA . SER A 1 437 ? -1.948 20.604 -2.454 1.00 43.47 437 SER A CA 1
ATOM 3370 C C . SER A 1 437 ? -0.500 21.037 -2.302 1.00 43.47 437 SER A C 1
ATOM 3372 O O . SER A 1 437 ? -0.227 21.595 -1.211 1.00 43.47 437 SER A O 1
#

Organism: NCBI:txid1033008

Nearest PDB structures (foldseek):
  5hqn-assembly2_B  TM=8.477E-01  e=4.392E-19  Mus musculus
  5jg8-assembly1_A  TM=8.514E-01  e=2.381E-18  Homo sapiens
  5fi9-assembly1_A  TM=8.425E-01  e=7.901E-18  Mus musculus
  5fic-assembly4_D  TM=8.087E-01  e=4.056E-17  Mus musculus
  5mjs-assembly1_A  TM=4.853E-01  e=7.839E+00  Schizosaccharomyces pombe 972h-

Mean predicted aligned error: 12.16 Å